Protein AF-0000000075225843 (afdb_homodimer)

Sequence (714 aa):
MENEWKLVQEDFQKLEKIHDEYIQKSRQVSKFQDTAGKAMKHHNYLLKNLKETMRQTQQTIEKMDSEEEKKTAADRMKKLKEELEVSNLRLRDMQGELPAQSNGFYLNLILGSNLNISLLTKTEKFKYKEEYEGFKWNITILICVLALISWMWPFRVLDSILCFLMVWYYCTLTIRESVLRVNGSKIKGWWLSHHYLSCAVPGIVLTWKDGLCYQEFRPFFLLFTFYISIVQLAQNQYQSGCLRRLHSLGQGHQMDITVEGFTSWQFKGLTFLLPFLTIGYIIVPVRRNYNDIGSNLDYNPFYIIKSVGITVETAQSVKIRNDDFGTVLASCGPSTVSSSKLCTNSIGYKLPGSFLMMENEWKLVQEDFQKLEKIHDEYIQKSRQVSKFQDTAGKAMKHHNYLLKNLKETMRQTQQTIEKMDSEEEKKTAADRMKKLKEELEVSNLRLRDMQGELPAQSNGFYLNLILGSNLNISLLTKTEKFKYKEEYEGFKWNITILICVLALISWMWPFRVLDSILCFLMVWYYCTLTIRESVLRVNGSKIKGWWLSHHYLSCAVPGIVLTWKDGLCYQEFRPFFLLFTFYISIVQLAQNQYQSGCLRRLHSLGQGHQMDITVEGFTSWQFKGLTFLLPFLTIGYIIVPVRRNYNDIGSNLDYNPFYIIKSVGITVETAQSVKIRNDDFGTVLASCGPSTVSSSKLCTNSIGYKLPGSFLM

Foldseek 3Di:
DVVVVVVVVVVVVVVVVVVVVVVVVVVVVVVVLVVLVVVLVVVVVVVVVVVVVLVVVLVVLVPDDDPVSSVVSVVVSVVVVVVVVVVVVVSLLSVLQHFFPFLDDVLCVVPNTPDGLHDRDLVSLLVLVLVLLVLLQVLLVVLLVLLVVCVVPVDVVSLLVSLVSQLVSLVVNLNSVSSNVSSQAPDDPVVSVVSVVSNVVSVLLNVDDPDPLNVVLSVLVSVLSNLVSVLSNVVSVVLSVLSVVCVVVVVSSHSHVVCPPPPPCNVVSVVVSVVSVVVSVVPPPPDDDPPPVDDDCPVPCVVVVVVVVVVVVVVVVVVVVVVVVVVVVVVPPDPPDDPDPPPDPPPPDDDDPPDDD/DVVVVVVVVVVVVVVVVVVVVVVVVVVVVVVVLVVLVVVLVVVVVVVVVVVVVLVVLLVVLVPDDDPVSSVVSVVVSVVVVVVVVVVVVVSLLSVLQHFFPFLDDVLCVVPNTPDGLHDRDLVSLLVLVLVLLVLLQVLLVVLLVLLVVCVVPVDPVSLLVSLVSQLVSLVVNLNSVSSNVSSQAPDDPVVSVVSVVSNVVSVVLNVDDPDPLNVVLSVLVSVLSNLVSVLSNVVSVVLSVLSVVCVVVVVSSHSHVVCPPPPPCNVVSVVVVVVSVVVSVVVVPPPDDDPPVPDDCPVPCVVVVVVVVVVVVVVVVVVVVVVVVVVVVVVPPDPDDPPPPDPPPPDDDPDDDDDDD

pLDDT: mean 70.85, std 26.61, range [15.59, 97.19]

Secondary structure (DSSP, 8-state):
-HHHHHHHHHHHHHHHHHHHHHHHHHHHHHHHHHHHHHHHHHHHHHHHHHHHHHHHHHHHHHT-S-HHHHHHHHHHHHHHHHHHHHHHHHHHHHHHTS--S---HHHHHHH-TT------SHHHHHHHHHHHHHHHHHHHHHHHHHHHHHHHS--HHHHHHHHHHHHHHHHHHHHHHHHHHHTT----HHHHHHHHHHHHHHHHHHHS-SSHHHHHHHHHHHHHHHHHHHHHHHHHHHHHHHHHHHHHTT-TT-S----S---HHHHHHHHHHHHHHHHHHHHHHHSS-STT--S-----HHHHHHHHHHHHHHHHHHHHHHHHHHHHHHH-S------------------------/-HHHHHHHHHHHHHHHHHHHHHHHHHHHHHHHHHHHHHHHHHHHHHHHHHHHHHHHHHHHHHT-S-HHHHHHHHHHHHHHHHHHHHHHHHHHHHHHTS--S---HHHHHHH-TT------SHHHHHHHHHHHHHHHHHHHHHHHHHHHHHHHS--HHHHHHHHHHHHHHHHHHHHHHHHHHHTT----HHHHHHHHHHHHHHHHHHHS-SSHHHHHHHHHHHHHHHHHHHHHHHHHHHHHHHHHHHHHTT-TT-S----S---HHHHHHHHHHHHHHHHHHHHHHHHS-STT--S-----HHHHHHHHHHHHHHHHHHHHHHHHHHHHHHHT-------------------------

InterPro domains:
  IPR012926 TMEM120A/B [PF07851] (3-282)
  IPR012926 TMEM120A/B [PTHR21433] (2-282)

Radius of gyration: 37.28 Å; Cα contacts (8 Å, |Δi|>4): 473; chains: 2; bounding box: 183×81×67 Å

Nearest PDB structures (foldseek):
  7n7p-assembly1_B  TM=8.680E-01  e=7.032E-17  Homo sapiens
  7n0l-assembly1_B  TM=8.280E-01  e=6.617E-16  Mus musculus
  7n0k-assembly1_A  TM=8.807E-01  e=4.359E-15  Mus musculus
  7f6v-assembly1_B  TM=8.668E-01  e=6.553E-15  Homo sapiens
  7f73-assembly1_B  TM=7.640E-01  e=4.062E-13  Anaplasma marginale

Structure (mmCIF, N/CA/C/O backbone):
data_AF-0000000075225843-model_v1
#
loop_
_entity.id
_entity.type
_entity.pdbx_description
1 polymer 'Transmembrane protein 120 homolog'
#
loop_
_atom_site.group_PDB
_atom_site.id
_atom_site.type_symbol
_atom_site.label_atom_id
_atom_site.label_alt_id
_atom_site.label_comp_id
_atom_site.label_asym_id
_atom_site.label_entity_id
_atom_site.label_seq_id
_atom_site.pdbx_PDB_ins_code
_atom_site.Cartn_x
_atom_site.Cartn_y
_atom_site.Cartn_z
_atom_site.occupancy
_atom_site.B_iso_or_equiv
_atom_site.auth_seq_id
_atom_site.auth_comp_id
_atom_site.auth_asym_id
_atom_site.auth_atom_id
_atom_site.pdbx_PDB_model_num
ATOM 1 N N . MET A 1 1 ? 34.656 29.297 -3.184 1 83.5 1 MET A N 1
ATOM 2 C CA . MET A 1 1 ? 34.125 28.234 -2.334 1 83.5 1 MET A CA 1
ATOM 3 C C . MET A 1 1 ? 33.625 28.797 -1.014 1 83.5 1 MET A C 1
ATOM 5 O O . MET A 1 1 ? 32.531 28.406 -0.55 1 83.5 1 MET A O 1
ATOM 9 N N . GLU A 1 2 ? 34.312 29.844 -0.442 1 83.19 2 GLU A N 1
ATOM 10 C CA . GLU A 1 2 ? 33.906 30.391 0.847 1 83.19 2 GLU A CA 1
ATOM 11 C C . GLU A 1 2 ? 32.625 31.219 0.723 1 83.19 2 GLU A C 1
ATOM 13 O O . GLU A 1 2 ? 31.766 31.172 1.614 1 83.19 2 GLU A O 1
ATOM 18 N N . ASN A 1 3 ? 32.5 31.922 -0.377 1 86.75 3 ASN A N 1
ATOM 19 C CA . ASN A 1 3 ? 31.297 32.688 -0.603 1 86.75 3 ASN A CA 1
ATOM 20 C C . ASN A 1 3 ? 30.094 31.781 -0.829 1 86.75 3 ASN A C 1
ATOM 22 O O . ASN A 1 3 ? 29 32.062 -0.328 1 86.75 3 ASN A O 1
ATOM 26 N N . GLU A 1 4 ? 30.312 30.703 -1.544 1 90.44 4 GLU A N 1
ATOM 27 C CA . GLU A 1 4 ? 29.25 29.75 -1.774 1 90.44 4 GLU A CA 1
ATOM 28 C C . GLU A 1 4 ? 28.828 29.062 -0.477 1 90.44 4 GLU A C 1
ATOM 30 O O . GLU A 1 4 ? 27.641 28.812 -0.247 1 90.44 4 GLU A O 1
ATOM 35 N N . TRP A 1 5 ? 29.797 28.828 0.332 1 91 5 TRP A N 1
ATOM 36 C CA . TRP A 1 5 ? 29.516 28.188 1.617 1 91 5 TRP A CA 1
ATOM 37 C C . TRP A 1 5 ? 28.719 29.125 2.518 1 91 5 TRP A C 1
ATOM 39 O O . TRP A 1 5 ? 27.781 28.688 3.197 1 91 5 TRP A O 1
ATOM 49 N N . LYS A 1 6 ? 29.062 30.391 2.467 1 90.94 6 LYS A N 1
ATOM 50 C CA . LYS A 1 6 ? 28.312 31.375 3.252 1 90.94 6 LYS A CA 1
ATOM 51 C C . LYS A 1 6 ? 26.875 31.469 2.779 1 90.94 6 LYS A C 1
ATOM 53 O O . LYS A 1 6 ? 25.953 31.594 3.592 1 90.94 6 LYS A O 1
ATOM 58 N N . LEU A 1 7 ? 26.719 31.359 1.489 1 92.25 7 LEU A N 1
ATOM 59 C CA . LEU A 1 7 ? 25.359 31.391 0.926 1 92.25 7 LEU A CA 1
ATOM 60 C C . LEU A 1 7 ? 24.562 30.172 1.385 1 92.25 7 LEU A C 1
ATOM 62 O O . LEU A 1 7 ? 23.391 30.297 1.723 1 92.25 7 LEU A O 1
ATOM 66 N N . VAL A 1 8 ? 25.156 29 1.389 1 93.69 8 VAL A N 1
ATOM 67 C CA . VAL A 1 8 ? 24.516 27.766 1.815 1 93.69 8 VAL A CA 1
ATOM 68 C C . VAL A 1 8 ? 24.141 27.859 3.297 1 93.69 8 VAL A C 1
ATOM 70 O O . VAL A 1 8 ? 23.062 27.422 3.707 1 93.69 8 VAL A O 1
ATOM 73 N N . GLN A 1 9 ? 25 28.5 4.07 1 92.25 9 GLN A N 1
ATOM 74 C CA . GLN A 1 9 ? 24.766 28.625 5.504 1 92.25 9 GLN A CA 1
ATOM 75 C C . GLN A 1 9 ? 23.594 29.594 5.773 1 92.25 9 GLN A C 1
ATOM 77 O O . GLN A 1 9 ? 22.766 29.328 6.641 1 92.25 9 GLN A O 1
ATOM 82 N N . GLU A 1 10 ? 23.578 30.609 5.051 1 94 10 GLU A N 1
ATOM 83 C CA . GLU A 1 10 ? 22.484 31.562 5.203 1 94 10 GLU A CA 1
ATOM 84 C C . GLU A 1 10 ? 21.141 30.953 4.773 1 94 10 GLU A C 1
ATOM 86 O O . GLU A 1 10 ? 20.125 31.156 5.434 1 94 10 GLU A O 1
ATOM 91 N N . ASP A 1 11 ? 21.219 30.234 3.682 1 94.56 11 ASP A N 1
ATOM 92 C CA . ASP A 1 11 ? 20 29.578 3.201 1 94.56 11 ASP A CA 1
ATOM 93 C C . ASP A 1 11 ? 19.531 28.516 4.184 1 94.56 11 ASP A C 1
ATOM 95 O O . ASP A 1 11 ? 18.328 28.297 4.359 1 94.56 11 ASP A O 1
ATOM 99 N N . PHE A 1 12 ? 20.469 27.859 4.793 1 94 12 PHE A N 1
ATOM 100 C CA . PHE A 1 12 ? 20.125 26.828 5.762 1 94 12 PHE A CA 1
ATOM 101 C C . PHE A 1 12 ? 19.406 27.422 6.961 1 94 12 PHE A C 1
ATOM 103 O O . PHE A 1 12 ? 18.438 26.828 7.465 1 94 12 PHE A O 1
ATOM 110 N N . GLN A 1 13 ? 19.844 28.562 7.398 1 92.94 13 GLN A N 1
ATOM 111 C CA . GLN A 1 13 ? 19.188 29.219 8.523 1 92.94 13 GLN A CA 1
ATOM 112 C C . GLN A 1 13 ? 17.75 29.609 8.172 1 92.94 13 GLN A C 1
ATOM 114 O O . GLN A 1 13 ? 16.859 29.469 9 1 92.94 13 GLN A O 1
ATOM 119 N N . LYS A 1 14 ? 17.594 30.031 6.977 1 94.5 14 LYS A N 1
ATOM 120 C CA . LYS A 1 14 ? 16.25 30.359 6.516 1 94.5 14 LYS A CA 1
ATOM 121 C C . LYS A 1 14 ? 15.383 29.109 6.43 1 94.5 14 LYS A C 1
ATOM 123 O O . LYS A 1 14 ? 14.219 29.141 6.844 1 94.5 14 LYS A O 1
ATOM 128 N N . LEU A 1 15 ? 15.938 28.094 5.891 1 94.56 15 LEU A N 1
ATOM 129 C CA . LEU A 1 15 ? 15.234 26.828 5.773 1 94.56 15 LEU A CA 1
ATOM 130 C C . LEU A 1 15 ? 14.836 26.297 7.148 1 94.56 15 LEU A C 1
ATOM 132 O O . LEU A 1 15 ? 13.719 25.797 7.324 1 94.56 15 LEU A O 1
ATOM 136 N N . GLU A 1 16 ? 15.688 26.438 8.078 1 93.38 16 GLU A N 1
ATOM 137 C CA . GLU A 1 16 ? 15.406 25.969 9.438 1 93.38 16 GLU A CA 1
ATOM 138 C C . GLU A 1 16 ? 14.234 26.734 10.055 1 93.38 16 GLU A C 1
ATOM 140 O O . GLU A 1 16 ? 13.391 26.125 10.719 1 93.38 16 GLU A O 1
ATOM 145 N N . LYS A 1 17 ? 14.242 27.953 9.805 1 94.69 17 LYS A N 1
ATOM 146 C CA . LYS A 1 17 ? 13.156 28.766 10.336 1 94.69 17 LYS A CA 1
ATOM 147 C C . LYS A 1 17 ? 11.82 28.375 9.711 1 94.69 17 LYS A C 1
ATOM 149 O O . LYS A 1 17 ? 10.82 28.219 10.414 1 94.69 17 LYS A O 1
ATOM 154 N N . ILE A 1 18 ? 11.844 28.188 8.43 1 94.5 18 ILE A N 1
ATOM 155 C CA . ILE A 1 18 ? 10.641 27.797 7.707 1 94.5 18 ILE A CA 1
ATOM 156 C C . ILE A 1 18 ? 10.188 26.406 8.172 1 94.5 18 ILE A C 1
ATOM 158 O O . ILE A 1 18 ? 8.992 26.188 8.391 1 94.5 18 ILE A O 1
ATOM 162 N N . HIS A 1 19 ? 11.125 25.594 8.305 1 92.81 19 HIS A N 1
ATOM 163 C CA . HIS A 1 19 ? 10.836 24.219 8.742 1 92.81 19 HIS A CA 1
ATOM 164 C C . HIS A 1 19 ? 10.281 24.203 10.156 1 92.81 19 HIS A C 1
ATOM 166 O O . HIS A 1 19 ? 9.328 23.469 10.445 1 92.81 19 HIS A O 1
ATOM 172 N N . ASP A 1 20 ? 10.844 24.953 11.023 1 92.5 20 ASP A N 1
ATOM 173 C CA . ASP A 1 20 ? 10.375 25.031 12.398 1 92.5 20 ASP A CA 1
ATOM 174 C C . ASP A 1 20 ? 8.938 25.547 12.461 1 92.5 20 ASP A C 1
ATOM 176 O O . ASP A 1 20 ? 8.125 25.047 13.242 1 92.5 20 ASP A O 1
ATOM 180 N N . GLU A 1 21 ? 8.734 26.469 11.703 1 93.12 21 GLU A N 1
ATOM 181 C CA . GLU A 1 21 ? 7.367 27 11.633 1 93.12 21 GLU A CA 1
ATOM 182 C C . GLU A 1 21 ? 6.395 25.938 11.141 1 93.12 21 GLU A C 1
ATOM 184 O O . GLU A 1 21 ? 5.289 25.797 11.672 1 93.12 21 GLU A O 1
ATOM 189 N N . TYR A 1 22 ? 6.785 25.25 10.164 1 93.06 22 TYR A N 1
ATOM 190 C CA . TYR A 1 22 ? 5.973 24.172 9.625 1 93.06 22 TYR A CA 1
ATOM 191 C C . TYR A 1 22 ? 5.703 23.109 10.695 1 93.06 22 TYR A C 1
ATOM 193 O O . TYR A 1 22 ? 4.562 22.672 10.859 1 93.06 22 TYR A O 1
ATOM 201 N N . ILE A 1 23 ? 6.723 22.734 11.438 1 90.38 23 ILE A N 1
ATOM 202 C CA . ILE A 1 23 ? 6.594 21.703 12.461 1 90.38 23 ILE A CA 1
ATOM 203 C C . ILE A 1 23 ? 5.641 22.172 13.555 1 90.38 23 ILE A C 1
ATOM 205 O O . ILE A 1 23 ? 4.809 21.406 14.039 1 90.38 23 ILE A O 1
ATOM 209 N N . GLN A 1 24 ? 5.773 23.359 13.906 1 90.94 24 GLN A N 1
ATOM 210 C CA . GLN A 1 24 ? 4.91 23.922 14.938 1 90.94 24 GLN A CA 1
ATOM 211 C C . GLN A 1 24 ? 3.449 23.922 14.492 1 90.94 24 GLN A C 1
ATOM 213 O O . GLN A 1 24 ? 2.564 23.516 15.25 1 90.94 24 GLN A O 1
ATOM 218 N N . LYS A 1 25 ? 3.246 24.344 13.297 1 91.44 25 LYS A N 1
ATOM 219 C CA . LYS A 1 25 ? 1.882 24.375 12.773 1 91.44 25 LYS A CA 1
ATOM 220 C C . LYS A 1 25 ? 1.334 22.953 12.594 1 91.44 25 LYS A C 1
ATOM 222 O O . LYS A 1 25 ? 0.145 22.719 12.812 1 91.44 25 LYS A O 1
ATOM 227 N N . SER A 1 26 ? 2.164 22.078 12.195 1 89.44 26 SER A N 1
ATOM 228 C CA . SER A 1 26 ? 1.772 20.688 12.023 1 89.44 26 SER A CA 1
ATOM 229 C C . SER A 1 26 ? 1.352 20.062 13.352 1 89.44 26 SER A C 1
ATOM 231 O O . SER A 1 26 ? 0.383 19.297 13.406 1 89.44 26 SER A O 1
ATOM 233 N N . ARG A 1 27 ? 2.043 20.359 14.383 1 87.12 27 ARG A N 1
ATOM 234 C CA . ARG A 1 27 ? 1.693 19.859 15.711 1 87.12 27 ARG A CA 1
ATOM 235 C C . ARG A 1 27 ? 0.35 20.422 16.156 1 87.12 27 ARG A C 1
ATOM 237 O O . ARG A 1 27 ? -0.444 19.719 16.781 1 87.12 27 ARG A O 1
ATOM 244 N N . GLN A 1 28 ? 0.128 21.578 15.828 1 89.38 28 GLN A N 1
ATOM 245 C CA . GLN A 1 28 ? -1.146 22.203 16.172 1 89.38 28 GLN A CA 1
ATOM 246 C C . GLN A 1 28 ? -2.305 21.516 15.453 1 89.38 28 GLN A C 1
ATOM 248 O O . GLN A 1 28 ? -3.342 21.25 16.062 1 89.38 28 GLN A O 1
ATOM 253 N N . VAL A 1 29 ? -2.076 21.266 14.258 1 90.5 29 VAL A N 1
ATOM 254 C CA . VAL A 1 29 ? -3.137 20.656 13.469 1 90.5 29 VAL A CA 1
ATOM 255 C C . VAL A 1 29 ? -3.41 19.234 13.992 1 90.5 29 VAL A C 1
ATOM 257 O O . VAL A 1 29 ? -4.559 18.781 13.992 1 90.5 29 VAL A O 1
ATOM 260 N N . SER A 1 30 ? -2.383 18.562 14.406 1 87.31 30 SER A N 1
ATOM 261 C CA . SER A 1 30 ? -2.553 17.219 14.953 1 87.31 30 SER A CA 1
ATOM 262 C C . SER A 1 30 ? -3.453 17.234 16.188 1 87.31 30 SER A C 1
ATOM 264 O O . SER A 1 30 ? -4.273 16.344 16.375 1 87.31 30 SER A O 1
ATOM 266 N N . LYS A 1 31 ? -3.324 18.188 16.969 1 89.69 31 LYS A N 1
ATOM 267 C CA . LYS A 1 31 ? -4.176 18.328 18.141 1 89.69 31 LYS A CA 1
ATOM 268 C C . LYS A 1 31 ? -5.629 18.578 17.75 1 89.69 31 LYS A C 1
ATOM 270 O O . LYS A 1 31 ? -6.547 18 18.328 1 89.69 31 LYS A O 1
ATOM 275 N N . PHE A 1 32 ? -5.766 19.469 16.781 1 91.56 32 PHE A N 1
ATOM 276 C CA . PHE A 1 32 ? -7.109 19.734 16.281 1 91.56 32 PHE A CA 1
ATOM 277 C C . PHE A 1 32 ? -7.723 18.5 15.648 1 91.56 32 PHE A C 1
ATOM 279 O O . PHE A 1 32 ? -8.922 18.25 15.773 1 91.56 32 PHE A O 1
ATOM 286 N N . GLN A 1 33 ? -6.922 17.812 15.008 1 89 33 GLN A N 1
ATOM 287 C CA . GLN A 1 33 ? -7.375 16.562 14.383 1 89 33 GLN A CA 1
ATOM 288 C C . GLN A 1 33 ? -7.852 15.57 15.438 1 89 33 GLN A C 1
ATOM 290 O O . GLN A 1 33 ? -8.883 14.922 15.266 1 89 33 GLN A O 1
ATOM 295 N N . ASP A 1 34 ? -7.145 15.422 16.453 1 89.25 34 ASP A N 1
ATOM 296 C CA . ASP A 1 34 ? -7.512 14.531 17.547 1 89.25 34 ASP A CA 1
ATOM 297 C C . ASP A 1 34 ? -8.828 14.961 18.188 1 89.25 34 ASP A C 1
ATOM 299 O O . ASP A 1 34 ? -9.688 14.133 18.5 1 89.25 34 ASP A O 1
ATOM 303 N N . THR A 1 35 ? -8.938 16.188 18.375 1 92.25 35 THR A N 1
ATOM 304 C CA . THR A 1 35 ? -10.156 16.734 18.969 1 92.25 35 THR A CA 1
ATOM 305 C C . THR A 1 35 ? -11.359 16.484 18.062 1 92.25 35 THR A C 1
ATOM 307 O O . THR A 1 35 ? -12.43 16.109 18.531 1 92.25 35 THR A O 1
ATOM 310 N N . ALA A 1 36 ? -11.133 16.75 16.812 1 92.06 36 ALA A N 1
ATOM 311 C CA . ALA A 1 36 ? -12.203 16.516 15.852 1 92.06 36 ALA A CA 1
ATOM 312 C C . ALA A 1 36 ? -12.586 15.047 15.805 1 92.06 36 ALA A C 1
ATOM 314 O O . ALA A 1 36 ? -13.773 14.711 15.703 1 92.06 36 ALA A O 1
ATOM 315 N N . GLY A 1 37 ? -11.594 14.195 15.883 1 90.56 37 GLY A N 1
ATOM 316 C CA . GLY A 1 37 ? -11.867 12.766 15.906 1 90.56 37 GLY A CA 1
ATOM 317 C C . GLY A 1 37 ? -12.672 12.328 17.109 1 90.56 37 GLY A C 1
ATOM 318 O O . GLY A 1 37 ? -13.609 11.531 16.984 1 90.56 37 GLY A O 1
ATOM 319 N N . LYS A 1 38 ? -12.352 12.828 18.203 1 91.56 38 LYS A N 1
ATOM 320 C CA . LYS A 1 38 ? -13.094 12.516 19.422 1 91.56 38 LYS A CA 1
ATOM 321 C C . LYS A 1 38 ? -14.531 13.039 19.344 1 91.56 38 LYS A C 1
ATOM 323 O O . LYS A 1 38 ? -15.469 12.352 19.766 1 91.56 38 LYS A O 1
ATOM 328 N N . ALA A 1 39 ? -14.633 14.234 18.844 1 93.31 39 ALA A N 1
ATOM 329 C CA . ALA A 1 39 ? -15.961 14.82 18.688 1 93.31 39 ALA A CA 1
ATOM 330 C C . ALA A 1 39 ? -16.828 13.992 17.734 1 93.31 39 ALA A C 1
ATOM 332 O O . ALA A 1 39 ? -18.016 13.797 17.984 1 93.31 39 ALA A O 1
ATOM 333 N N . MET A 1 40 ? -16.234 13.547 16.703 1 92.81 40 MET A N 1
ATOM 334 C CA . MET A 1 40 ? -16.938 12.727 15.734 1 92.81 40 MET A CA 1
ATOM 335 C C . MET A 1 40 ? -17.391 11.406 16.359 1 92.81 40 MET A C 1
ATOM 337 O O . MET A 1 40 ? -18.516 10.961 16.141 1 92.81 40 MET A O 1
ATOM 341 N N . LYS A 1 41 ? -16.547 10.789 17.141 1 89.81 41 LYS A N 1
ATOM 342 C CA . LYS A 1 41 ? -16.891 9.547 17.828 1 89.81 41 LYS A CA 1
ATOM 343 C C . LYS A 1 41 ? -18.062 9.758 18.781 1 89.81 41 LYS A C 1
ATOM 345 O O . LYS A 1 41 ? -18.984 8.93 18.828 1 89.81 41 LYS A O 1
ATOM 350 N N . HIS A 1 42 ? -17.984 10.805 19.469 1 93 42 HIS A N 1
ATOM 351 C CA . HIS A 1 42 ? -19.062 11.133 20.391 1 93 42 HIS A CA 1
ATOM 352 C C . HIS A 1 42 ? -20.375 11.344 19.656 1 93 42 HIS A C 1
ATOM 354 O O . HIS A 1 42 ? -21.422 10.844 20.078 1 93 42 HIS A O 1
ATOM 360 N N . HIS A 1 43 ? -20.359 12.062 18.594 1 94.19 43 HIS A N 1
ATOM 361 C CA . HIS A 1 43 ? -21.562 12.305 17.812 1 94.19 43 HIS A CA 1
ATOM 362 C C . HIS A 1 43 ? -22.125 11.008 17.25 1 94.19 43 HIS A C 1
ATOM 364 O O . HIS A 1 43 ? -23.344 10.805 17.25 1 94.19 43 HIS A O 1
ATOM 370 N N . ASN A 1 44 ? -21.281 10.133 16.812 1 90.94 44 ASN A N 1
ATOM 371 C CA . ASN A 1 44 ? -21.734 8.844 16.297 1 90.94 44 ASN A CA 1
ATOM 372 C C . ASN A 1 44 ? -22.391 8.008 17.391 1 90.94 44 ASN A C 1
ATOM 374 O O . ASN A 1 44 ? -23.328 7.262 17.125 1 90.94 44 ASN A O 1
ATOM 378 N N . TYR A 1 45 ? -21.828 8.133 18.531 1 92.44 45 TYR A N 1
ATOM 379 C CA . TYR A 1 45 ? -22.438 7.461 19.672 1 92.44 45 TYR A CA 1
ATOM 380 C C . TYR A 1 45 ? -23.844 7.973 19.922 1 92.44 45 TYR A C 1
ATOM 382 O O . TYR A 1 45 ? -24.781 7.188 20.125 1 92.44 45 TYR A O 1
ATOM 390 N N . LEU A 1 46 ? -24.062 9.266 19.844 1 93.31 46 LEU A N 1
ATOM 391 C CA . LEU A 1 46 ? -25.359 9.875 20.047 1 93.31 46 LEU A CA 1
ATOM 392 C C . LEU A 1 46 ? -26.328 9.461 18.922 1 93.31 46 LEU A C 1
ATOM 394 O O . LEU A 1 46 ? -27.5 9.195 19.188 1 93.31 46 LEU A O 1
ATOM 398 N N . LEU A 1 47 ? -25.797 9.422 17.719 1 93 47 LEU A N 1
ATOM 399 C CA . LEU A 1 47 ? -26.609 9.023 16.578 1 93 47 LEU A CA 1
ATOM 400 C C . LEU A 1 47 ? -27.062 7.574 16.703 1 93 47 LEU A C 1
ATOM 402 O O . LEU A 1 47 ? -28.203 7.246 16.375 1 93 47 LEU A O 1
ATOM 406 N N . LYS A 1 48 ? -26.203 6.742 17.203 1 92.19 48 LYS A N 1
ATOM 407 C CA . LYS A 1 48 ? -26.562 5.344 17.422 1 92.19 48 LYS A CA 1
ATOM 408 C C . LYS A 1 48 ? -27.688 5.211 18.438 1 92.19 48 LYS A C 1
ATOM 410 O O . LYS A 1 48 ? -28.625 4.434 18.234 1 92.19 48 LYS A O 1
ATOM 415 N N . ASN A 1 49 ? -27.609 5.957 19.453 1 92.31 49 ASN A N 1
ATOM 416 C CA . ASN A 1 49 ? -28.656 5.965 20.484 1 92.31 49 ASN A CA 1
ATOM 417 C C . ASN A 1 49 ? -29.984 6.469 19.922 1 92.31 49 ASN A C 1
ATOM 419 O O . ASN A 1 49 ? -31.047 5.91 20.219 1 92.31 49 ASN A O 1
ATOM 423 N N . LEU A 1 50 ? -29.906 7.512 19.141 1 93.25 50 LEU A N 1
ATOM 424 C CA . LEU A 1 50 ? -31.109 8.062 18.531 1 93.25 50 LEU A CA 1
ATOM 425 C C . LEU A 1 50 ? -31.766 7.047 17.594 1 93.25 50 LEU A C 1
ATOM 427 O O . LEU A 1 50 ? -32.969 6.898 17.578 1 93.25 50 LEU A O 1
ATOM 431 N N . LYS A 1 51 ? -30.969 6.359 16.812 1 91.81 51 LYS A N 1
ATOM 432 C CA . LYS A 1 51 ? -31.484 5.359 15.883 1 91.81 51 LYS A CA 1
ATOM 433 C C . LYS A 1 51 ? -32.156 4.215 16.625 1 91.81 51 LYS A C 1
ATOM 435 O O . LYS A 1 51 ? -33.188 3.707 16.188 1 91.81 51 LYS A O 1
ATOM 440 N N . GLU A 1 52 ? -31.578 3.867 17.766 1 92.88 52 GLU A N 1
ATOM 441 C CA . GLU A 1 52 ? -32.188 2.832 18.594 1 92.88 52 GLU A CA 1
ATOM 442 C C . GLU A 1 52 ? -33.531 3.307 19.172 1 92.88 52 GLU A C 1
ATOM 444 O O . GLU A 1 52 ? -34.5 2.564 19.172 1 92.88 52 GLU A O 1
ATOM 449 N N . THR A 1 53 ? -33.562 4.496 19.641 1 92.56 53 THR A N 1
ATOM 450 C CA . THR A 1 53 ? -34.812 5.074 20.156 1 92.56 53 THR A CA 1
ATOM 451 C C . THR A 1 53 ? -35.844 5.195 19.062 1 92.56 53 THR A C 1
ATOM 453 O O . THR A 1 53 ? -37.031 4.973 19.297 1 92.56 53 THR A O 1
ATOM 456 N N . MET A 1 54 ? -35.438 5.578 17.875 1 92.25 54 MET A N 1
ATOM 457 C CA . MET A 1 54 ? -36.344 5.691 16.734 1 92.25 54 MET A CA 1
ATOM 458 C C . MET A 1 54 ? -36.938 4.332 16.375 1 92.25 54 MET A C 1
ATOM 460 O O . MET A 1 54 ? -38.094 4.238 16.031 1 92.25 54 MET A O 1
ATOM 464 N N . ARG A 1 55 ? -36.125 3.318 16.438 1 91.94 55 ARG A N 1
ATOM 465 C CA . ARG A 1 55 ? -36.594 1.966 16.156 1 91.94 55 ARG A CA 1
ATOM 466 C C . ARG A 1 55 ? -37.625 1.531 17.188 1 91.94 55 ARG A C 1
ATOM 468 O O . ARG A 1 55 ? -38.656 0.968 16.828 1 91.94 55 ARG A O 1
ATOM 475 N N . GLN A 1 56 ? -37.406 1.838 18.469 1 91.94 56 GLN A N 1
ATOM 476 C CA . GLN A 1 56 ? -38.344 1.499 19.531 1 91.94 56 GLN A CA 1
ATOM 477 C C . GLN A 1 56 ? -39.656 2.287 19.391 1 91.94 56 GLN A C 1
ATOM 479 O O . GLN A 1 56 ? -40.75 1.741 19.594 1 91.94 56 GLN A O 1
ATOM 484 N N . THR A 1 57 ? -39.5 3.557 19.062 1 91.12 57 THR A N 1
ATOM 485 C CA . THR A 1 57 ? -40.688 4.41 18.891 1 91.12 57 THR A CA 1
ATOM 486 C C . THR A 1 57 ? -41.531 3.953 17.703 1 91.12 57 THR A C 1
ATOM 488 O O . THR A 1 57 ? -42.75 4.008 17.734 1 91.12 57 THR A O 1
ATOM 491 N N . GLN A 1 58 ? -40.875 3.502 16.625 1 90.94 58 GLN A N 1
ATOM 492 C CA . GLN A 1 58 ? -41.562 2.992 15.453 1 90.94 58 GLN A CA 1
ATOM 493 C C . GLN A 1 58 ? -42.406 1.758 15.805 1 90.94 58 GLN A C 1
ATOM 495 O O . GLN A 1 58 ? -43.531 1.608 15.336 1 90.94 58 GLN A O 1
ATOM 500 N N . GLN A 1 59 ? -41.844 0.925 16.672 1 90.81 59 GLN A N 1
ATOM 501 C CA . GLN A 1 59 ? -42.562 -0.261 17.125 1 90.81 59 GLN A CA 1
ATOM 502 C C . GLN A 1 59 ? -43.781 0.118 17.984 1 90.81 59 GLN A C 1
ATOM 504 O O . GLN A 1 59 ? -44.812 -0.506 17.891 1 90.81 59 GLN A O 1
ATOM 509 N N . THR A 1 60 ? -43.625 1.156 18.734 1 89.88 60 THR A N 1
ATOM 510 C CA . THR A 1 60 ? -44.719 1.621 19.594 1 89.88 60 THR A CA 1
ATOM 511 C C . THR A 1 60 ? -45.812 2.256 18.766 1 89.88 60 THR A C 1
ATOM 513 O O . THR A 1 60 ? -47 2.09 19.078 1 89.88 60 THR A O 1
ATOM 516 N N . ILE A 1 61 ? -45.5 2.979 17.703 1 90.38 61 ILE A N 1
ATOM 517 C CA . ILE 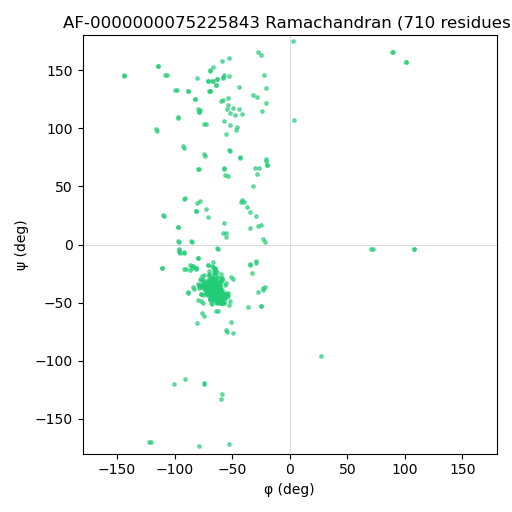A 1 61 ? -46.469 3.617 16.828 1 90.38 61 ILE A CA 1
ATOM 518 C C . ILE A 1 61 ? -47.312 2.551 16.125 1 90.38 61 ILE A C 1
ATOM 520 O O . ILE A 1 61 ? -48.531 2.705 15.961 1 90.38 61 ILE A O 1
ATOM 524 N N . GLU A 1 62 ? -46.688 1.463 15.688 1 87.38 62 GLU A N 1
ATOM 525 C CA . GLU A 1 62 ? -47.375 0.386 14.977 1 87.38 62 GLU A CA 1
ATOM 526 C C . GLU A 1 62 ? -48.375 -0.319 15.883 1 87.38 62 GLU A C 1
ATOM 528 O O . GLU A 1 62 ? -49.406 -0.854 15.414 1 87.38 62 GLU A O 1
ATOM 533 N N . LYS A 1 63 ? -48.219 -0.23 17.172 1 87.69 63 LYS A N 1
ATOM 534 C CA . LYS A 1 63 ? -49.094 -0.923 18.109 1 87.69 63 LYS A CA 1
ATOM 535 C C . LYS A 1 63 ? -50.219 -0.001 18.609 1 87.69 63 LYS A C 1
ATOM 537 O O . LYS A 1 63 ? -51.094 -0.424 19.375 1 87.69 63 LYS A O 1
ATOM 542 N N . MET A 1 64 ? -50.125 1.245 18.234 1 84.25 64 MET A N 1
ATOM 543 C CA . MET A 1 64 ? -51.125 2.191 18.703 1 84.25 64 MET A CA 1
ATOM 544 C C . MET A 1 64 ? -52.5 1.866 18.094 1 84.25 64 MET A C 1
ATOM 546 O O . MET A 1 64 ? -52.562 1.449 16.938 1 84.25 64 MET A O 1
ATOM 550 N N . ASP A 1 65 ? -53.562 1.968 18.781 1 83.56 65 ASP A N 1
ATOM 551 C CA . ASP A 1 65 ? -54.938 1.607 18.391 1 83.56 65 ASP A CA 1
ATOM 552 C C . ASP A 1 65 ? -55.594 2.738 17.594 1 83.56 65 ASP A C 1
ATOM 554 O O . ASP A 1 65 ? -56.312 2.488 16.625 1 83.56 65 ASP A O 1
ATOM 558 N N . SER A 1 66 ? -55.344 3.967 17.969 1 87.75 66 SER A N 1
ATOM 559 C CA . SER A 1 66 ? -56 5.102 17.328 1 87.75 66 SER A CA 1
ATOM 560 C C . SER A 1 66 ? -55.344 5.414 15.977 1 87.75 66 SER A C 1
ATOM 562 O O . SER A 1 66 ? -54.156 5.727 15.906 1 87.75 66 SER A O 1
ATOM 564 N N . GLU A 1 67 ? -56.062 5.281 14.867 1 86.88 67 GLU A N 1
ATOM 565 C CA . GLU A 1 67 ? -55.562 5.484 13.508 1 86.88 67 GLU A CA 1
ATOM 566 C C . GLU A 1 67 ? -55.094 6.922 13.305 1 86.88 67 GLU A C 1
ATOM 568 O O . GLU A 1 67 ? -54.125 7.168 12.609 1 86.88 67 GLU A O 1
ATOM 573 N N . GLU A 1 68 ? -55.781 7.891 13.961 1 87.25 68 GLU A N 1
ATOM 574 C CA . GLU A 1 68 ? -55.438 9.297 13.82 1 87.25 68 GLU A CA 1
ATOM 575 C C . GLU A 1 68 ? -54.094 9.609 14.508 1 87.25 68 GLU A C 1
ATOM 577 O O . GLU A 1 68 ? -53.25 10.312 13.945 1 87.25 68 GLU A O 1
ATOM 582 N N . GLU A 1 69 ? -53.938 9.023 15.703 1 85.94 69 GLU A N 1
ATOM 583 C CA . GLU A 1 69 ? -52.719 9.242 16.453 1 85.94 69 GLU A CA 1
ATOM 584 C C . GLU A 1 69 ? -51.531 8.547 15.773 1 85.94 69 GLU A C 1
ATOM 586 O O . GLU A 1 69 ? -50.406 9.078 15.75 1 85.94 69 GLU A O 1
ATOM 591 N N . LYS A 1 70 ? -51.812 7.414 15.102 1 89.19 70 LYS A N 1
ATOM 592 C CA . LYS A 1 70 ? -50.781 6.66 14.375 1 89.19 70 LYS A CA 1
ATOM 593 C C . LYS A 1 70 ? -50.281 7.453 13.172 1 89.19 70 LYS A C 1
ATOM 595 O O . LYS A 1 70 ? -49.094 7.52 12.93 1 89.19 70 LYS A O 1
ATOM 600 N N . LYS A 1 71 ? -51.219 8.055 12.523 1 89.5 71 LYS A N 1
ATOM 601 C CA . LYS A 1 71 ? -50.844 8.812 11.328 1 89.5 71 LYS A CA 1
ATOM 602 C C . LYS A 1 71 ? -50 10.047 11.695 1 89.5 71 LYS A C 1
ATOM 604 O O . LYS A 1 71 ? -49 10.344 11.039 1 89.5 71 LYS A O 1
ATOM 609 N N . THR A 1 72 ? -50.375 10.766 12.719 1 89.25 72 THR A N 1
ATOM 610 C CA . THR A 1 72 ? -49.656 11.961 13.148 1 89.25 72 THR A CA 1
ATOM 611 C C . THR A 1 72 ? -48.281 11.602 13.641 1 89.25 72 THR A C 1
ATOM 613 O O . THR A 1 72 ? -47.281 12.281 13.312 1 89.25 72 THR A O 1
ATOM 616 N N . ALA A 1 73 ? -48.125 10.5 14.383 1 88.75 73 ALA A N 1
ATOM 617 C CA . ALA A 1 73 ? -46.844 10.047 14.898 1 88.75 73 ALA A CA 1
ATOM 618 C C . ALA A 1 73 ? -45.938 9.547 13.766 1 88.75 73 ALA A C 1
ATOM 620 O O . ALA A 1 73 ? -44.719 9.781 13.773 1 88.75 73 ALA A O 1
ATOM 621 N N . ALA A 1 74 ? -46.531 8.938 12.812 1 89 74 ALA A N 1
ATOM 622 C CA . ALA A 1 74 ? -45.781 8.43 11.656 1 89 74 ALA A CA 1
ATOM 623 C C . ALA A 1 74 ? -45.25 9.578 10.812 1 89 74 ALA A C 1
ATOM 625 O O . ALA A 1 74 ? -44.125 9.508 10.305 1 89 74 ALA A O 1
ATOM 626 N N . ASP A 1 75 ? -46.031 10.617 10.727 1 90.38 75 ASP A N 1
ATOM 627 C CA . ASP A 1 75 ? -45.594 11.781 9.953 1 90.38 75 ASP A CA 1
ATOM 628 C C . ASP A 1 75 ? -44.438 12.492 10.648 1 90.38 75 ASP A C 1
ATOM 630 O O . ASP A 1 75 ? -43.5 12.953 9.984 1 90.38 75 ASP A O 1
ATOM 634 N N . ARG A 1 76 ? -44.562 12.562 11.93 1 87.94 76 ARG A N 1
ATOM 635 C CA . ARG A 1 76 ? -43.469 13.172 12.68 1 87.94 76 ARG A CA 1
ATOM 636 C C . ARG A 1 76 ? -42.188 12.352 12.57 1 87.94 76 ARG A C 1
ATOM 638 O O . ARG A 1 76 ? -41.094 12.906 12.43 1 87.94 76 ARG A O 1
ATOM 645 N N . MET A 1 77 ? -42.344 11.062 12.578 1 91.06 77 MET A N 1
ATOM 646 C CA . MET A 1 77 ? -41.188 10.156 12.438 1 91.06 77 MET A CA 1
ATOM 647 C C . MET A 1 77 ? -40.562 10.281 11.055 1 91.06 77 MET A C 1
ATOM 649 O O . MET A 1 77 ? -39.344 10.273 10.914 1 91.06 77 MET A O 1
ATOM 653 N N . LYS A 1 78 ? -41.406 10.414 10.07 1 90.38 78 LYS A N 1
ATOM 654 C CA . LYS A 1 78 ? -40.906 10.57 8.703 1 90.38 78 LYS A CA 1
ATOM 655 C C . LYS A 1 78 ? -40.125 11.867 8.547 1 90.38 78 LYS A C 1
ATOM 657 O O . LYS A 1 78 ? -39.062 11.891 7.902 1 90.38 78 LYS A O 1
ATOM 662 N N . LYS A 1 79 ? -40.625 12.891 9.141 1 90 79 LYS A N 1
ATOM 663 C CA . LYS A 1 79 ? -39.938 14.18 9.086 1 90 79 LYS A CA 1
ATOM 664 C C . LYS A 1 79 ? -38.594 14.102 9.797 1 90 79 LYS A C 1
ATOM 666 O O . LYS A 1 79 ? -37.594 14.625 9.297 1 90 79 LYS A O 1
ATOM 671 N N . LEU A 1 80 ? -38.562 13.461 10.883 1 90.19 80 LEU A N 1
ATOM 672 C CA . LEU A 1 80 ? -37.312 13.289 11.625 1 90.19 80 LEU A CA 1
ATOM 673 C C . LEU A 1 80 ? -36.312 12.453 10.836 1 90.19 80 LEU A C 1
ATOM 675 O O . LEU A 1 80 ? -35.125 12.758 10.82 1 90.19 80 LEU A O 1
ATOM 679 N N . LYS A 1 81 ? -36.844 11.438 10.195 1 90.44 81 LYS A N 1
ATOM 680 C CA . LYS A 1 81 ? -36 10.586 9.383 1 90.44 81 LYS A CA 1
ATOM 681 C C . LYS A 1 81 ? -35.375 11.367 8.219 1 90.44 81 LYS A C 1
ATOM 683 O O . LYS A 1 81 ? -34.219 11.172 7.887 1 90.44 81 LYS A O 1
ATOM 688 N N . GLU A 1 82 ? -36.094 12.227 7.645 1 90.56 82 GLU A N 1
ATOM 689 C CA . GLU A 1 82 ? -35.594 13.055 6.547 1 90.56 82 GLU A CA 1
ATOM 690 C C . GLU A 1 82 ? -34.531 14.023 7.035 1 90.56 82 GLU A C 1
ATOM 692 O O . GLU A 1 82 ? -33.5 14.211 6.375 1 90.56 82 GLU A O 1
ATOM 697 N N . GLU A 1 83 ? -34.781 14.586 8.188 1 88.38 83 GLU A N 1
ATOM 698 C CA . GLU A 1 83 ? -33.781 15.508 8.75 1 88.38 83 GLU A CA 1
ATOM 699 C C . GLU A 1 83 ? -32.531 14.766 9.141 1 88.38 83 GLU A C 1
ATOM 701 O O . GLU A 1 83 ? -31.406 15.297 8.977 1 88.38 83 GLU A O 1
ATOM 706 N N . LEU A 1 84 ? -32.688 13.633 9.594 1 90.12 84 LEU A N 1
ATOM 707 C CA . LEU A 1 84 ? -31.562 12.805 9.969 1 90.12 84 LEU A CA 1
ATOM 708 C C . LEU A 1 84 ? -30.75 12.414 8.742 1 90.12 84 LEU A C 1
ATOM 710 O O . LEU A 1 84 ? -29.516 12.375 8.797 1 90.12 84 LEU A O 1
ATOM 714 N N . GLU A 1 85 ? -31.391 12.164 7.664 1 88.19 85 GLU A N 1
ATOM 715 C CA . GLU A 1 85 ? -30.703 11.789 6.438 1 88.19 85 GLU A CA 1
ATOM 716 C C . GLU A 1 85 ? -29.844 12.945 5.914 1 88.19 85 GLU A C 1
ATOM 718 O O . GLU A 1 85 ? -28.719 12.727 5.453 1 88.19 85 GLU A O 1
ATOM 723 N N . VAL A 1 86 ? -30.406 14.109 6.02 1 85.44 86 VAL A N 1
ATOM 724 C CA . VAL A 1 86 ? -29.656 15.289 5.59 1 85.44 86 VAL A CA 1
ATOM 725 C C . VAL A 1 86 ? -28.438 15.484 6.496 1 85.44 86 VAL A C 1
ATOM 727 O O . VAL A 1 86 ? -27.328 15.75 6.016 1 85.44 86 VAL A O 1
ATOM 730 N N . SER A 1 87 ? -28.703 15.352 7.762 1 86.19 87 SER A N 1
ATOM 731 C CA . SER A 1 87 ? -27.609 15.5 8.727 1 86.19 87 SER A CA 1
ATOM 732 C C . SER A 1 87 ? -26.562 14.414 8.523 1 86.19 87 SER A C 1
ATOM 734 O O . SER A 1 87 ? -25.359 14.68 8.648 1 86.19 87 SER A O 1
ATOM 736 N N . ASN A 1 88 ? -27.016 13.266 8.148 1 87.5 88 ASN A N 1
ATOM 737 C CA . ASN A 1 88 ? -26.109 12.148 7.926 1 87.5 88 ASN A CA 1
ATOM 738 C C . ASN A 1 88 ? -25.219 12.383 6.703 1 87.5 88 ASN A C 1
ATOM 740 O O . ASN A 1 88 ? -24.062 11.969 6.684 1 87.5 88 ASN A O 1
ATOM 744 N N . LEU A 1 89 ? -25.766 13.008 5.727 1 84.38 89 LEU A N 1
ATOM 745 C CA . LEU A 1 89 ? -24.984 13.328 4.539 1 84.38 89 LEU A CA 1
ATOM 746 C C . LEU A 1 89 ? -23.844 14.289 4.883 1 84.38 89 LEU A C 1
ATOM 748 O O . LEU A 1 89 ? -22.703 14.102 4.441 1 84.38 89 LEU A O 1
ATOM 752 N N . ARG A 1 90 ? -24.172 15.227 5.707 1 85.56 90 ARG A N 1
ATOM 753 C CA . ARG A 1 90 ? -23.156 16.188 6.129 1 85.56 90 ARG A CA 1
ATOM 754 C C . ARG A 1 90 ? -22.125 15.539 7.035 1 85.56 90 ARG A C 1
ATOM 756 O O . ARG A 1 90 ? -20.938 15.852 6.949 1 85.56 90 ARG A O 1
ATOM 763 N N . LEU A 1 91 ? -22.609 14.695 7.824 1 89.5 91 LEU A N 1
ATOM 764 C CA . LEU A 1 91 ? -21.719 13.977 8.727 1 89.5 91 LEU A CA 1
ATOM 765 C C . LEU A 1 91 ? -20.734 13.109 7.941 1 89.5 91 LEU A C 1
ATOM 767 O O . LEU A 1 91 ? -19.547 13.055 8.273 1 89.5 91 LEU A O 1
ATOM 771 N N . ARG A 1 92 ? -21.219 12.531 6.961 1 83.75 92 ARG A N 1
ATOM 772 C CA . ARG A 1 92 ? -20.375 11.688 6.121 1 83.75 92 ARG A CA 1
ATOM 773 C C . ARG A 1 92 ? -19.297 12.516 5.422 1 83.75 92 ARG A C 1
ATOM 775 O O . ARG A 1 92 ? -18.156 12.07 5.285 1 83.75 92 ARG A O 1
ATOM 782 N N . ASP A 1 93 ? -19.625 13.672 5.059 1 83.56 93 ASP A N 1
ATOM 783 C CA . ASP A 1 93 ? -18.672 14.57 4.43 1 83.56 93 ASP A CA 1
ATOM 784 C C . ASP A 1 93 ? -17.562 14.977 5.406 1 83.56 93 ASP A C 1
ATOM 786 O O . ASP A 1 93 ? -16.391 14.992 5.051 1 83.56 93 ASP A O 1
ATOM 790 N N . MET A 1 94 ? -18.047 15.273 6.555 1 87.19 94 MET A N 1
ATOM 791 C CA . MET A 1 94 ? -17.078 15.656 7.574 1 87.19 94 MET A CA 1
ATOM 792 C C . MET A 1 94 ? -16.172 14.492 7.938 1 87.19 94 MET A C 1
ATOM 794 O O . MET A 1 94 ? -14.969 14.672 8.133 1 87.19 94 MET A O 1
ATOM 798 N N . GLN A 1 95 ? -16.719 13.344 7.949 1 86 95 GLN A N 1
ATOM 799 C CA . GLN A 1 95 ? -15.953 12.141 8.273 1 86 95 GLN A CA 1
ATOM 800 C C . GLN A 1 95 ? -14.922 11.836 7.195 1 86 95 GLN A C 1
ATOM 802 O O . GLN A 1 95 ? -13.828 11.344 7.488 1 86 95 GLN A O 1
ATOM 807 N N . GLY A 1 96 ? -15.266 12.133 6.051 1 83.88 96 GLY A N 1
ATOM 808 C CA . GLY A 1 96 ? -14.367 11.883 4.934 1 83.88 96 GLY A CA 1
ATOM 809 C C . GLY A 1 96 ? -13.164 12.812 4.918 1 83.88 96 GLY A C 1
ATOM 810 O O . GLY A 1 96 ? -12.164 12.531 4.254 1 83.88 96 GLY A O 1
ATOM 811 N N . GLU A 1 97 ? -13.281 13.875 5.637 1 86.94 97 GLU A N 1
ATOM 812 C CA . GLU A 1 97 ? -12.188 14.844 5.668 1 86.94 97 GLU A CA 1
ATOM 813 C C . GLU A 1 97 ? -11.289 14.617 6.879 1 86.94 97 GLU A C 1
ATOM 815 O O . GLU A 1 97 ? -10.352 15.383 7.113 1 86.94 97 GLU A O 1
ATOM 820 N N . LEU A 1 98 ? -11.609 13.609 7.621 1 87 98 LEU A N 1
ATOM 821 C CA . LEU A 1 98 ? -10.781 13.172 8.734 1 87 98 LEU A CA 1
ATOM 822 C C . LEU A 1 98 ? -10.055 11.875 8.398 1 87 98 LEU A C 1
ATOM 824 O O . LEU A 1 98 ? -10.539 11.078 7.582 1 87 98 LEU A O 1
ATOM 828 N N . PRO A 1 99 ? -8.875 11.75 8.914 1 85.69 99 PRO A N 1
ATOM 829 C CA . PRO A 1 99 ? -8.164 10.492 8.656 1 85.69 99 PRO A CA 1
ATOM 830 C C . PRO A 1 99 ? -8.945 9.266 9.148 1 85.69 99 PRO A C 1
ATOM 832 O O . PRO A 1 99 ? -9.648 9.344 10.156 1 85.69 99 PRO A O 1
ATOM 835 N N . ALA A 1 100 ? -8.805 8.258 8.375 1 83.94 100 ALA A N 1
ATOM 836 C CA . ALA A 1 100 ? -9.469 7.004 8.727 1 83.94 100 ALA A CA 1
ATOM 837 C C . ALA A 1 100 ? -8.938 6.449 10.039 1 83.94 100 ALA A C 1
ATOM 839 O O . ALA A 1 100 ? -7.746 6.562 10.336 1 83.94 100 ALA A O 1
ATOM 840 N N . GLN A 1 101 ? -9.766 5.902 10.805 1 77.19 101 GLN A N 1
ATOM 841 C CA . GLN A 1 101 ? -9.398 5.395 12.125 1 77.19 101 GLN A CA 1
ATOM 842 C C . GLN A 1 101 ? -8.562 4.117 12.008 1 77.19 101 GLN A C 1
ATOM 844 O O . GLN A 1 101 ? -7.633 3.906 12.781 1 77.19 101 GLN A O 1
ATOM 849 N N . SER A 1 102 ? -8.969 3.324 11.047 1 82.88 102 SER A N 1
ATOM 850 C CA . SER A 1 102 ? -8.227 2.086 10.844 1 82.88 102 SER A CA 1
ATOM 851 C C . SER A 1 102 ? -8.148 1.726 9.367 1 82.88 102 SER A C 1
ATOM 853 O O . SER A 1 102 ? -9.062 2.035 8.594 1 82.88 102 SER A O 1
ATOM 855 N N . ASN A 1 103 ? -7.043 1.158 8.984 1 86.69 103 ASN A N 1
ATOM 856 C CA . ASN A 1 103 ? -6.863 0.721 7.602 1 86.69 103 ASN A CA 1
ATOM 857 C C . ASN A 1 103 ? -7.559 -0.611 7.336 1 86.69 103 ASN A C 1
ATOM 859 O O . ASN A 1 103 ? -7.777 -0.983 6.184 1 86.69 103 ASN A O 1
ATOM 863 N N . GLY A 1 104 ? -8.023 -1.31 8.422 1 85.69 104 GLY A N 1
ATOM 864 C CA . GLY A 1 104 ? -8.555 -2.65 8.25 1 85.69 104 GLY A CA 1
ATOM 865 C C . GLY A 1 104 ? -7.5 -3.732 8.359 1 85.69 104 GLY A C 1
ATOM 866 O O . GLY A 1 104 ? -6.305 -3.459 8.227 1 85.69 104 GLY A O 1
ATOM 867 N N . PHE A 1 105 ? -7.934 -4.875 8.492 1 87.62 105 PHE A N 1
ATOM 868 C CA . PHE A 1 105 ? -7.031 -5.992 8.742 1 87.62 105 PHE A CA 1
ATOM 869 C C . PHE A 1 105 ? -6.18 -6.289 7.516 1 87.62 105 PHE A C 1
ATOM 871 O O . PHE A 1 105 ? -4.961 -6.445 7.621 1 87.62 105 PHE A O 1
ATOM 878 N N . TYR A 1 106 ? -6.82 -6.34 6.391 1 88.94 106 TYR A N 1
ATOM 879 C CA . TYR A 1 106 ? -6.16 -6.715 5.148 1 88.94 106 TYR A CA 1
ATOM 880 C C . TYR A 1 106 ? -5.035 -5.742 4.812 1 88.94 106 TYR A C 1
ATOM 882 O O . TYR A 1 106 ? -3.902 -6.156 4.555 1 88.94 106 TYR A O 1
ATOM 890 N N . LEU A 1 107 ? -5.293 -4.473 4.852 1 91.38 107 LEU A N 1
ATOM 891 C CA . LEU A 1 107 ? -4.293 -3.463 4.52 1 91.38 107 LEU A CA 1
ATOM 892 C C . LEU A 1 107 ? -3.217 -3.391 5.594 1 91.38 107 LEU A C 1
ATOM 894 O O . LEU A 1 107 ? -2.051 -3.115 5.297 1 91.38 107 LEU A O 1
ATOM 898 N N . ASN A 1 108 ? -3.635 -3.676 6.789 1 92.38 108 ASN A N 1
ATOM 899 C CA . ASN A 1 108 ? -2.648 -3.695 7.863 1 92.38 108 ASN A CA 1
ATOM 900 C C . ASN A 1 108 ? -1.619 -4.805 7.66 1 92.38 108 ASN A C 1
ATOM 902 O O . ASN A 1 108 ? -0.439 -4.625 7.969 1 92.38 108 ASN A O 1
ATOM 906 N N . LEU A 1 109 ? -2.145 -5.812 7.168 1 90.31 109 LEU A N 1
ATOM 907 C CA . LEU A 1 109 ? -1.266 -6.953 6.926 1 90.31 109 LEU A CA 1
ATOM 908 C C . LEU A 1 109 ? -0.282 -6.648 5.801 1 90.31 109 LEU A C 1
ATOM 910 O O . LEU A 1 109 ? 0.894 -7.012 5.887 1 90.31 109 LEU A O 1
ATOM 914 N N . ILE A 1 110 ? -0.697 -5.961 4.812 1 91.62 110 ILE A N 1
ATOM 915 C CA . ILE A 1 110 ? 0.109 -5.742 3.617 1 91.62 110 ILE A CA 1
ATOM 916 C C . ILE A 1 110 ? 0.981 -4.504 3.799 1 91.62 110 ILE A C 1
ATOM 918 O O . ILE A 1 110 ? 2.16 -4.508 3.441 1 91.62 110 ILE A O 1
ATOM 922 N N . LEU A 1 111 ? 0.424 -3.438 4.387 1 91.81 111 LEU A N 1
ATOM 923 C CA . LEU A 1 111 ? 1.106 -2.146 4.406 1 91.81 111 LEU A CA 1
ATOM 924 C C . LEU A 1 111 ? 1.551 -1.79 5.82 1 91.81 111 LEU A C 1
ATOM 926 O O . LEU A 1 111 ? 2.4 -0.916 6.008 1 91.81 111 LEU A O 1
ATOM 930 N N . GLY A 1 112 ? 0.975 -2.385 6.781 1 89.56 112 GLY A N 1
ATOM 931 C CA . GLY A 1 112 ? 1.218 -1.977 8.156 1 89.56 112 GLY A CA 1
ATOM 932 C C . GLY A 1 112 ? 0.11 -1.113 8.727 1 89.56 112 GLY A C 1
ATOM 933 O O . GLY A 1 112 ? -0.559 -0.385 7.988 1 89.56 112 GLY A O 1
ATOM 934 N N . SER A 1 113 ? 0.009 -1.096 9.977 1 87.44 113 SER A N 1
ATOM 935 C CA . SER A 1 113 ? -1.098 -0.417 10.641 1 87.44 113 SER A CA 1
ATOM 936 C C . SER A 1 113 ? -0.812 1.072 10.812 1 87.44 113 SER A C 1
ATOM 938 O O . SER A 1 113 ? -1.735 1.875 10.953 1 87.44 113 SER A O 1
ATOM 940 N N . ASN A 1 114 ? 0.366 1.449 10.719 1 84.81 114 ASN A N 1
ATOM 941 C CA . ASN A 1 114 ? 0.724 2.822 11.062 1 84.81 114 ASN A CA 1
ATOM 942 C C . ASN A 1 114 ? 0.779 3.711 9.828 1 84.81 114 ASN A C 1
ATOM 944 O O . ASN A 1 114 ? 0.993 4.918 9.93 1 84.81 114 ASN A O 1
ATOM 948 N N . LEU A 1 115 ? 0.604 3.162 8.719 1 87.44 115 LEU A N 1
ATOM 949 C CA . LEU A 1 115 ? 0.641 3.963 7.496 1 87.44 115 LEU A CA 1
ATOM 950 C C . LEU A 1 115 ? -0.699 4.648 7.258 1 87.44 115 LEU A C 1
ATOM 952 O O . LEU A 1 115 ? -1.748 4.004 7.289 1 87.44 115 LEU A O 1
ATOM 956 N N . ASN A 1 116 ? -0.614 5.914 7.121 1 83.75 116 ASN A N 1
ATOM 957 C CA . ASN A 1 116 ? -1.832 6.668 6.844 1 83.75 116 ASN A CA 1
ATOM 958 C C . ASN A 1 116 ? -2.23 6.57 5.375 1 83.75 116 ASN A C 1
ATOM 960 O O . ASN A 1 116 ? -1.522 7.066 4.5 1 83.75 116 ASN A O 1
ATOM 964 N N . ILE A 1 117 ? -3.316 5.957 5.156 1 88.62 117 ILE A N 1
ATOM 965 C CA . ILE A 1 117 ? -3.762 5.742 3.781 1 88.62 117 ILE A CA 1
ATOM 966 C C . ILE A 1 117 ? -4.98 6.613 3.496 1 88.62 117 ILE A C 1
ATOM 968 O O . ILE A 1 117 ? -5.773 6.309 2.602 1 88.62 117 ILE A O 1
ATOM 972 N N . SER A 1 118 ? -5.129 7.684 4.207 1 87.81 118 SER A N 1
ATOM 973 C CA . SER A 1 118 ? -6.316 8.523 4.07 1 87.81 118 SER A CA 1
ATOM 974 C C . SER A 1 118 ? -6.129 9.57 2.984 1 87.81 118 SER A C 1
ATOM 976 O O . SER A 1 118 ? -5.055 10.172 2.867 1 87.81 118 SER A O 1
ATOM 978 N N . LEU A 1 119 ? -7.082 9.664 2.182 1 87.44 119 LEU A N 1
ATOM 979 C CA . LEU A 1 119 ? -7.223 10.742 1.206 1 87.44 119 LEU A CA 1
ATOM 980 C C . LEU A 1 119 ? -8.148 11.828 1.728 1 87.44 119 LEU A C 1
ATOM 982 O O . LEU A 1 119 ? -9.375 11.648 1.76 1 87.44 119 LEU A O 1
ATOM 986 N N . LEU A 1 120 ? -7.641 12.953 2.043 1 82.94 120 LEU A N 1
ATOM 987 C CA . LEU A 1 120 ? -8.352 13.914 2.873 1 82.94 120 LEU A CA 1
ATOM 988 C C . LEU A 1 120 ? -9.164 14.883 2.014 1 82.94 120 LEU A C 1
ATOM 990 O O . LEU A 1 120 ? -10.102 15.516 2.498 1 82.94 120 LEU A O 1
ATOM 994 N N . THR A 1 121 ? -8.82 15.023 0.765 1 82.56 121 THR A N 1
ATOM 995 C CA . THR A 1 121 ? -9.547 15.977 -0.073 1 82.56 121 THR A CA 1
ATOM 996 C C . THR A 1 121 ? -10.312 15.25 -1.17 1 82.56 121 THR A C 1
ATOM 998 O O . THR A 1 121 ? -9.953 14.133 -1.56 1 82.56 121 THR A O 1
ATOM 1001 N N . LYS A 1 122 ? -11.383 15.898 -1.617 1 80.5 122 LYS A N 1
ATOM 1002 C CA . LYS A 1 122 ? -12.188 15.344 -2.705 1 80.5 122 LYS A CA 1
ATOM 1003 C C . LYS A 1 122 ? -11.367 15.219 -3.984 1 80.5 122 LYS A C 1
ATOM 1005 O O . LYS A 1 122 ? -11.547 14.273 -4.754 1 80.5 122 LYS A O 1
ATOM 1010 N N . THR A 1 123 ? -10.516 16.094 -4.191 1 82.75 123 THR A N 1
ATOM 1011 C CA . THR A 1 123 ? -9.664 16.062 -5.379 1 82.75 123 THR A CA 1
ATOM 1012 C C . THR A 1 123 ? -8.703 14.883 -5.332 1 82.75 123 THR A C 1
ATOM 1014 O O . THR A 1 123 ? -8.484 14.219 -6.344 1 82.75 123 THR A O 1
ATOM 1017 N N . GLU A 1 124 ? -8.227 14.625 -4.133 1 86.19 124 GLU A N 1
ATOM 1018 C CA . GLU A 1 124 ? -7.328 13.484 -3.977 1 86.19 124 GLU A CA 1
ATOM 1019 C C . GLU A 1 124 ? -8.07 12.172 -4.211 1 86.19 124 GLU A C 1
ATOM 1021 O O . GLU A 1 124 ? -7.527 11.25 -4.828 1 86.19 124 GLU A O 1
ATOM 1026 N N . LYS A 1 125 ? -9.211 12.109 -3.738 1 87.12 125 LYS A N 1
ATOM 1027 C CA . LYS A 1 125 ? -10.023 10.914 -3.918 1 87.12 125 LYS A CA 1
ATOM 1028 C C . LYS A 1 125 ? -10.359 10.688 -5.391 1 87.12 125 LYS A C 1
ATOM 1030 O O . LYS A 1 125 ? -10.289 9.562 -5.883 1 87.12 125 LYS A O 1
ATOM 1035 N N . PHE A 1 126 ? -10.711 11.758 -6.043 1 86.12 126 PHE A N 1
ATOM 1036 C CA . PHE A 1 126 ? -11.023 11.68 -7.465 1 86.12 126 PHE A CA 1
ATOM 1037 C C . PHE A 1 126 ? -9.797 11.234 -8.266 1 86.12 126 PHE A C 1
ATOM 1039 O O . PHE A 1 126 ? -9.898 10.344 -9.109 1 86.12 126 PHE A O 1
ATOM 1046 N N . LYS A 1 127 ? -8.719 11.82 -7.996 1 88.94 127 LYS A N 1
ATOM 1047 C CA . LYS A 1 127 ? -7.496 11.484 -8.711 1 88.94 127 LYS A CA 1
ATOM 1048 C C . LYS A 1 127 ? -7.094 10.031 -8.461 1 88.94 127 LYS A C 1
ATOM 1050 O O . LYS A 1 127 ? -6.625 9.344 -9.367 1 88.94 127 LYS A O 1
ATOM 1055 N N . TYR A 1 128 ? -7.23 9.664 -7.23 1 91.44 128 TYR A N 1
ATOM 1056 C CA . TYR A 1 128 ? -6.906 8.281 -6.891 1 91.44 128 TYR A CA 1
ATOM 1057 C C . TYR A 1 128 ? -7.785 7.309 -7.664 1 91.44 128 TYR A C 1
ATOM 1059 O O . TYR A 1 128 ? -7.301 6.301 -8.188 1 91.44 128 TYR A O 1
ATOM 1067 N N . LYS A 1 129 ? -9.07 7.559 -7.742 1 89 129 LYS A N 1
ATOM 1068 C CA . LYS A 1 129 ? -9.992 6.703 -8.484 1 89 129 LYS A CA 1
ATOM 1069 C C . LYS A 1 129 ? -9.688 6.734 -9.984 1 89 129 LYS A C 1
ATOM 1071 O O . LYS A 1 129 ? -9.805 5.715 -10.664 1 89 129 LYS A O 1
ATOM 1076 N N . GLU A 1 130 ? -9.305 7.84 -10.461 1 89.88 130 GLU A N 1
ATOM 1077 C CA . GLU A 1 130 ? -8.914 7.965 -11.859 1 89.88 130 GLU A CA 1
ATOM 1078 C C . GLU A 1 130 ? -7.688 7.113 -12.172 1 89.88 130 GLU A C 1
ATOM 1080 O O . GLU A 1 130 ? -7.645 6.43 -13.203 1 89.88 130 GLU A O 1
ATOM 1085 N N . GLU A 1 131 ? -6.777 7.137 -11.328 1 92.56 131 GLU A N 1
ATOM 1086 C CA . GLU A 1 131 ? -5.578 6.32 -11.5 1 92.56 131 GLU A CA 1
ATOM 1087 C C . GLU A 1 131 ? -5.91 4.832 -11.422 1 92.56 131 GLU A C 1
ATOM 1089 O O . GLU A 1 131 ? -5.328 4.02 -12.141 1 92.56 131 GLU A O 1
ATOM 1094 N N . TYR A 1 132 ? -6.777 4.539 -10.484 1 91.81 132 TYR A N 1
ATOM 1095 C CA . TYR A 1 132 ? -7.246 3.168 -10.328 1 91.81 132 TYR A CA 1
ATOM 1096 C C . TYR A 1 132 ? -7.855 2.65 -11.633 1 91.81 132 TYR A C 1
ATOM 1098 O O . TYR A 1 132 ? -7.527 1.55 -12.078 1 91.81 132 TYR A O 1
ATOM 1106 N N . GLU A 1 133 ? -8.695 3.438 -12.273 1 90.19 133 GLU A N 1
ATOM 1107 C CA . GLU A 1 133 ? -9.32 3.051 -13.531 1 90.19 133 GLU A CA 1
ATOM 1108 C C . GLU A 1 133 ? -8.297 2.992 -14.664 1 90.19 133 GLU A C 1
ATOM 1110 O O . GLU A 1 133 ? -8.391 2.137 -15.547 1 90.19 133 GLU A O 1
ATOM 1115 N N . GLY A 1 134 ? -7.434 3.881 -14.625 1 92.62 134 GLY A N 1
ATOM 1116 C CA . GLY A 1 134 ? -6.367 3.836 -15.617 1 92.62 134 GLY A CA 1
ATOM 1117 C C . GLY A 1 134 ? -5.496 2.598 -15.5 1 92.62 134 GLY A C 1
ATOM 1118 O O . GLY A 1 134 ? -5.125 1.995 -16.516 1 92.62 134 GLY A O 1
ATOM 1119 N N . PHE A 1 135 ? -5.156 2.283 -14.328 1 94 135 PHE A N 1
ATOM 1120 C CA . PHE A 1 135 ? -4.402 1.063 -14.055 1 94 135 PHE A CA 1
ATOM 1121 C C . PHE A 1 135 ? -5.148 -0.159 -14.578 1 94 135 PHE A C 1
ATOM 1123 O O . PHE A 1 135 ? -4.562 -1.004 -15.258 1 94 135 PHE A O 1
ATOM 1130 N N . LYS A 1 136 ? -6.414 -0.264 -14.234 1 92.88 136 LYS A N 1
ATOM 1131 C CA . LYS A 1 136 ? -7.25 -1.364 -14.711 1 92.88 136 LYS A CA 1
ATOM 1132 C C . LYS A 1 136 ? -7.215 -1.46 -16.234 1 92.88 136 LYS A C 1
ATOM 1134 O O . LYS A 1 136 ? -7.039 -2.547 -16.781 1 92.88 136 LYS A O 1
ATOM 1139 N N . TRP A 1 137 ? -7.32 -0.344 -16.828 1 93.12 137 TRP A N 1
ATOM 1140 C CA . TRP A 1 137 ? -7.367 -0.281 -18.297 1 93.12 137 TRP A CA 1
ATOM 1141 C C . TRP A 1 137 ? -6.062 -0.786 -18.906 1 93.12 137 TRP A C 1
ATOM 1143 O O . TRP A 1 137 ? -6.074 -1.673 -19.75 1 93.12 137 TRP A O 1
ATOM 1153 N N . ASN A 1 138 ? -5.004 -0.31 -18.453 1 95.56 138 ASN A N 1
ATOM 1154 C CA . ASN A 1 138 ? -3.697 -0.624 -19.016 1 95.56 138 ASN A CA 1
ATOM 1155 C C . ASN A 1 138 ? -3.332 -2.092 -18.812 1 95.56 138 ASN A C 1
ATOM 1157 O O . ASN A 1 138 ? -2.867 -2.758 -19.734 1 95.56 138 ASN A O 1
ATOM 1161 N N . ILE A 1 139 ? -3.514 -2.564 -17.625 1 95.88 139 ILE A N 1
ATOM 1162 C CA . ILE A 1 139 ? -3.113 -3.938 -17.328 1 95.88 139 ILE A CA 1
ATOM 1163 C C . ILE A 1 139 ? -4.059 -4.91 -18.031 1 95.88 139 ILE A C 1
ATOM 1165 O O . ILE A 1 139 ? -3.637 -5.98 -18.484 1 95.88 139 ILE A O 1
ATOM 1169 N N . THR A 1 140 ? -5.352 -4.555 -18.094 1 93.75 140 THR A N 1
ATOM 1170 C CA . THR A 1 140 ? -6.293 -5.41 -18.812 1 93.75 140 THR A CA 1
ATOM 1171 C C . THR A 1 140 ? -5.898 -5.535 -20.281 1 93.75 140 THR A C 1
ATOM 1173 O O . THR A 1 140 ? -5.984 -6.621 -20.859 1 93.75 140 THR A O 1
ATOM 1176 N N . ILE A 1 141 ? -5.473 -4.477 -20.875 1 96.38 141 ILE A N 1
ATOM 1177 C CA . ILE A 1 141 ? -4.996 -4.523 -22.25 1 96.38 141 ILE A CA 1
ATOM 1178 C C . ILE A 1 141 ? -3.793 -5.461 -22.344 1 96.38 141 ILE A C 1
ATOM 1180 O O . ILE A 1 141 ? -3.701 -6.27 -23.281 1 96.38 141 ILE A O 1
ATOM 1184 N N . LEU A 1 142 ? -2.908 -5.344 -21.422 1 97.19 142 LEU A N 1
ATOM 1185 C CA . LEU A 1 142 ? -1.732 -6.207 -21.391 1 97.19 142 LEU A CA 1
ATOM 1186 C C . LEU A 1 142 ? -2.137 -7.676 -21.281 1 97.19 142 LEU A C 1
ATOM 1188 O O . LEU A 1 142 ? -1.58 -8.531 -21.984 1 97.19 142 LEU A O 1
ATOM 1192 N N . ILE A 1 143 ? -3.068 -7.953 -20.391 1 96.5 143 ILE A N 1
ATOM 1193 C CA . ILE A 1 143 ? -3.564 -9.312 -20.219 1 96.5 143 ILE A CA 1
ATOM 1194 C C . ILE A 1 143 ? -4.184 -9.805 -21.531 1 96.5 143 ILE A C 1
ATOM 1196 O O . ILE A 1 143 ? -3.951 -10.945 -21.938 1 96.5 143 ILE A O 1
ATOM 1200 N N . CYS A 1 144 ? -4.938 -8.961 -22.188 1 95.25 144 CYS A N 1
ATOM 1201 C CA . CYS A 1 144 ? -5.574 -9.289 -23.453 1 95.25 144 CYS A CA 1
ATOM 1202 C C . CYS A 1 144 ? -4.531 -9.625 -24.516 1 95.25 144 CYS A C 1
ATOM 1204 O O . CYS A 1 144 ? -4.641 -10.641 -25.203 1 95.25 144 CYS A O 1
ATOM 1206 N N . VAL A 1 145 ? -3.533 -8.859 -24.625 1 97.12 145 VAL A N 1
ATOM 1207 C CA . VAL A 1 145 ? -2.469 -9.047 -25.609 1 97.12 145 VAL A CA 1
ATOM 1208 C C . VAL A 1 145 ? -1.711 -10.336 -25.297 1 97.12 145 VAL A C 1
ATOM 1210 O O . VAL A 1 145 ? -1.42 -11.125 -26.203 1 97.12 145 VAL A O 1
ATOM 1213 N N . LEU A 1 146 ? -1.426 -10.539 -24.031 1 96.88 146 LEU A N 1
ATOM 1214 C CA . LEU A 1 146 ? -0.694 -11.742 -23.656 1 96.88 146 LEU A CA 1
ATOM 1215 C C . LEU A 1 146 ? -1.534 -12.992 -23.891 1 96.88 146 LEU A C 1
ATOM 1217 O O . LEU A 1 146 ? -0.999 -14.047 -24.234 1 96.88 146 LEU A O 1
ATOM 1221 N N . ALA A 1 147 ? -2.828 -12.891 -23.672 1 95.88 147 ALA A N 1
ATOM 1222 C CA . ALA A 1 147 ? -3.715 -14.016 -23.969 1 95.88 147 ALA A CA 1
ATOM 1223 C C . ALA A 1 147 ? -3.686 -14.352 -25.469 1 95.88 147 ALA A C 1
ATOM 1225 O O . ALA A 1 147 ? -3.678 -15.523 -25.844 1 95.88 147 ALA A O 1
ATOM 1226 N N . LEU A 1 148 ? -3.619 -13.352 -26.328 1 95.81 148 LEU A N 1
ATOM 1227 C CA . LEU A 1 148 ? -3.535 -13.547 -27.766 1 95.81 148 LEU A CA 1
ATOM 1228 C C . LEU A 1 148 ? -2.195 -14.164 -28.156 1 95.81 148 LEU A C 1
ATOM 1230 O O . LEU A 1 148 ? -2.143 -15.07 -29 1 95.81 148 LEU A O 1
ATOM 1234 N N . ILE A 1 149 ? -1.166 -13.711 -27.547 1 96.5 149 ILE A N 1
ATOM 1235 C CA . ILE A 1 149 ? 0.165 -14.25 -27.797 1 96.5 149 ILE A CA 1
ATOM 1236 C C . ILE A 1 149 ? 0.219 -15.719 -27.391 1 96.5 149 ILE A C 1
ATOM 1238 O O . ILE A 1 149 ? 0.756 -16.547 -28.125 1 96.5 149 ILE A O 1
ATOM 1242 N N . SER A 1 150 ? -0.328 -15.977 -26.234 1 95.31 150 SER A N 1
ATOM 1243 C CA . SER A 1 150 ? -0.369 -17.359 -25.766 1 95.31 150 SER A CA 1
ATOM 1244 C C . SER A 1 150 ? -1.19 -18.234 -26.703 1 95.31 150 SER A C 1
ATOM 1246 O O . SER A 1 150 ? -0.896 -19.422 -26.875 1 95.31 150 SER A O 1
ATOM 1248 N N . TRP A 1 151 ? -2.234 -17.703 -27.281 1 94.25 151 TRP A N 1
ATOM 1249 C CA . TRP A 1 151 ? -3.07 -18.422 -28.234 1 94.25 151 TRP A CA 1
ATOM 1250 C C . TRP A 1 151 ? -2.291 -18.75 -29.5 1 94.25 151 TRP A C 1
ATOM 1252 O O . TRP A 1 151 ? -2.377 -19.859 -30.031 1 94.25 151 TRP A O 1
ATOM 1262 N N . MET A 1 152 ? -1.504 -17.891 -29.938 1 95.44 152 MET A N 1
ATOM 1263 C CA . MET A 1 152 ? -0.752 -18.047 -31.188 1 95.44 152 MET A CA 1
ATOM 1264 C C . MET A 1 152 ? 0.436 -18.984 -30.984 1 95.44 152 MET A C 1
ATOM 1266 O O . MET A 1 152 ? 0.775 -19.75 -31.875 1 95.44 152 MET A O 1
ATOM 1270 N N . TRP A 1 153 ? 1.141 -18.812 -29.828 1 93.38 153 TRP A N 1
ATOM 1271 C CA . TRP A 1 153 ? 2.299 -19.625 -29.5 1 93.38 153 TRP A CA 1
ATOM 1272 C C . TRP A 1 153 ? 2.033 -20.469 -28.25 1 93.38 153 TRP A C 1
ATOM 1274 O O . TRP A 1 153 ? 2.24 -20.016 -27.125 1 93.38 153 TRP A O 1
ATOM 1284 N N . PRO A 1 154 ? 1.679 -21.672 -28.531 1 89 154 PRO A N 1
ATOM 1285 C CA . PRO A 1 154 ? 1.233 -22.5 -27.406 1 89 154 PRO A CA 1
ATOM 1286 C C . PRO A 1 154 ? 2.395 -23.047 -26.578 1 89 154 PRO A C 1
ATOM 1288 O O . PRO A 1 154 ? 2.588 -24.25 -26.5 1 89 154 PRO A O 1
ATOM 1291 N N . PHE A 1 155 ? 3.098 -22.141 -25.969 1 88.12 155 PHE A N 1
ATOM 1292 C CA . PHE A 1 155 ? 4.137 -22.484 -25 1 88.12 155 PHE A CA 1
ATOM 1293 C C . PHE A 1 155 ? 3.611 -22.344 -23.578 1 88.12 155 PHE A C 1
ATOM 1295 O O . PHE A 1 155 ? 2.971 -21.344 -23.234 1 88.12 155 PHE A O 1
ATOM 1302 N N . ARG A 1 156 ? 3.924 -23.375 -22.859 1 86.94 156 ARG A N 1
ATOM 1303 C CA . ARG A 1 156 ? 3.445 -23.406 -21.469 1 86.94 156 ARG A CA 1
ATOM 1304 C C . ARG A 1 156 ? 3.99 -22.203 -20.688 1 86.94 156 ARG A C 1
ATOM 1306 O O . ARG A 1 156 ? 3.311 -21.672 -19.812 1 86.94 156 ARG A O 1
ATOM 1313 N N . VAL A 1 157 ? 5.152 -21.797 -21.047 1 86.44 157 VAL A N 1
ATOM 1314 C CA . VAL A 1 157 ? 5.777 -20.688 -20.344 1 86.44 157 VAL A CA 1
ATOM 1315 C C . VAL A 1 157 ? 4.945 -19.422 -20.531 1 86.44 157 VAL A C 1
ATOM 1317 O O . VAL A 1 157 ? 4.805 -18.609 -19.625 1 86.44 157 VAL A O 1
ATOM 1320 N N . LEU A 1 158 ? 4.395 -19.25 -21.641 1 92.19 158 LEU A N 1
ATOM 1321 C CA . LEU A 1 158 ? 3.568 -18.078 -21.906 1 92.19 158 LEU A CA 1
ATOM 1322 C C . LEU A 1 158 ? 2.279 -18.125 -21.094 1 92.19 158 LEU A C 1
ATOM 1324 O O . LEU A 1 158 ? 1.826 -17.094 -20.594 1 92.19 158 LEU A O 1
ATOM 1328 N N . ASP A 1 159 ? 1.695 -19.312 -20.938 1 92.69 159 ASP A N 1
ATOM 1329 C CA . ASP A 1 159 ? 0.518 -19.469 -20.094 1 92.69 159 ASP A CA 1
ATOM 1330 C C . ASP A 1 159 ? 0.835 -19.125 -18.641 1 92.69 159 ASP A C 1
ATOM 1332 O O . ASP A 1 159 ? 0.028 -18.484 -17.953 1 92.69 159 ASP A O 1
ATOM 1336 N N . SER A 1 160 ? 2 -19.547 -18.234 1 90.56 160 SER A N 1
ATOM 1337 C CA . SER A 1 160 ? 2.41 -19.281 -16.859 1 90.56 160 SER A CA 1
ATOM 1338 C C . SER A 1 160 ? 2.594 -17.781 -16.625 1 90.56 160 SER A C 1
ATOM 1340 O O . SER A 1 160 ? 2.178 -17.25 -15.594 1 90.56 160 SER A O 1
ATOM 1342 N N . ILE A 1 161 ? 3.152 -17.109 -17.547 1 92.5 161 ILE A N 1
ATOM 1343 C CA . ILE A 1 161 ? 3.359 -15.672 -17.438 1 92.5 161 ILE A CA 1
ATOM 1344 C C . ILE A 1 161 ? 2.01 -14.961 -17.391 1 92.5 161 ILE A C 1
ATOM 1346 O O . ILE A 1 161 ? 1.816 -14.039 -16.594 1 92.5 161 ILE A O 1
ATOM 1350 N N . LEU A 1 162 ? 1.158 -15.391 -18.219 1 95.56 162 LEU A N 1
ATOM 1351 C CA . LEU A 1 162 ? -0.187 -14.828 -18.234 1 95.56 162 LEU A CA 1
ATOM 1352 C C . LEU A 1 162 ? -0.877 -15.016 -16.891 1 95.56 162 LEU A C 1
ATOM 1354 O O . LEU A 1 162 ? -1.433 -14.062 -16.344 1 95.56 162 LEU A O 1
ATOM 1358 N N . CYS A 1 163 ? -0.811 -16.203 -16.359 1 92.88 163 CYS A N 1
ATOM 1359 C CA . CYS A 1 163 ? -1.46 -16.516 -15.078 1 92.88 163 CYS A CA 1
ATOM 1360 C C . CYS A 1 163 ? -0.824 -15.727 -13.945 1 92.88 163 CYS A C 1
ATOM 1362 O O . CYS A 1 163 ? -1.525 -15.219 -13.062 1 92.88 163 CYS A O 1
ATOM 1364 N N . PHE A 1 164 ? 0.468 -15.602 -13.984 1 92.12 164 PHE A N 1
ATOM 1365 C CA . PHE A 1 164 ? 1.148 -14.82 -12.953 1 92.12 164 PHE A CA 1
ATOM 1366 C C . PHE A 1 164 ? 0.725 -13.359 -13.016 1 92.12 164 PHE A C 1
ATOM 1368 O O . PHE A 1 164 ? 0.515 -12.719 -11.984 1 92.12 164 PHE A O 1
ATOM 1375 N N . LEU A 1 165 ? 0.666 -12.836 -14.203 1 94.69 165 LEU A N 1
ATOM 1376 C CA . LEU A 1 165 ? 0.227 -11.461 -14.383 1 94.69 165 LEU A CA 1
ATOM 1377 C C . LEU A 1 165 ? -1.191 -11.266 -13.859 1 94.69 165 LEU A C 1
ATOM 1379 O O . LEU A 1 165 ? -1.483 -10.266 -13.203 1 94.69 165 LEU A O 1
ATOM 1383 N N . MET A 1 166 ? -2.025 -12.188 -14.141 1 94.81 166 MET A N 1
ATOM 1384 C CA . MET A 1 166 ? -3.412 -12.094 -13.688 1 94.81 166 MET A CA 1
ATOM 1385 C C . MET A 1 166 ? -3.492 -12.141 -12.164 1 94.81 166 MET A C 1
ATOM 1387 O O . MET A 1 166 ? -4.234 -11.367 -11.555 1 94.81 166 MET A O 1
ATOM 1391 N N . VAL A 1 167 ? -2.736 -13.039 -11.602 1 92.31 167 VAL A N 1
ATOM 1392 C CA . VAL A 1 167 ? -2.715 -13.109 -10.148 1 92.31 167 VAL A CA 1
ATOM 1393 C C . VAL A 1 167 ? -2.227 -11.781 -9.57 1 92.31 167 VAL A C 1
ATOM 1395 O O . VAL A 1 167 ? -2.84 -11.234 -8.648 1 92.31 167 VAL A O 1
ATOM 1398 N N . TRP A 1 168 ? -1.14 -11.312 -10.094 1 92.44 168 TRP A N 1
ATOM 1399 C CA . TRP A 1 168 ? -0.582 -10.047 -9.641 1 92.44 168 TRP A CA 1
ATOM 1400 C C . TRP A 1 168 ? -1.59 -8.914 -9.812 1 92.44 168 TRP A C 1
ATOM 1402 O O . TRP A 1 168 ? -1.726 -8.055 -8.938 1 92.44 168 TRP A O 1
ATOM 1412 N N . TYR A 1 169 ? -2.248 -8.883 -10.953 1 94.56 169 TYR A N 1
ATOM 1413 C CA . TYR A 1 169 ? -3.238 -7.863 -11.273 1 94.56 169 TYR A CA 1
ATOM 1414 C C . TYR A 1 169 ? -4.363 -7.852 -10.25 1 94.56 169 TYR A C 1
ATOM 1416 O O . TYR A 1 169 ? -4.68 -6.805 -9.68 1 94.56 169 TYR A O 1
ATOM 1424 N N . TYR A 1 170 ? -4.922 -8.969 -9.969 1 92 170 TYR A N 1
ATOM 1425 C CA . TYR A 1 170 ? -6.062 -9.031 -9.062 1 92 170 TYR A CA 1
ATOM 1426 C C . TYR A 1 170 ? -5.641 -8.758 -7.625 1 92 170 TYR A C 1
ATOM 1428 O O . TYR A 1 170 ? -6.395 -8.164 -6.852 1 92 170 TYR A O 1
ATOM 1436 N N . CYS A 1 171 ? -4.457 -9.18 -7.266 1 90.94 171 CYS A N 1
ATOM 1437 C CA . CYS A 1 171 ? -3.949 -8.828 -5.945 1 90.94 171 CYS A CA 1
ATOM 1438 C C . CYS A 1 171 ? -3.803 -7.312 -5.805 1 90.94 171 CYS A C 1
ATOM 1440 O O . CYS A 1 171 ? -4.215 -6.738 -4.801 1 90.94 171 CYS A O 1
ATOM 1442 N N . THR A 1 172 ? -3.266 -6.699 -6.793 1 93.31 172 THR A N 1
ATOM 1443 C CA . THR A 1 172 ? -3.092 -5.254 -6.773 1 93.31 172 THR A CA 1
ATOM 1444 C C . THR A 1 172 ? -4.441 -4.543 -6.762 1 93.31 172 THR A C 1
ATOM 1446 O O . THR A 1 172 ? -4.621 -3.545 -6.062 1 93.31 172 THR A O 1
ATOM 1449 N N . LEU A 1 173 ? -5.355 -5.098 -7.484 1 92.81 173 LEU A N 1
ATOM 1450 C CA . LEU A 1 173 ? -6.699 -4.523 -7.52 1 92.81 173 LEU A CA 1
ATOM 1451 C C . LEU A 1 173 ? -7.344 -4.562 -6.137 1 92.81 173 LEU A C 1
ATOM 1453 O O . LEU A 1 173 ? -7.949 -3.58 -5.703 1 92.81 173 LEU A O 1
ATOM 1457 N N . THR A 1 174 ? -7.215 -5.66 -5.473 1 91.38 174 THR A N 1
ATOM 1458 C CA . THR A 1 174 ? -7.836 -5.793 -4.16 1 91.38 174 THR A CA 1
ATOM 1459 C C . THR A 1 174 ? -7.207 -4.828 -3.16 1 91.38 174 THR A C 1
ATOM 1461 O O . THR A 1 174 ? -7.887 -4.316 -2.268 1 91.38 174 THR A O 1
ATOM 1464 N N . ILE A 1 175 ? -5.945 -4.535 -3.318 1 92.69 175 ILE A N 1
ATOM 1465 C CA . ILE A 1 175 ? -5.273 -3.572 -2.451 1 92.69 175 ILE A CA 1
ATOM 1466 C C . ILE A 1 175 ? -5.836 -2.174 -2.703 1 92.69 175 ILE A C 1
ATOM 1468 O O . ILE A 1 175 ? -6.234 -1.48 -1.765 1 92.69 175 ILE A O 1
ATOM 1472 N N . ARG A 1 176 ? -5.871 -1.794 -3.941 1 92.81 176 ARG A N 1
ATOM 1473 C CA . ARG A 1 176 ? -6.355 -0.461 -4.289 1 92.81 176 ARG A CA 1
ATOM 1474 C C . ARG A 1 176 ? -7.828 -0.302 -3.928 1 92.81 176 ARG A C 1
ATOM 1476 O O . ARG A 1 176 ? -8.258 0.771 -3.498 1 92.81 176 ARG A O 1
ATOM 1483 N N . GLU A 1 177 ? -8.586 -1.377 -4.094 1 91.25 177 GLU A N 1
ATOM 1484 C CA . GLU A 1 177 ? -10 -1.344 -3.729 1 91.25 177 GLU A CA 1
ATOM 1485 C C . GLU A 1 177 ? -10.172 -1.208 -2.221 1 91.25 177 GLU A C 1
ATOM 1487 O O . GLU A 1 177 ? -11.109 -0.549 -1.756 1 91.25 177 GLU A O 1
ATOM 1492 N N . SER A 1 178 ? -9.328 -1.846 -1.5 1 91 178 SER A N 1
ATOM 1493 C CA . SER A 1 178 ? -9.391 -1.716 -0.048 1 91 178 SER A CA 1
ATOM 1494 C C . SER A 1 178 ? -9.062 -0.292 0.393 1 91 178 SER A C 1
ATOM 1496 O O . SER A 1 178 ? -9.664 0.219 1.344 1 91 178 SER A O 1
ATOM 1498 N N . VAL A 1 179 ? -8.156 0.358 -0.287 1 91.81 179 VAL A N 1
ATOM 1499 C CA . VAL A 1 179 ? -7.836 1.752 0.004 1 91.81 179 VAL A CA 1
ATOM 1500 C C . VAL A 1 179 ? -9.039 2.635 -0.306 1 91.81 179 VAL A C 1
ATOM 1502 O O . VAL A 1 179 ? -9.383 3.529 0.473 1 91.81 179 VAL A O 1
ATOM 1505 N N . LEU A 1 180 ? -9.672 2.355 -1.407 1 90.25 180 LEU A N 1
ATOM 1506 C CA . LEU A 1 180 ? -10.852 3.121 -1.792 1 90.25 180 LEU A CA 1
ATOM 1507 C C . LEU A 1 180 ? -11.969 2.939 -0.772 1 90.25 180 LEU A C 1
ATOM 1509 O O . LEU A 1 180 ? -12.648 3.904 -0.412 1 90.25 180 LEU A O 1
ATOM 1513 N N . ARG A 1 181 ? -12.062 1.767 -0.287 1 88.62 181 ARG A N 1
ATOM 1514 C CA . ARG A 1 181 ? -13.109 1.477 0.688 1 88.62 181 ARG A CA 1
ATOM 1515 C C . ARG A 1 181 ? -12.852 2.205 2.002 1 88.62 181 ARG A C 1
ATOM 1517 O O . ARG A 1 181 ? -13.773 2.75 2.607 1 88.62 181 ARG A O 1
ATOM 1524 N N . VAL A 1 182 ? -11.625 2.195 2.408 1 88.12 182 VAL A N 1
ATOM 1525 C CA . VAL A 1 182 ? -11.258 2.879 3.643 1 88.12 182 VAL A CA 1
ATOM 1526 C C . VAL A 1 182 ? -11.516 4.379 3.504 1 88.12 182 VAL A C 1
ATOM 1528 O O . VAL A 1 182 ? -11.836 5.051 4.484 1 88.12 182 VAL A O 1
ATOM 1531 N N . ASN A 1 183 ? -11.461 4.91 2.324 1 87.38 183 ASN A N 1
ATOM 1532 C CA . ASN A 1 183 ? -11.641 6.336 2.086 1 87.38 183 ASN A CA 1
ATOM 1533 C C . ASN A 1 183 ? -13.07 6.656 1.662 1 87.38 183 ASN A C 1
ATOM 1535 O O . ASN A 1 183 ? -13.328 7.703 1.067 1 87.38 183 ASN A O 1
ATOM 1539 N N . GLY A 1 184 ? -14.055 5.676 1.869 1 81.06 184 GLY A N 1
ATOM 1540 C CA . GLY A 1 184 ? -15.469 6.012 1.777 1 81.06 184 GLY A CA 1
ATOM 1541 C C . GLY A 1 184 ? -16.125 5.453 0.533 1 81.06 184 GLY A C 1
ATOM 1542 O O . GLY A 1 184 ? -17.328 5.68 0.306 1 81.06 184 GLY A O 1
ATOM 1543 N N . SER A 1 185 ? -15.344 4.824 -0.307 1 82.44 185 SER A N 1
ATOM 1544 C CA . SER A 1 185 ? -15.977 4.227 -1.479 1 82.44 185 SER A CA 1
ATOM 1545 C C . SER A 1 185 ? -16.953 3.121 -1.081 1 82.44 185 SER A C 1
ATOM 1547 O O . SER A 1 185 ? -16.672 2.355 -0.154 1 82.44 185 SER A O 1
ATOM 1549 N N . LYS A 1 186 ? -18.016 3.074 -1.646 1 77 186 LYS A N 1
ATOM 1550 C CA . LYS A 1 186 ? -19.031 2.078 -1.325 1 77 186 LYS A CA 1
ATOM 1551 C C . LYS A 1 186 ? -18.891 0.84 -2.205 1 77 186 LYS A C 1
ATOM 1553 O O . LYS A 1 186 ? -19.875 0.332 -2.74 1 77 186 LYS A O 1
ATOM 1558 N N . ILE A 1 187 ? -17.719 0.478 -2.443 1 76.56 187 ILE A N 1
ATOM 1559 C CA . ILE A 1 187 ? -17.5 -0.764 -3.176 1 76.56 187 ILE A CA 1
ATOM 1560 C C . ILE A 1 187 ? -18.156 -1.927 -2.43 1 76.56 187 ILE A C 1
ATOM 1562 O O . ILE A 1 187 ? -17.938 -2.1 -1.228 1 76.56 187 ILE A O 1
ATOM 1566 N N . LYS A 1 188 ? -18.969 -2.607 -3.059 1 70 188 LYS A N 1
ATOM 1567 C CA . LYS A 1 188 ? -19.719 -3.688 -2.432 1 70 188 LYS A CA 1
ATOM 1568 C C . LYS A 1 188 ? -18.812 -4.859 -2.076 1 70 188 LYS A C 1
ATOM 1570 O O . LYS A 1 188 ? -17.812 -5.102 -2.75 1 70 188 LYS A O 1
ATOM 1575 N N . GLY A 1 189 ? -19.141 -5.555 -1.069 1 70.06 189 GLY A N 1
ATOM 1576 C CA . GLY A 1 189 ? -18.344 -6.68 -0.591 1 70.06 189 GLY A CA 1
ATOM 1577 C C . GLY A 1 189 ? -18.219 -7.797 -1.608 1 70.06 189 GLY A C 1
ATOM 1578 O O . GLY A 1 189 ? -17.172 -8.406 -1.743 1 70.06 189 GLY A O 1
ATOM 1579 N N . TRP A 1 190 ? -19.297 -8.008 -2.373 1 68.75 190 TRP A N 1
ATOM 1580 C CA . TRP A 1 190 ? -19.281 -9.086 -3.359 1 68.75 190 TRP A CA 1
ATOM 1581 C C . TRP A 1 190 ? -18.25 -8.797 -4.453 1 68.75 190 TRP A C 1
ATOM 1583 O O . TRP A 1 190 ? -17.625 -9.719 -4.98 1 68.75 190 TRP A O 1
ATOM 1593 N N . TRP A 1 191 ? -18.047 -7.539 -4.754 1 74.56 191 TRP A N 1
ATOM 1594 C CA . TRP A 1 191 ? -17.062 -7.141 -5.758 1 74.56 191 TRP A CA 1
ATOM 1595 C C . TRP A 1 191 ? -15.648 -7.477 -5.305 1 74.56 191 TRP A C 1
ATOM 1597 O O . TRP A 1 191 ? -14.859 -8.031 -6.07 1 74.56 191 TRP A O 1
ATOM 1607 N N . LEU A 1 192 ? -15.445 -7.211 -4.062 1 77.25 192 LEU A N 1
ATOM 1608 C CA . LEU A 1 192 ? -14.148 -7.539 -3.484 1 77.25 192 LEU A CA 1
ATOM 1609 C C . LEU A 1 192 ? -13.922 -9.047 -3.459 1 77.25 192 LEU A C 1
ATOM 1611 O O . LEU A 1 192 ? -12.844 -9.523 -3.805 1 77.25 192 LEU A O 1
ATOM 1615 N N . SER A 1 193 ? -14.906 -9.727 -3.117 1 75.25 193 SER A N 1
ATOM 1616 C CA . SER A 1 193 ? -14.812 -11.18 -3.062 1 75.25 193 SER A CA 1
ATOM 1617 C C . SER A 1 193 ? -14.562 -11.773 -4.445 1 75.25 193 SER A C 1
ATOM 1619 O O . SER A 1 193 ? -13.789 -12.719 -4.59 1 75.25 193 SER A O 1
ATOM 1621 N N . HIS A 1 194 ? -15.219 -11.188 -5.375 1 75.12 194 HIS A N 1
ATOM 1622 C CA . HIS A 1 194 ? -15.023 -11.633 -6.746 1 75.12 194 HIS A CA 1
ATOM 1623 C C . HIS A 1 194 ? -13.562 -11.477 -7.176 1 75.12 194 HIS A C 1
ATOM 1625 O O . HIS A 1 194 ? -13.008 -12.359 -7.84 1 75.12 194 HIS A O 1
ATOM 1631 N N . HIS A 1 195 ? -12.977 -10.445 -6.828 1 78.94 195 HIS A N 1
ATOM 1632 C CA . HIS A 1 195 ? -11.586 -10.219 -7.199 1 78.94 195 HIS A CA 1
ATOM 1633 C C . HIS A 1 195 ? -10.656 -11.164 -6.449 1 78.94 195 HIS A C 1
ATOM 1635 O O . HIS A 1 195 ? -9.656 -11.633 -7.004 1 78.94 195 HIS A O 1
ATOM 1641 N N . TYR A 1 196 ? -11.047 -11.492 -5.238 1 78.19 196 TYR A N 1
ATOM 1642 C CA . TYR A 1 196 ? -10.266 -12.477 -4.504 1 78.19 196 TYR A CA 1
ATOM 1643 C C . TYR A 1 196 ? -10.336 -13.844 -5.18 1 78.19 196 TYR A C 1
ATOM 1645 O O . TYR A 1 196 ? -9.32 -14.523 -5.316 1 78.19 196 TYR A O 1
ATOM 1653 N N . LEU A 1 197 ? -11.477 -14.148 -5.605 1 77.94 197 LEU A N 1
ATOM 1654 C CA . LEU A 1 197 ? -11.672 -15.414 -6.301 1 77.94 197 LEU A CA 1
ATOM 1655 C C . LEU A 1 197 ? -10.953 -15.406 -7.652 1 77.94 197 LEU A C 1
ATOM 1657 O O . LEU A 1 197 ? -10.383 -16.422 -8.062 1 77.94 197 LEU A O 1
ATOM 1661 N N . SER A 1 198 ? -11.055 -14.281 -8.289 1 82.31 198 SER A N 1
ATOM 1662 C CA . SER A 1 198 ? -10.406 -14.148 -9.586 1 82.31 198 SER A CA 1
ATOM 1663 C C . SER A 1 198 ? -8.891 -14.242 -9.461 1 82.31 198 SER A C 1
ATOM 1665 O O . SER A 1 198 ? -8.195 -14.516 -10.445 1 82.31 198 SER A O 1
ATOM 1667 N N . CYS A 1 199 ? -8.406 -14.008 -8.328 1 85 199 CYS A N 1
ATOM 1668 C CA . CYS A 1 199 ? -6.984 -14.195 -8.055 1 85 199 CYS A CA 1
ATOM 1669 C C . CYS A 1 199 ? -6.637 -15.672 -7.926 1 85 199 CYS A C 1
ATOM 1671 O O . CYS A 1 199 ? -5.582 -16.109 -8.391 1 85 199 CYS A O 1
ATOM 1673 N N . ALA A 1 200 ? -7.562 -16.453 -7.469 1 82.44 200 ALA A N 1
ATOM 1674 C CA . ALA A 1 200 ? -7.305 -17.844 -7.16 1 82.44 200 ALA A CA 1
ATOM 1675 C C . ALA A 1 200 ? -7.309 -18.703 -8.43 1 82.44 200 ALA A C 1
ATOM 1677 O O . ALA A 1 200 ? -6.52 -19.641 -8.562 1 82.44 200 ALA A O 1
ATOM 1678 N N . VAL A 1 201 ? -8.125 -18.359 -9.367 1 82.06 201 VAL A N 1
ATOM 1679 C CA . VAL A 1 201 ? -8.328 -19.188 -10.547 1 82.06 201 VAL A CA 1
ATOM 1680 C C . VAL A 1 201 ? -7.023 -19.266 -11.344 1 82.06 201 VAL A C 1
ATOM 1682 O O . VAL A 1 201 ? -6.516 -20.359 -11.594 1 82.06 201 VAL A O 1
ATOM 1685 N N . PRO A 1 202 ? -6.5 -18.156 -11.742 1 88.38 202 PRO A N 1
ATOM 1686 C CA . PRO A 1 202 ? -5.215 -18.266 -12.445 1 88.38 202 PRO A CA 1
ATOM 1687 C C . PRO A 1 202 ? -4.137 -18.938 -11.586 1 88.38 202 PRO A C 1
ATOM 1689 O O . PRO A 1 202 ? -3.26 -19.625 -12.117 1 88.38 202 PRO A O 1
ATOM 1692 N N . GLY A 1 203 ? -4.223 -18.766 -10.305 1 85.06 203 GLY A N 1
ATOM 1693 C CA . GLY A 1 203 ? -3.303 -19.469 -9.422 1 85.06 203 GLY A CA 1
ATOM 1694 C C . GLY A 1 203 ? -3.414 -20.984 -9.523 1 85.06 203 GLY A C 1
ATOM 1695 O O . GLY A 1 203 ? -2.402 -21.688 -9.555 1 85.06 203 GLY A O 1
ATOM 1696 N N . ILE A 1 204 ? -4.598 -21.438 -9.641 1 81.62 204 ILE A N 1
ATOM 1697 C CA . ILE A 1 204 ? -4.848 -22.859 -9.766 1 81.62 204 ILE A CA 1
ATOM 1698 C C . ILE A 1 204 ? -4.383 -23.344 -11.141 1 81.62 204 ILE A C 1
ATOM 1700 O O . ILE A 1 204 ? -3.766 -24.406 -11.25 1 81.62 204 ILE A O 1
ATOM 1704 N N . VAL A 1 205 ? -4.668 -22.578 -12.117 1 84.81 205 VAL A N 1
ATOM 1705 C CA . VAL A 1 205 ? -4.273 -22.953 -13.477 1 84.81 205 VAL A CA 1
ATOM 1706 C C . VAL A 1 205 ? -2.75 -23.031 -13.57 1 84.81 205 VAL A C 1
ATOM 1708 O O . VAL A 1 205 ? -2.209 -23.875 -14.281 1 84.81 205 VAL A O 1
ATOM 1711 N N . LEU A 1 206 ? -2.119 -22.203 -12.836 1 84.25 206 LEU A N 1
ATOM 1712 C CA . LEU A 1 206 ? -0.66 -22.172 -12.812 1 84.25 206 LEU A CA 1
ATOM 1713 C C . LEU A 1 206 ? -0.097 -23.5 -12.312 1 84.25 206 LEU A C 1
ATOM 1715 O O . LEU A 1 206 ? 0.946 -23.953 -12.789 1 84.25 206 LEU A O 1
ATOM 1719 N N . THR A 1 207 ? -0.776 -24.156 -11.453 1 80.44 207 THR A N 1
ATOM 1720 C CA . THR A 1 207 ? -0.286 -25.391 -10.836 1 80.44 207 THR A CA 1
ATOM 1721 C C . THR A 1 207 ? -0.744 -26.609 -11.633 1 80.44 207 THR A C 1
ATOM 1723 O O . THR A 1 207 ? -0.323 -27.734 -11.352 1 80.44 207 THR A O 1
ATOM 1726 N N . TRP A 1 208 ? -1.592 -26.344 -12.625 1 77.94 208 TRP A N 1
ATOM 1727 C CA . TRP A 1 208 ? -2.129 -27.422 -13.438 1 77.94 208 TRP A CA 1
ATOM 1728 C C . TRP A 1 208 ? -1.041 -28.047 -14.312 1 77.94 208 TRP A C 1
ATOM 1730 O O . TRP A 1 208 ? -0.328 -27.328 -15.023 1 77.94 208 TRP A O 1
ATOM 1740 N N . LYS A 1 209 ? -0.987 -29.406 -14.297 1 75.31 209 LYS A N 1
ATOM 1741 C CA . LYS A 1 209 ? 0.017 -30.125 -15.07 1 75.31 209 LYS A CA 1
ATOM 1742 C C . LYS A 1 209 ? -0.278 -30.047 -16.562 1 75.31 209 LYS A C 1
ATOM 1744 O O . LYS A 1 209 ? -1.437 -30.125 -16.984 1 75.31 209 LYS A O 1
ATOM 1749 N N . ASP A 1 210 ? 0.922 -29.891 -17.281 1 77.5 210 ASP A N 1
ATOM 1750 C CA . ASP A 1 210 ? 0.771 -29.828 -18.734 1 77.5 210 ASP A CA 1
ATOM 1751 C C . ASP A 1 210 ? 0.466 -31.203 -19.312 1 77.5 210 ASP A C 1
ATOM 1753 O O . ASP A 1 210 ? 1.366 -31.906 -19.797 1 77.5 210 ASP A O 1
ATOM 1757 N N . GLY A 1 211 ? -0.695 -31.641 -19.203 1 76.75 211 GLY A N 1
ATOM 1758 C CA . GLY A 1 211 ? -1.149 -32.906 -19.734 1 76.75 211 GLY A CA 1
ATOM 1759 C C . GLY A 1 211 ? -2.303 -32.781 -20.703 1 76.75 211 GLY A C 1
ATOM 1760 O O . GLY A 1 211 ? -2.543 -31.703 -21.25 1 76.75 211 GLY A O 1
ATOM 1761 N N . LEU A 1 212 ? -2.811 -33.906 -20.984 1 74.69 212 LEU A N 1
ATOM 1762 C CA . LEU A 1 212 ? -3.896 -33.938 -21.953 1 74.69 212 LEU A CA 1
ATOM 1763 C C . LEU A 1 212 ? -5.086 -33.125 -21.469 1 74.69 212 LEU A C 1
ATOM 1765 O O . LEU A 1 212 ? -5.691 -32.375 -22.25 1 74.69 212 LEU A O 1
ATOM 1769 N N . CYS A 1 213 ? -5.355 -33.188 -20.172 1 70.31 213 CYS A N 1
ATOM 1770 C CA . CYS A 1 213 ? -6.48 -32.469 -19.609 1 70.31 213 CYS A CA 1
ATOM 1771 C C . CYS A 1 213 ? -6.262 -30.953 -19.734 1 70.31 213 CYS A C 1
ATOM 1773 O O . CYS A 1 213 ? -7.184 -30.219 -20.078 1 70.31 213 CYS A O 1
ATOM 1775 N N . TYR A 1 214 ? -5.105 -30.531 -19.469 1 78.25 214 TYR A N 1
ATOM 1776 C CA . TYR A 1 214 ? -4.777 -29.125 -19.562 1 78.25 214 TYR A CA 1
ATOM 1777 C C . TYR A 1 214 ? -4.883 -28.625 -21 1 78.25 214 TYR A C 1
ATOM 1779 O O . TYR A 1 214 ? -5.426 -27.547 -21.25 1 78.25 214 TYR A O 1
ATOM 1787 N N . GLN A 1 215 ? -4.387 -29.406 -21.875 1 82.69 215 GLN A N 1
ATOM 1788 C CA . GLN A 1 215 ? -4.379 -29 -23.266 1 82.69 215 GLN A CA 1
ATOM 1789 C C . GLN A 1 215 ? -5.797 -28.906 -23.828 1 82.69 215 GLN A C 1
ATOM 1791 O O . GLN A 1 215 ? -6.066 -28.109 -24.719 1 82.69 215 GLN A O 1
ATOM 1796 N N . GLU A 1 216 ? -6.672 -29.703 -23.266 1 78.38 216 GLU A N 1
ATOM 1797 C CA . GLU A 1 216 ? -8.07 -29.609 -23.656 1 78.38 216 GLU A CA 1
ATOM 1798 C C . GLU A 1 216 ? -8.727 -28.359 -23.062 1 78.38 216 GLU A C 1
ATOM 1800 O O . GLU A 1 216 ? -9.586 -27.75 -23.688 1 78.38 216 GLU A O 1
ATOM 1805 N N . PHE A 1 217 ? -8.352 -28.047 -21.922 1 79.44 217 PHE A N 1
ATOM 1806 C CA . PHE A 1 217 ? -8.906 -26.922 -21.172 1 79.44 217 PHE A CA 1
ATOM 1807 C C . PHE A 1 217 ? -8.328 -25.609 -21.688 1 79.44 217 PHE A C 1
ATOM 1809 O O . PHE A 1 217 ? -9.016 -24.578 -21.688 1 79.44 217 PHE A O 1
ATOM 1816 N N . ARG A 1 218 ? -7.168 -25.578 -22.172 1 86.81 218 ARG A N 1
ATOM 1817 C CA . ARG A 1 218 ? -6.336 -24.406 -22.469 1 86.81 218 ARG A CA 1
ATOM 1818 C C . ARG A 1 218 ? -7.027 -23.484 -23.453 1 86.81 218 ARG A C 1
ATOM 1820 O O . ARG A 1 218 ? -7.109 -22.266 -23.219 1 86.81 218 ARG A O 1
ATOM 1827 N N . PRO A 1 219 ? -7.57 -23.984 -24.516 1 86.31 219 PRO A N 1
ATOM 1828 C CA . PRO A 1 219 ? -8.211 -23.062 -25.469 1 86.31 219 PRO A CA 1
ATOM 1829 C C . PRO A 1 219 ? -9.422 -22.359 -24.875 1 86.31 219 PRO A C 1
ATOM 1831 O O . PRO A 1 219 ? -9.664 -21.188 -25.172 1 86.31 219 PRO A O 1
ATOM 1834 N N . PHE A 1 220 ? -10.133 -23 -24.031 1 80.06 220 PHE A N 1
ATOM 1835 C CA . PHE A 1 220 ? -11.289 -22.391 -23.375 1 80.06 220 PHE A CA 1
ATOM 1836 C C . PHE A 1 220 ? -10.844 -21.328 -22.375 1 80.06 220 PHE A C 1
ATOM 1838 O O . PHE A 1 220 ? -11.477 -20.281 -22.266 1 80.06 220 PHE A O 1
ATOM 1845 N N . PHE A 1 221 ? -9.828 -21.656 -21.688 1 86.5 221 PHE A N 1
ATOM 1846 C CA . PHE A 1 221 ? -9.289 -20.719 -20.719 1 86.5 221 PHE A CA 1
ATOM 1847 C C . PHE A 1 221 ? -8.82 -19.438 -21.391 1 86.5 221 PHE A C 1
ATOM 1849 O O . PHE A 1 221 ? -9.148 -18.344 -20.938 1 86.5 221 PHE A O 1
ATOM 1856 N N . LEU A 1 222 ? -8.125 -19.562 -22.469 1 91 222 LEU A N 1
ATOM 1857 C CA . LEU A 1 222 ? -7.582 -18.406 -23.172 1 91 222 LEU A CA 1
ATOM 1858 C C . LEU A 1 222 ? -8.703 -17.594 -23.812 1 91 222 LEU A C 1
ATOM 1860 O O . LEU A 1 222 ? -8.672 -16.359 -23.766 1 91 222 LEU A O 1
ATOM 1864 N N . LEU A 1 223 ? -9.641 -18.281 -24.375 1 86.19 223 LEU A N 1
ATOM 1865 C CA . LEU A 1 223 ? -10.781 -17.594 -24.969 1 86.19 223 LEU A CA 1
ATOM 1866 C C . LEU A 1 223 ? -11.578 -16.844 -23.906 1 86.19 223 LEU A C 1
ATOM 1868 O O . LEU A 1 223 ? -11.992 -15.703 -24.125 1 86.19 223 LEU A O 1
ATOM 1872 N N . PHE A 1 224 ? -11.758 -17.5 -22.844 1 83.81 224 PHE A N 1
ATOM 1873 C CA . PHE A 1 224 ? -12.477 -16.875 -21.75 1 83.81 224 PHE A CA 1
ATOM 1874 C C . PHE A 1 224 ? -11.734 -15.648 -21.234 1 83.81 224 PHE A C 1
ATOM 1876 O O . PHE A 1 224 ? -12.344 -14.602 -21 1 83.81 224 PHE A O 1
ATOM 1883 N N . THR A 1 225 ? -10.484 -15.797 -20.984 1 89.19 225 THR A N 1
ATOM 1884 C CA . THR A 1 225 ? -9.664 -14.688 -20.516 1 89.19 225 THR A CA 1
ATOM 1885 C C . THR A 1 225 ? -9.727 -13.508 -21.484 1 89.19 225 THR A C 1
ATOM 1887 O O . THR A 1 225 ? -9.859 -12.359 -21.062 1 89.19 225 THR A O 1
ATOM 1890 N N . PHE A 1 226 ? -9.68 -13.812 -22.734 1 89.44 226 PHE A N 1
ATOM 1891 C CA . PHE A 1 226 ? -9.766 -12.781 -23.766 1 89.44 226 PHE A CA 1
ATOM 1892 C C . PHE A 1 226 ? -11.125 -12.094 -23.719 1 89.44 226 PHE A C 1
ATOM 1894 O O . PHE A 1 226 ? -11.195 -10.859 -23.719 1 89.44 226 PHE A O 1
ATOM 1901 N N . TYR A 1 227 ? -12.133 -12.883 -23.656 1 81.75 227 TYR A N 1
ATOM 1902 C CA . TYR A 1 227 ? -13.492 -12.359 -23.625 1 81.75 227 TYR A CA 1
ATOM 1903 C C . TYR A 1 227 ? -13.695 -11.469 -22.391 1 81.75 227 TYR A C 1
ATOM 1905 O O . TYR A 1 227 ? -14.203 -10.352 -22.5 1 81.75 227 TYR A O 1
ATOM 1913 N N . ILE A 1 228 ? -13.32 -11.977 -21.219 1 83.69 228 ILE A N 1
ATOM 1914 C CA . ILE A 1 228 ? -13.5 -11.242 -19.969 1 83.69 228 ILE A CA 1
ATOM 1915 C C . ILE A 1 228 ? -12.711 -9.938 -20.031 1 83.69 228 ILE A C 1
ATOM 1917 O O . ILE A 1 228 ? -13.148 -8.914 -19.5 1 83.69 228 ILE A O 1
ATOM 1921 N N . SER A 1 229 ? -11.578 -9.969 -20.625 1 89.06 229 SER A N 1
ATOM 1922 C CA . SER A 1 229 ? -10.773 -8.758 -20.766 1 89.06 229 SER A CA 1
ATOM 1923 C C . SER A 1 229 ? -11.508 -7.699 -21.594 1 89.06 229 SER A C 1
ATOM 1925 O O . SER A 1 229 ? -11.484 -6.516 -21.25 1 89.06 229 SER A O 1
ATOM 1927 N N . ILE A 1 230 ? -12.117 -8.078 -22.594 1 85.06 230 ILE A N 1
ATOM 1928 C CA . ILE A 1 230 ? -12.867 -7.152 -23.422 1 85.06 230 ILE A CA 1
ATOM 1929 C C . ILE A 1 230 ? -14.023 -6.559 -22.625 1 85.06 230 ILE A C 1
ATOM 1931 O O . ILE A 1 230 ? -14.258 -5.348 -22.672 1 85.06 230 ILE A O 1
ATOM 1935 N N . VAL A 1 231 ? -14.688 -7.41 -21.922 1 80 231 VAL A N 1
ATOM 1936 C CA . VAL A 1 231 ? -15.805 -6.961 -21.109 1 80 231 VAL A CA 1
ATOM 1937 C C . VAL A 1 231 ? -15.312 -5.969 -20.062 1 80 231 VAL A C 1
ATOM 1939 O O . VAL A 1 231 ? -15.953 -4.941 -19.828 1 80 231 VAL A O 1
ATOM 1942 N N . GLN A 1 232 ? -14.227 -6.297 -19.453 1 84.81 232 GLN A N 1
ATOM 1943 C CA . GLN A 1 232 ? -13.672 -5.426 -18.422 1 84.81 232 GLN A CA 1
ATOM 1944 C C . GLN A 1 232 ? -13.242 -4.082 -19.016 1 84.81 232 GLN A C 1
ATOM 1946 O O . GLN A 1 232 ? -13.375 -3.045 -18.359 1 84.81 232 GLN A O 1
ATOM 1951 N N . LEU A 1 233 ? -12.734 -4.094 -20.234 1 86.81 233 LEU A N 1
ATOM 1952 C CA . LEU A 1 233 ? -12.352 -2.848 -20.891 1 86.81 233 LEU A CA 1
ATOM 1953 C C . LEU A 1 233 ? -13.578 -1.979 -21.156 1 86.81 233 LEU A C 1
ATOM 1955 O O . LEU A 1 233 ? -13.539 -0.766 -20.938 1 86.81 233 LEU A O 1
ATOM 1959 N N . ALA A 1 234 ? -14.594 -2.604 -21.578 1 81 234 ALA A N 1
ATOM 1960 C CA . ALA A 1 234 ? -15.836 -1.869 -21.797 1 81 234 ALA A CA 1
ATOM 1961 C C . ALA A 1 234 ? -16.375 -1.295 -20.5 1 81 234 ALA A C 1
ATOM 1963 O O . ALA A 1 234 ? -16.812 -0.144 -20.453 1 81 234 ALA A O 1
ATOM 1964 N N . GLN A 1 235 ? -16.328 -2.088 -19.484 1 77.88 235 GLN A N 1
ATOM 1965 C CA . GLN A 1 235 ? -16.781 -1.644 -18.156 1 77.88 235 GLN A CA 1
ATOM 1966 C C . GLN A 1 235 ? -15.938 -0.465 -17.672 1 77.88 235 GLN A C 1
ATOM 1968 O O . GLN A 1 235 ? -16.484 0.49 -17.109 1 77.88 235 GLN A O 1
ATOM 1973 N N . ASN A 1 236 ? -14.695 -0.609 -17.859 1 84.44 236 ASN A N 1
ATOM 1974 C CA . ASN A 1 236 ? -13.805 0.463 -17.422 1 84.44 236 ASN A CA 1
ATOM 1975 C C . ASN A 1 236 ? -14.086 1.759 -18.188 1 84.44 236 ASN A C 1
ATOM 1977 O O . ASN A 1 236 ? -14 2.848 -17.609 1 84.44 236 ASN A O 1
ATOM 1981 N N . GLN A 1 237 ? -14.312 1.652 -19.438 1 82.12 237 GLN A N 1
ATOM 1982 C CA . GLN A 1 237 ? -14.641 2.834 -20.234 1 82.12 237 GLN A CA 1
ATOM 1983 C C . GLN A 1 237 ? -15.906 3.504 -19.719 1 82.12 237 GLN A C 1
ATOM 1985 O O . GLN A 1 237 ? -15.969 4.73 -19.609 1 82.12 237 GLN A O 1
ATOM 1990 N N . TYR A 1 238 ? -16.844 2.719 -19.438 1 76.38 238 TYR A N 1
ATOM 1991 C CA . TYR A 1 238 ? -18.094 3.236 -18.891 1 76.38 238 TYR A CA 1
ATOM 1992 C C . TYR A 1 238 ? -17.844 3.922 -17.547 1 76.38 238 TYR A C 1
ATOM 1994 O O . TYR A 1 238 ? -18.312 5.039 -17.312 1 76.38 238 TYR A O 1
ATOM 2002 N N . GLN A 1 239 ? -17.156 3.268 -16.672 1 78.56 239 GLN A N 1
ATOM 2003 C CA . GLN A 1 239 ? -16.891 3.801 -15.344 1 78.56 239 GLN A CA 1
ATOM 2004 C C . GLN A 1 239 ? -16.078 5.094 -15.422 1 78.56 239 GLN A C 1
ATOM 2006 O O . GLN A 1 239 ? -16.344 6.047 -14.68 1 78.56 239 GLN A O 1
ATOM 2011 N N . SER A 1 240 ? -15.094 5.055 -16.281 1 82.69 240 SER A N 1
ATOM 2012 C CA . SER A 1 240 ? -14.289 6.258 -16.438 1 82.69 240 SER A CA 1
ATOM 2013 C C . SER A 1 240 ? -15.125 7.418 -16.969 1 82.69 240 SER A C 1
ATOM 2015 O O . SER A 1 240 ? -14.93 8.57 -16.562 1 82.69 240 SER A O 1
ATOM 2017 N N . GLY A 1 241 ? -15.977 7.16 -17.844 1 81.12 241 GLY A N 1
ATOM 2018 C CA . GLY A 1 241 ? -16.875 8.188 -18.328 1 81.12 241 GLY A CA 1
ATOM 2019 C C . GLY A 1 241 ? -17.781 8.75 -17.25 1 81.12 241 GLY A C 1
ATOM 2020 O O . GLY A 1 241 ? -17.969 9.969 -17.156 1 81.12 241 GLY A O 1
ATOM 2021 N N . CYS A 1 242 ? -18.297 7.926 -16.453 1 76.31 242 CYS A N 1
ATOM 2022 C CA . CYS A 1 242 ? -19.141 8.352 -15.352 1 76.31 242 CYS A CA 1
ATOM 2023 C C . CYS A 1 242 ? -18.375 9.211 -14.359 1 76.31 242 CYS A C 1
ATOM 2025 O O . CYS A 1 242 ? -18.875 10.219 -13.875 1 76.31 242 CYS A O 1
ATOM 2027 N N . LEU A 1 243 ? -17.234 8.75 -14.102 1 81.44 243 LEU A N 1
ATOM 2028 C CA . LEU A 1 243 ? -16.391 9.484 -13.164 1 81.44 243 LEU A CA 1
ATOM 2029 C C . LEU A 1 243 ? -16.125 10.898 -13.664 1 81.44 243 LEU A C 1
ATOM 2031 O O . LEU A 1 243 ? -16.203 11.859 -12.906 1 81.44 243 LEU A O 1
ATOM 2035 N N . ARG A 1 244 ? -15.797 11.055 -14.922 1 80.12 244 ARG A N 1
ATOM 2036 C CA . ARG A 1 244 ? -15.523 12.359 -15.508 1 80.12 244 ARG A CA 1
ATOM 2037 C C . ARG A 1 244 ? -16.766 13.234 -15.508 1 80.12 244 ARG A C 1
ATOM 2039 O O . ARG A 1 244 ? -16.688 14.445 -15.258 1 80.12 244 ARG A O 1
ATOM 2046 N N . ARG A 1 245 ? -17.859 12.656 -15.75 1 80 245 ARG A N 1
ATOM 2047 C CA . ARG A 1 245 ? -19.125 13.398 -15.75 1 80 245 ARG A CA 1
ATOM 2048 C C . ARG A 1 245 ? -19.453 13.906 -14.352 1 80 245 ARG A C 1
ATOM 2050 O O . ARG A 1 245 ? -19.844 15.062 -14.18 1 80 245 ARG A O 1
ATOM 2057 N N . LEU A 1 246 ? -19.25 13.023 -13.398 1 76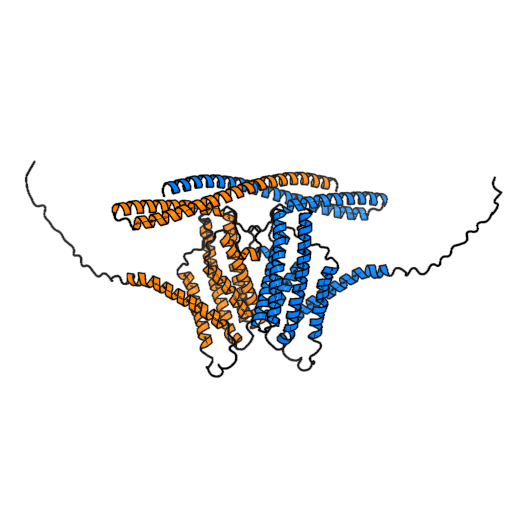.88 246 LEU A N 1
ATOM 2058 C CA . LEU A 1 246 ? -19.562 13.406 -12.023 1 76.88 246 LEU A CA 1
ATOM 2059 C C . LEU A 1 246 ? -18.625 14.508 -11.547 1 76.88 246 LEU A C 1
ATOM 2061 O O . LEU A 1 246 ? -19.047 15.422 -10.844 1 76.88 246 LEU A O 1
ATOM 2065 N N . HIS A 1 247 ? -17.406 14.359 -11.898 1 79.88 247 HIS A N 1
ATOM 2066 C CA . HIS A 1 247 ? -16.438 15.375 -11.523 1 79.88 247 HIS A CA 1
ATOM 2067 C C . HIS A 1 247 ? -16.781 16.719 -12.148 1 79.88 247 HIS A C 1
ATOM 2069 O O . HIS A 1 247 ? -16.656 17.766 -11.5 1 79.88 247 HIS A O 1
ATOM 2075 N N . SER A 1 248 ? -17.203 16.766 -13.367 1 78.44 248 SER A N 1
ATOM 2076 C CA . SER A 1 248 ? -17.547 18 -14.078 1 78.44 248 SER A CA 1
ATOM 2077 C C . SER A 1 248 ? -18.781 18.656 -13.484 1 78.44 248 SER A C 1
ATOM 2079 O O . SER A 1 248 ? -18.922 19.875 -13.531 1 78.44 248 SER A O 1
ATOM 2081 N N . LEU A 1 249 ? -19.641 17.844 -12.922 1 71.88 249 LEU A N 1
ATOM 2082 C CA . LEU A 1 249 ? -20.875 18.375 -12.336 1 71.88 249 LEU A CA 1
ATOM 2083 C C . LEU A 1 249 ? -20.641 18.844 -10.906 1 71.88 249 LEU A C 1
ATOM 2085 O O . LEU A 1 249 ? -21.531 19.438 -10.289 1 71.88 249 LEU A O 1
ATOM 2089 N N . GLY A 1 250 ? -19.406 18.75 -10.422 1 65.38 250 GLY A N 1
ATOM 2090 C CA . GLY A 1 250 ? -19.094 19.172 -9.07 1 65.38 250 GLY A CA 1
ATOM 2091 C C . GLY A 1 250 ? -19.641 18.234 -8.008 1 65.38 250 GLY A C 1
ATOM 2092 O O . GLY A 1 250 ? -19.719 18.594 -6.832 1 65.38 250 GLY A O 1
ATOM 2093 N N . GLN A 1 251 ? -20.375 17.219 -8.383 1 58.31 251 GLN A N 1
ATOM 2094 C CA . GLN A 1 251 ? -20.938 16.234 -7.469 1 58.31 251 GLN A CA 1
ATOM 2095 C C . GLN A 1 251 ? -19.906 15.164 -7.094 1 58.31 251 GLN A C 1
ATOM 2097 O O . GLN A 1 251 ? -20.25 14.008 -6.867 1 58.31 251 GLN A O 1
ATOM 2102 N N . GLY A 1 252 ? -18.625 15.562 -7.109 1 55.84 252 GLY A N 1
ATOM 2103 C CA . GLY A 1 252 ? -17.5 14.656 -6.848 1 55.84 252 GLY A CA 1
ATOM 2104 C C . GLY A 1 252 ? -17.531 14.07 -5.449 1 55.84 252 GLY A C 1
ATOM 2105 O O . GLY A 1 252 ? -16.547 13.477 -5 1 55.84 252 GLY A O 1
ATOM 2106 N N . HIS A 1 253 ? -18.547 14.547 -4.629 1 52.34 253 HIS A N 1
ATOM 2107 C CA . HIS A 1 253 ? -18.516 14.102 -3.242 1 52.34 253 HIS A CA 1
ATOM 2108 C C . HIS A 1 253 ? -18.453 12.578 -3.16 1 52.34 253 HIS A C 1
ATOM 2110 O O . HIS A 1 253 ? -17.953 12.023 -2.184 1 52.34 253 HIS A O 1
ATOM 2116 N N . GLN A 1 254 ? -19.234 11.859 -4.012 1 49.16 254 GLN A N 1
ATOM 2117 C CA . GLN A 1 254 ? -19.484 10.445 -3.742 1 49.16 254 GLN A CA 1
ATOM 2118 C C . GLN A 1 254 ? -18.453 9.562 -4.445 1 49.16 254 GLN A C 1
ATOM 2120 O O . GLN A 1 254 ? -18.344 9.586 -5.672 1 49.16 254 GLN A O 1
ATOM 2125 N N . MET A 1 255 ? -17.25 9.43 -3.721 1 52.19 255 MET A N 1
ATOM 2126 C CA . MET A 1 255 ? -16.391 8.359 -4.223 1 52.19 255 MET A CA 1
ATOM 2127 C C . MET A 1 255 ? -17.219 7.188 -4.734 1 52.19 255 MET A C 1
ATOM 2129 O O . MET A 1 255 ? -16.672 6.223 -5.281 1 52.19 255 MET A O 1
ATOM 2133 N N . ASP A 1 256 ? -18.531 7.262 -4.246 1 48.19 256 ASP A N 1
ATOM 2134 C CA . ASP A 1 256 ? -19.406 6.121 -4.5 1 48.19 256 ASP A CA 1
ATOM 2135 C C . ASP A 1 256 ? -19.828 6.07 -5.965 1 48.19 256 ASP A C 1
ATOM 2137 O O . ASP A 1 256 ? -20.922 6.52 -6.309 1 48.19 256 ASP A O 1
ATOM 2141 N N . ILE A 1 257 ? -18.953 6.551 -6.727 1 46.84 257 ILE A N 1
ATOM 2142 C CA . ILE A 1 257 ? -19.438 6.328 -8.086 1 46.84 257 ILE A CA 1
ATOM 2143 C C . ILE A 1 257 ? -19.719 4.844 -8.297 1 46.84 257 ILE A C 1
ATOM 2145 O O . ILE A 1 257 ? -18.938 4.137 -8.938 1 46.84 257 ILE A O 1
ATOM 2149 N N . THR A 1 258 ? -19.594 4.137 -7.172 1 40.78 258 THR A N 1
ATOM 2150 C CA . THR A 1 258 ? -20.109 2.842 -7.605 1 40.78 258 THR A CA 1
ATOM 2151 C C . THR A 1 258 ? -21.531 2.979 -8.148 1 40.78 258 THR A C 1
ATOM 2153 O O . THR A 1 258 ? -22.438 3.416 -7.434 1 40.78 258 THR A O 1
ATOM 2156 N N . VAL A 1 259 ? -21.734 3.654 -9.234 1 36.75 259 VAL A N 1
ATOM 2157 C CA . VAL A 1 259 ? -23.078 3.434 -9.742 1 36.75 259 VAL A CA 1
ATOM 2158 C C . VAL A 1 259 ? -23.656 2.146 -9.148 1 36.75 259 VAL A C 1
ATOM 2160 O O . VAL A 1 259 ? -23.156 1.054 -9.438 1 36.75 259 VAL A O 1
ATOM 2163 N N . GLU A 1 260 ? -23.938 2.131 -7.867 1 35.88 260 GLU A N 1
ATOM 2164 C CA . GLU A 1 260 ? -24.75 0.989 -7.449 1 35.88 260 GLU A CA 1
ATOM 2165 C C . GLU A 1 260 ? -25.562 0.439 -8.617 1 35.88 260 GLU A C 1
ATOM 2167 O O . GLU A 1 260 ? -26.094 -0.672 -8.539 1 35.88 260 GLU A O 1
ATOM 2172 N N . GLY A 1 261 ? -26.344 1.375 -9.305 1 31.69 261 GLY A N 1
ATOM 2173 C CA . GLY A 1 261 ? -27.188 0.881 -10.391 1 31.69 261 GLY A CA 1
ATOM 2174 C C . GLY A 1 261 ? -26.406 0.131 -11.453 1 31.69 261 GLY A C 1
ATOM 2175 O O . GLY A 1 261 ? -25.672 0.739 -12.234 1 31.69 261 GLY A O 1
ATOM 2176 N N . PHE A 1 262 ? -25.766 -0.886 -11.109 1 33.66 262 PHE A N 1
ATOM 2177 C CA . PHE A 1 262 ? -25.641 -1.812 -12.227 1 33.66 262 PHE A CA 1
ATOM 2178 C C . PHE A 1 262 ? -26.703 -1.549 -13.273 1 33.66 262 PHE A C 1
ATOM 2180 O O . PHE A 1 262 ? -27.906 -1.656 -12.992 1 33.66 262 PHE A O 1
ATOM 2187 N N . THR A 1 263 ? -26.703 -0.58 -14.055 1 35.22 263 THR A N 1
ATOM 2188 C CA . THR A 1 263 ? -27.656 -0.662 -15.156 1 35.22 263 THR A CA 1
ATOM 2189 C C . THR A 1 263 ? -27.875 -2.113 -15.578 1 35.22 263 THR A C 1
ATOM 2191 O O . THR A 1 263 ? -26.984 -2.955 -15.406 1 35.22 263 THR A O 1
ATOM 2194 N N . SER A 1 264 ? -29.047 -2.629 -15.688 1 38.28 264 SER A N 1
ATOM 2195 C CA . SER A 1 264 ? -29.469 -3.936 -16.188 1 38.28 264 SER A CA 1
ATOM 2196 C C . SER A 1 264 ? -28.438 -4.535 -17.125 1 38.28 264 SER A C 1
ATOM 2198 O O . SER A 1 264 ? -28.203 -5.746 -17.125 1 38.28 264 SER A O 1
ATOM 2200 N N . TRP A 1 265 ? -27.844 -3.76 -17.938 1 35.84 265 TRP A N 1
ATOM 2201 C CA . TRP A 1 265 ? -26.953 -4.238 -18.984 1 35.84 265 TRP A CA 1
ATOM 2202 C C . TRP A 1 265 ? -25.578 -4.59 -18.406 1 35.84 265 TRP A C 1
ATOM 2204 O O . TRP A 1 265 ? -24.906 -5.492 -18.922 1 35.84 265 TRP A O 1
ATOM 2214 N N . GLN A 1 266 ? -25.062 -3.92 -17.5 1 38.44 266 GLN A N 1
ATOM 2215 C CA . GLN A 1 266 ? -23.766 -4.305 -16.938 1 38.44 266 GLN A CA 1
ATOM 2216 C C . GLN A 1 266 ? -23.844 -5.676 -16.281 1 38.44 266 GLN A C 1
ATOM 2218 O O . GLN A 1 266 ? -22.875 -6.434 -16.297 1 38.44 266 GLN A O 1
ATOM 2223 N N . PHE A 1 267 ? -24.812 -5.98 -15.539 1 38.5 267 PHE A N 1
ATOM 2224 C CA . PHE A 1 267 ? -25.109 -7.371 -15.234 1 38.5 267 PHE A CA 1
ATOM 2225 C C . PHE A 1 267 ? -25.297 -8.188 -16.5 1 38.5 267 PHE A C 1
ATOM 2227 O O . PHE A 1 267 ? -25.016 -9.383 -16.531 1 38.5 267 PHE A O 1
ATOM 2234 N N . LYS A 1 268 ? -25.828 -7.664 -17.609 1 38.25 268 LYS A N 1
ATOM 2235 C CA . LYS A 1 268 ? -25.859 -8.328 -18.906 1 38.25 268 LYS A CA 1
ATOM 2236 C C . LYS A 1 268 ? -24.453 -8.656 -19.391 1 38.25 268 LYS A C 1
ATOM 2238 O O . LYS A 1 268 ? -24.234 -9.656 -20.078 1 38.25 268 LYS A O 1
ATOM 2243 N N . GLY A 1 269 ? -23.609 -7.805 -19.25 1 34.84 269 GLY A N 1
ATOM 2244 C CA . GLY A 1 269 ? -22.266 -8.203 -19.641 1 34.84 269 GLY A CA 1
ATOM 2245 C C . GLY A 1 269 ? -21.734 -9.375 -18.828 1 34.84 269 GLY A C 1
ATOM 2246 O O . GLY A 1 269 ? -21.078 -10.266 -19.391 1 34.84 269 GLY A O 1
ATOM 2247 N N . LEU A 1 270 ? -21.859 -9.25 -17.547 1 37.25 270 LEU A N 1
ATOM 2248 C CA . LEU A 1 270 ? -21.453 -10.492 -16.891 1 37.25 270 LEU A CA 1
ATOM 2249 C C . LEU A 1 270 ? -22.469 -11.602 -17.156 1 37.25 270 LEU A C 1
ATOM 2251 O O . LEU A 1 270 ? -22.125 -12.781 -17.094 1 37.25 270 LEU A O 1
ATOM 2255 N N . THR A 1 271 ? -23.703 -11.391 -17.484 1 39.47 271 THR A N 1
ATOM 2256 C CA . THR A 1 271 ? -24.609 -12.406 -17.984 1 39.47 271 THR A CA 1
ATOM 2257 C C . THR A 1 271 ? -24.141 -12.922 -19.344 1 39.47 271 THR A C 1
ATOM 2259 O O . THR A 1 271 ? -24.391 -14.078 -19.703 1 39.47 271 THR A O 1
ATOM 2262 N N . PHE A 1 272 ? -23.531 -12.094 -20.141 1 37.03 272 PHE A N 1
ATOM 2263 C CA . PHE A 1 272 ? -22.953 -12.547 -21.406 1 37.03 272 PHE A CA 1
ATOM 2264 C C . PHE A 1 272 ? -21.781 -13.492 -21.156 1 37.03 272 PHE A C 1
ATOM 2266 O O . PHE A 1 272 ? -21.5 -14.367 -21.969 1 37.03 272 PHE A O 1
ATOM 2273 N N . LEU A 1 273 ? -21.047 -13.211 -20.203 1 36.59 273 LEU A N 1
ATOM 2274 C CA . LEU A 1 273 ? -20.016 -14.203 -19.938 1 36.59 273 LEU A CA 1
ATOM 2275 C C . LEU A 1 273 ? -20.625 -15.508 -19.438 1 36.59 273 LEU A C 1
ATOM 2277 O O . LEU A 1 273 ? -20 -16.562 -19.547 1 36.59 273 LEU A O 1
ATOM 2281 N N . LEU A 1 274 ? -21.734 -15.523 -19 1 40.56 274 LEU A N 1
ATOM 2282 C CA . LEU A 1 274 ? -22.391 -16.734 -18.5 1 40.56 274 LEU A CA 1
ATOM 2283 C C . LEU A 1 274 ? -22.562 -17.75 -19.625 1 40.56 274 LEU A C 1
ATOM 2285 O O . LEU A 1 274 ? -22.266 -18.922 -19.453 1 40.56 274 LEU A O 1
ATOM 2289 N N . PRO A 1 275 ? -23.031 -17.391 -20.781 1 41.62 275 PRO A N 1
ATOM 2290 C CA . PRO A 1 275 ? -23.016 -18.406 -21.844 1 41.62 275 PRO A CA 1
ATOM 2291 C C . PRO A 1 275 ? -21.609 -18.859 -22.219 1 41.62 275 PRO A C 1
ATOM 2293 O O . PRO A 1 275 ? -21.391 -20.031 -22.5 1 41.62 275 PRO A O 1
ATOM 2296 N N . PHE A 1 276 ? -20.703 -17.984 -22.203 1 38.91 276 PHE A N 1
ATOM 2297 C CA . PHE A 1 276 ? -19.359 -18.438 -22.547 1 38.91 276 PHE A CA 1
ATOM 2298 C C . PHE A 1 276 ? -18.766 -19.281 -21.422 1 38.91 276 PHE A C 1
ATOM 2300 O O . PHE A 1 276 ? -18.094 -20.281 -21.672 1 38.91 276 PHE A O 1
ATOM 2307 N N . LEU A 1 277 ? -19.016 -19 -20.25 1 37.5 277 LEU A N 1
ATOM 2308 C CA . LEU A 1 277 ? -18.656 -19.922 -19.188 1 37.5 277 LEU A CA 1
ATOM 2309 C C . LEU A 1 277 ? -19.547 -21.156 -19.203 1 37.5 277 LEU A C 1
ATOM 2311 O O . LEU A 1 277 ? -19.078 -22.266 -18.938 1 37.5 277 LEU A O 1
ATOM 2315 N N . THR A 1 278 ? -20.781 -21.031 -19.547 1 37.97 278 THR A N 1
ATOM 2316 C CA . THR A 1 278 ? -21.625 -22.203 -19.75 1 37.97 278 THR A CA 1
ATOM 2317 C C . THR A 1 278 ? -21.156 -22.984 -20.969 1 37.97 278 THR A C 1
ATOM 2319 O O . THR A 1 278 ? -21.172 -24.219 -20.969 1 37.97 278 THR A O 1
ATOM 2322 N N . ILE A 1 279 ? -20.812 -22.328 -22 1 40.66 279 ILE A N 1
ATOM 2323 C CA . ILE A 1 279 ? -20.297 -23.031 -23.156 1 40.66 279 ILE A CA 1
ATOM 2324 C C . ILE A 1 279 ? -18.969 -23.719 -22.812 1 40.66 279 ILE A C 1
ATOM 2326 O O . ILE A 1 279 ? -18.734 -24.859 -23.203 1 40.66 279 ILE A O 1
ATOM 2330 N N . GLY A 1 280 ? -18.141 -23.125 -22.188 1 36.5 280 GLY A N 1
ATOM 2331 C CA . GLY A 1 280 ? -16.953 -23.844 -21.766 1 36.5 280 GLY A CA 1
ATOM 2332 C C . GLY A 1 280 ? -17.266 -25 -20.828 1 36.5 280 GLY A C 1
ATOM 2333 O O . GLY A 1 280 ? -16.656 -26.062 -20.938 1 36.5 280 GLY A O 1
ATOM 2334 N N . TYR A 1 281 ? -18.172 -24.906 -19.969 1 35.47 281 TYR A N 1
ATOM 2335 C CA . TYR A 1 281 ? -18.625 -26.016 -19.141 1 35.47 281 TYR A CA 1
ATOM 2336 C C . TYR A 1 281 ? -19.297 -27.094 -19.984 1 35.47 281 TYR A C 1
ATOM 2338 O O . TYR A 1 281 ? -19.188 -28.281 -19.672 1 35.47 281 TYR A O 1
ATOM 2346 N N . ILE A 1 282 ? -20.141 -26.812 -20.875 1 37.09 282 ILE A N 1
ATOM 2347 C CA . ILE A 1 282 ? -20.781 -27.812 -21.719 1 37.09 282 ILE A CA 1
ATOM 2348 C C . ILE A 1 282 ? -19.719 -28.516 -22.578 1 37.09 282 ILE A C 1
ATOM 2350 O O . ILE A 1 282 ? -19.828 -29.719 -22.828 1 37.09 282 ILE A O 1
ATOM 2354 N N . ILE A 1 283 ? -18.797 -27.828 -22.922 1 34.62 283 ILE A N 1
ATOM 2355 C CA . ILE A 1 283 ? -17.875 -28.516 -23.828 1 34.62 283 ILE A CA 1
ATOM 2356 C C . ILE A 1 283 ? -17 -29.484 -23.031 1 34.62 283 ILE A C 1
ATOM 2358 O O . ILE A 1 283 ? -16.641 -30.547 -23.516 1 34.62 283 ILE A O 1
ATOM 2362 N N . VAL A 1 284 ? -16.688 -29.359 -21.812 1 34.31 284 VAL A N 1
ATOM 2363 C CA . VAL A 1 284 ? -15.75 -30.328 -21.266 1 34.31 284 VAL A CA 1
ATOM 2364 C C . VAL A 1 284 ? -16.469 -31.656 -21.016 1 34.31 284 VAL A C 1
ATOM 2366 O O . VAL A 1 284 ? -15.945 -32.719 -21.359 1 34.31 284 VAL A O 1
ATOM 2369 N N . PRO A 1 285 ? -17.547 -31.859 -20.203 1 34.69 285 PRO A N 1
ATOM 2370 C CA . PRO A 1 285 ? -18.031 -33.25 -20.047 1 34.69 285 PRO A CA 1
ATOM 2371 C C . PRO A 1 285 ? -18.547 -33.844 -21.359 1 34.69 285 PRO A C 1
ATOM 2373 O O . PRO A 1 285 ? -18.766 -35.031 -21.438 1 34.69 285 PRO A O 1
ATOM 2376 N N . VAL A 1 286 ? -19.281 -33.062 -22.141 1 34.69 286 VAL A N 1
ATOM 2377 C CA . VAL A 1 286 ? -20.094 -33.844 -23.078 1 34.69 286 VAL A CA 1
ATOM 2378 C C . VAL A 1 286 ? -19.203 -34.844 -23.828 1 34.69 286 VAL A C 1
ATOM 2380 O O . VAL A 1 286 ? -19.625 -35.969 -24.094 1 34.69 286 VAL A O 1
ATOM 2383 N N . ARG A 1 287 ? -18.125 -34.656 -24.406 1 32.84 287 ARG A N 1
ATOM 2384 C CA . ARG A 1 287 ? -17.734 -35.688 -25.359 1 32.84 287 ARG A CA 1
ATOM 2385 C C . ARG A 1 287 ? -17.109 -36.906 -24.656 1 32.84 287 ARG A C 1
ATOM 2387 O O . ARG A 1 287 ? -17.312 -38.031 -25.062 1 32.84 287 ARG A O 1
ATOM 2394 N N . ARG A 1 288 ? -15.867 -37.062 -23.938 1 36.03 288 ARG A N 1
ATOM 2395 C CA . ARG A 1 288 ? -15.445 -38.438 -23.812 1 36.03 288 ARG A CA 1
ATOM 2396 C C . ARG A 1 288 ? -16.406 -39.219 -22.922 1 36.03 288 ARG A C 1
ATOM 2398 O O . ARG A 1 288 ? -17.078 -38.656 -22.078 1 36.03 288 ARG A O 1
ATOM 2405 N N . ASN A 1 289 ? -16.609 -40.719 -23.062 1 30.55 289 ASN A N 1
ATOM 2406 C CA . ASN A 1 289 ? -16.812 -42.125 -22.688 1 30.55 289 ASN A CA 1
ATOM 2407 C C . ASN A 1 289 ? -16.312 -42.406 -21.281 1 30.55 289 ASN A C 1
ATOM 2409 O O . ASN A 1 289 ? -15.18 -42.031 -20.938 1 30.55 289 ASN A O 1
ATOM 2413 N N . TYR A 1 290 ? -17.125 -42.812 -20.062 1 33 290 TYR A N 1
ATOM 2414 C CA . TYR A 1 290 ? -17.375 -43.438 -18.766 1 33 290 TYR A CA 1
ATOM 2415 C C . TYR A 1 290 ? -16.344 -44.531 -18.484 1 33 290 TYR A C 1
ATOM 2417 O O . TYR A 1 290 ? -16.359 -45.156 -17.406 1 33 290 TYR A O 1
ATOM 2425 N N . ASN A 1 291 ? -15.766 -45.406 -19.312 1 32.12 291 ASN A N 1
ATOM 2426 C CA . ASN A 1 291 ? -15.156 -46.688 -18.922 1 32.12 291 ASN A CA 1
ATOM 2427 C C . ASN A 1 291 ? -14.102 -46.5 -17.844 1 32.12 291 ASN A C 1
ATOM 2429 O O . ASN A 1 291 ? -13.969 -47.344 -16.953 1 32.12 291 ASN A O 1
ATOM 2433 N N . ASP A 1 292 ? -12.828 -46 -17.969 1 31.12 292 ASP A N 1
ATOM 2434 C CA . ASP A 1 292 ? -11.797 -46.156 -16.953 1 31.12 292 ASP A CA 1
ATOM 2435 C C . ASP A 1 292 ? -11.984 -45.188 -15.805 1 31.12 292 ASP A C 1
ATOM 2437 O O . ASP A 1 292 ? -11.352 -44.125 -15.773 1 31.12 292 ASP A O 1
ATOM 2441 N N . ILE A 1 293 ? -13.203 -44.75 -15.203 1 32.16 293 ILE A N 1
ATOM 2442 C CA . ILE A 1 293 ? -13.609 -43.938 -14.062 1 32.16 293 ILE A CA 1
ATOM 2443 C C . ILE A 1 293 ? -12.891 -44.438 -12.805 1 32.16 293 ILE A C 1
ATOM 2445 O O . ILE A 1 293 ? -13.125 -43.906 -11.711 1 32.16 293 ILE A O 1
ATOM 2449 N N . GLY A 1 294 ? -12.438 -45.719 -12.531 1 30.88 294 GLY A N 1
ATOM 2450 C CA . GLY A 1 294 ? -12.023 -46.312 -11.266 1 30.88 294 GLY A CA 1
ATOM 2451 C C . GLY A 1 294 ? -11.031 -45.438 -10.508 1 30.88 294 GLY A C 1
ATOM 2452 O O . GLY A 1 294 ? -11.102 -45.344 -9.281 1 30.88 294 GLY A O 1
ATOM 2453 N N . SER A 1 295 ? -9.742 -45.438 -10.969 1 29.55 295 SER A N 1
ATOM 2454 C CA . SER A 1 295 ? -8.688 -45.281 -9.977 1 29.55 295 SER A CA 1
ATOM 2455 C C . SER A 1 295 ? -8.836 -43.969 -9.203 1 29.55 295 SER A C 1
ATOM 2457 O O . SER A 1 295 ? -8.859 -43.969 -7.973 1 29.55 295 SER A O 1
ATOM 2459 N N . ASN A 1 296 ? -7.715 -43.031 -9.07 1 29.47 296 ASN A N 1
ATOM 2460 C CA . ASN A 1 296 ? -7.293 -42.125 -8.016 1 29.47 296 ASN A CA 1
ATOM 2461 C C . ASN A 1 296 ? -8.219 -40.906 -7.922 1 29.47 296 ASN A C 1
ATOM 2463 O O . ASN A 1 296 ? -8.625 -40.344 -8.945 1 29.47 296 ASN A O 1
ATOM 2467 N N . LEU A 1 297 ? -9.148 -40.812 -6.914 1 31.45 297 LEU A N 1
ATOM 2468 C CA . LEU A 1 297 ? -9.906 -39.719 -6.324 1 31.45 297 LEU A CA 1
ATOM 2469 C C . LEU A 1 297 ? -9.148 -38.406 -6.461 1 31.45 297 LEU A C 1
ATOM 2471 O O . LEU A 1 297 ? -8.523 -37.938 -5.504 1 31.45 297 LEU A O 1
ATOM 2475 N N . ASP A 1 298 ? -8.141 -38.281 -7.305 1 31.38 298 ASP A N 1
ATOM 2476 C CA . ASP A 1 298 ? -7.488 -37 -7.43 1 31.38 298 ASP A CA 1
ATOM 2477 C C . ASP A 1 298 ? -8.523 -35.875 -7.469 1 31.38 298 ASP A C 1
ATOM 2479 O O . ASP A 1 298 ? -9.328 -35.781 -8.398 1 31.38 298 ASP A O 1
ATOM 2483 N N . TYR A 1 299 ? -9.125 -35.531 -6.234 1 34.44 299 TYR A N 1
ATOM 2484 C CA . TYR A 1 299 ? -9.984 -34.438 -5.789 1 34.44 299 TYR A CA 1
ATOM 2485 C C . TYR A 1 299 ? -9.711 -33.156 -6.586 1 34.44 299 TYR A C 1
ATOM 2487 O O . TYR A 1 299 ? -8.672 -32.5 -6.402 1 34.44 299 TYR A O 1
ATOM 2495 N N . ASN A 1 300 ? -9.977 -33.156 -7.734 1 32.69 300 ASN A N 1
ATOM 2496 C CA . ASN A 1 300 ? -9.789 -32 -8.602 1 32.69 300 ASN A CA 1
ATOM 2497 C C . ASN A 1 300 ? -10.461 -30.766 -8.031 1 32.69 300 ASN A C 1
ATOM 2499 O O . ASN A 1 300 ? -11.672 -30.734 -7.852 1 32.69 300 ASN A O 1
ATOM 2503 N N . PRO A 1 301 ? -9.828 -30.094 -7.105 1 34.59 301 PRO A N 1
ATOM 2504 C CA . PRO A 1 301 ? -10.344 -28.828 -6.547 1 34.59 301 PRO A CA 1
ATOM 2505 C C . PRO A 1 301 ? -11.188 -28.047 -7.543 1 34.59 301 PRO A C 1
ATOM 2507 O O . PRO A 1 301 ? -12.008 -27.219 -7.141 1 34.59 301 PRO A O 1
ATOM 2510 N N . PHE A 1 302 ? -11.078 -28.391 -8.727 1 34.75 302 PHE A N 1
ATOM 2511 C CA . PHE A 1 302 ? -11.969 -27.75 -9.688 1 34.75 302 PHE A CA 1
ATOM 2512 C C . PHE A 1 302 ? -13.422 -28.094 -9.383 1 34.75 302 PHE A C 1
ATOM 2514 O O . PHE A 1 302 ? -14.312 -27.25 -9.555 1 34.75 302 PHE A O 1
ATOM 2521 N N . TYR A 1 303 ? -13.719 -29.219 -8.695 1 37.78 303 TYR A N 1
ATOM 2522 C CA . TYR A 1 303 ? -15.094 -29.547 -8.336 1 37.78 303 TYR A CA 1
ATOM 2523 C C . TYR A 1 303 ? -15.586 -28.672 -7.195 1 37.78 303 TYR A C 1
ATOM 2525 O O . TYR A 1 303 ? -16.75 -28.281 -7.16 1 37.78 303 TYR A O 1
ATOM 2533 N N . ILE A 1 304 ? -14.664 -28.422 -6.277 1 39.06 304 ILE A N 1
ATOM 2534 C CA . ILE A 1 304 ? -15.117 -27.625 -5.137 1 39.06 304 ILE A CA 1
ATOM 2535 C C . ILE A 1 304 ? -15.398 -26.188 -5.586 1 39.06 304 ILE A C 1
ATOM 2537 O O . ILE A 1 304 ? -16.438 -25.625 -5.234 1 39.06 304 ILE A O 1
ATOM 2541 N N . ILE A 1 305 ? -14.578 -25.656 -6.273 1 38.41 305 ILE A N 1
ATOM 2542 C CA . ILE A 1 305 ? -14.836 -24.281 -6.707 1 38.41 305 ILE A CA 1
ATOM 2543 C C . ILE A 1 305 ? -16.047 -24.266 -7.648 1 38.41 305 ILE A C 1
ATOM 2545 O O . ILE A 1 305 ? -16.875 -23.359 -7.562 1 38.41 305 ILE A O 1
ATOM 2549 N N . LYS A 1 306 ? -16.344 -25.328 -8.297 1 37.91 306 LYS A N 1
ATOM 2550 C CA . LYS A 1 306 ? -17.516 -25.531 -9.141 1 37.91 306 LYS A CA 1
ATOM 2551 C C . LYS A 1 306 ? -18.781 -25.672 -8.297 1 37.91 306 LYS A C 1
ATOM 2553 O O . LYS A 1 306 ? -19.828 -25.094 -8.625 1 37.91 306 LYS A O 1
ATOM 2558 N N . SER A 1 307 ? -18.719 -26.406 -7.16 1 38.78 307 SER A N 1
ATOM 2559 C CA . SER A 1 307 ? -19.859 -26.578 -6.266 1 38.78 307 SER A CA 1
ATOM 2560 C C . SER A 1 307 ? -20.219 -25.281 -5.559 1 38.78 307 SER A C 1
ATOM 2562 O O . SER A 1 307 ? -21.391 -24.953 -5.395 1 38.78 307 SER A O 1
ATOM 2564 N N . VAL A 1 308 ? -19.234 -24.609 -5.199 1 40.91 308 VAL A N 1
ATOM 2565 C CA . VAL A 1 308 ? -19.562 -23.375 -4.488 1 40.91 308 VAL A CA 1
ATOM 2566 C C . VAL A 1 308 ? -20.125 -22.344 -5.465 1 40.91 308 VAL A C 1
ATOM 2568 O O . VAL A 1 308 ? -21.094 -21.641 -5.141 1 40.91 308 VAL A O 1
ATOM 2571 N N . GLY A 1 309 ? -19.688 -22.281 -6.633 1 36.81 309 GLY A N 1
ATOM 2572 C CA . GLY A 1 309 ? -20.312 -21.422 -7.625 1 36.81 309 GLY A CA 1
ATOM 2573 C C . GLY A 1 309 ? -21.719 -21.844 -7.988 1 36.81 309 GLY A C 1
ATOM 2574 O O . GLY A 1 309 ? -22.625 -21.016 -8.086 1 36.81 309 GLY A O 1
ATOM 2575 N N . ILE A 1 310 ? -22.031 -23.156 -7.961 1 41.53 310 ILE A N 1
ATOM 2576 C CA . ILE A 1 310 ? -23.375 -23.688 -8.188 1 41.53 310 ILE A CA 1
ATOM 2577 C C . ILE A 1 310 ? -24.281 -23.328 -7.012 1 41.53 310 ILE A C 1
ATOM 2579 O O . ILE A 1 310 ? -25.422 -22.922 -7.207 1 41.53 310 ILE A O 1
ATOM 2583 N N . THR A 1 311 ? -23.781 -23.469 -5.898 1 36.84 311 THR A N 1
ATOM 2584 C CA . THR A 1 311 ? -24.641 -23.203 -4.742 1 36.84 311 THR A CA 1
ATOM 2585 C C . THR A 1 311 ? -24.938 -21.703 -4.625 1 36.84 311 THR A C 1
ATOM 2587 O O . THR A 1 311 ? -26.078 -21.312 -4.355 1 36.84 311 THR A O 1
ATOM 2590 N N . VAL A 1 312 ? -24.016 -20.984 -4.883 1 39.41 312 VAL A N 1
ATOM 2591 C CA . VAL A 1 312 ? -24.297 -19.562 -4.738 1 39.41 312 VAL A CA 1
ATOM 2592 C C . VAL A 1 312 ? -25.141 -19.078 -5.906 1 39.41 312 VAL A C 1
ATOM 2594 O O . VAL A 1 312 ? -26.094 -18.312 -5.711 1 39.41 312 VAL A O 1
ATOM 2597 N N . GLU A 1 313 ? -24.906 -19.641 -7.078 1 37.12 313 GLU A N 1
ATOM 2598 C CA . GLU A 1 313 ? -25.781 -19.344 -8.211 1 37.12 313 GLU A CA 1
ATOM 2599 C C . GLU A 1 313 ? -27.188 -19.906 -7.992 1 37.12 313 GLU A C 1
ATOM 2601 O O . GLU A 1 313 ? -28.172 -19.234 -8.281 1 37.12 313 GLU A O 1
ATOM 2606 N N . THR A 1 314 ? -27.328 -21.109 -7.465 1 36.41 314 THR A N 1
ATOM 2607 C CA . THR A 1 314 ? -28.625 -21.656 -7.098 1 36.41 314 THR A CA 1
ATOM 2608 C C . THR A 1 314 ? -29.25 -20.844 -5.965 1 36.41 314 THR A C 1
ATOM 2610 O O . THR A 1 314 ? -30.453 -20.547 -5.988 1 36.41 314 THR A O 1
ATOM 2613 N N . ALA A 1 315 ? -28.516 -20.453 -5.133 1 38 315 ALA A N 1
ATOM 2614 C CA . ALA A 1 315 ? -29.078 -19.703 -4.016 1 38 315 ALA A CA 1
ATOM 2615 C C . ALA A 1 315 ? -29.5 -18.297 -4.453 1 38 315 ALA A C 1
ATOM 2617 O O . ALA A 1 315 ? -30.547 -17.812 -4.055 1 38 315 ALA A O 1
ATOM 2618 N N . GLN A 1 316 ? -28.719 -17.766 -5.301 1 36.69 316 GLN A N 1
ATOM 2619 C CA . GLN A 1 316 ? -29.078 -16.453 -5.789 1 36.69 316 GLN A CA 1
ATOM 2620 C C . GLN A 1 316 ? -30.203 -16.531 -6.828 1 36.69 316 GLN A C 1
ATOM 2622 O O . GLN A 1 316 ? -31.078 -15.68 -6.875 1 36.69 316 GLN A O 1
ATOM 2627 N N . SER A 1 317 ? -30.219 -17.562 -7.668 1 34.81 317 SER A N 1
ATOM 2628 C CA . SER A 1 317 ? -31.359 -17.812 -8.539 1 34.81 317 SER A CA 1
ATOM 2629 C C . SER A 1 317 ? -32.625 -18.062 -7.734 1 34.81 317 SER A C 1
ATOM 2631 O O . SER A 1 317 ? -33.719 -17.656 -8.148 1 34.81 317 SER A O 1
ATOM 2633 N N . VAL A 1 318 ? -32.531 -18.719 -6.676 1 33.25 318 VAL A N 1
ATOM 2634 C CA . VAL A 1 318 ? -33.719 -18.953 -5.848 1 33.25 318 VAL A CA 1
ATOM 2635 C C . VAL A 1 318 ? -34.125 -17.656 -5.133 1 33.25 318 VAL A C 1
ATOM 2637 O O . VAL A 1 318 ? -35.312 -17.375 -4.969 1 33.25 318 VAL A O 1
ATOM 2640 N N . LYS A 1 319 ? -33.156 -16.891 -4.836 1 33.34 319 LYS A N 1
ATOM 2641 C CA . LYS A 1 319 ? -33.594 -15.68 -4.168 1 33.34 319 LYS A CA 1
ATOM 2642 C C . LYS A 1 319 ? -34.25 -14.711 -5.164 1 33.34 319 LYS A C 1
ATOM 2644 O O . LYS A 1 319 ? -35.219 -14.016 -4.828 1 33.34 319 LYS A O 1
ATOM 2649 N N . ILE A 1 320 ? -33.688 -14.672 -6.441 1 31.33 320 ILE A N 1
ATOM 2650 C CA . ILE A 1 320 ? -34.438 -13.867 -7.383 1 31.33 320 ILE A CA 1
ATOM 2651 C C . ILE A 1 320 ? -35.812 -14.508 -7.613 1 31.33 320 ILE A C 1
ATOM 2653 O O . ILE A 1 320 ? -36.812 -13.805 -7.84 1 31.33 320 ILE A O 1
ATOM 2657 N N . ARG A 1 321 ? -35.844 -15.859 -7.586 1 30.38 321 ARG A N 1
ATOM 2658 C CA . ARG A 1 321 ? -37.188 -16.406 -7.801 1 30.38 321 ARG A CA 1
ATOM 2659 C C . ARG A 1 321 ? -38.125 -16.016 -6.664 1 30.38 321 ARG A C 1
ATOM 2661 O O . ARG A 1 321 ? -39.312 -15.82 -6.879 1 30.38 321 ARG A O 1
ATOM 2668 N N . ASN A 1 322 ? -37.562 -15.977 -5.539 1 29.47 322 ASN A N 1
ATOM 2669 C CA . ASN A 1 322 ? -38.594 -15.664 -4.555 1 29.47 322 ASN A CA 1
ATOM 2670 C C . ASN A 1 322 ? -39.062 -14.219 -4.691 1 29.47 322 ASN A C 1
ATOM 2672 O O . ASN A 1 322 ? -40.219 -13.93 -4.438 1 29.47 322 ASN A O 1
ATOM 2676 N N . ASP A 1 323 ? -38.188 -13.289 -5.129 1 30.72 323 ASP A N 1
ATOM 2677 C CA . ASP A 1 323 ? -38.906 -12.031 -5.215 1 30.72 323 ASP A CA 1
ATOM 2678 C C . ASP A 1 323 ? -39.719 -11.945 -6.512 1 30.72 323 ASP A C 1
ATOM 2680 O O . ASP A 1 323 ? -40.594 -11.102 -6.652 1 30.72 323 ASP A O 1
ATOM 2684 N N . ASP A 1 324 ? -39.375 -12.797 -7.621 1 29.81 324 ASP A N 1
ATOM 2685 C CA . ASP A 1 324 ? -40.469 -12.805 -8.594 1 29.81 324 ASP A CA 1
ATOM 2686 C C . ASP A 1 324 ? -41.688 -13.555 -8.055 1 29.81 324 ASP A C 1
ATOM 2688 O O . ASP A 1 324 ? -42.75 -13.5 -8.641 1 29.81 324 ASP A O 1
ATOM 2692 N N . PHE A 1 325 ? -41.5 -14.5 -7.129 1 27.41 325 PHE A N 1
ATOM 2693 C CA . PHE A 1 325 ? -42.781 -15.102 -6.68 1 27.41 325 PHE A CA 1
ATOM 2694 C C . PHE A 1 325 ? -43.688 -14.039 -6.09 1 27.41 325 PHE A C 1
ATOM 2696 O O . PHE A 1 325 ? -44.906 -14.141 -6.211 1 27.41 325 PHE A O 1
ATOM 2703 N N . GLY A 1 326 ? -43.156 -12.953 -5.582 1 27 326 GLY A N 1
ATOM 2704 C CA . GLY A 1 326 ? -44.25 -12.078 -5.242 1 27 326 GLY A CA 1
ATOM 2705 C C . GLY A 1 326 ? -44.875 -11.398 -6.449 1 27 326 GLY A C 1
ATOM 2706 O O . GLY A 1 326 ? -46.125 -11.297 -6.547 1 27 326 GLY A O 1
ATOM 2707 N N . THR A 1 327 ? -44.062 -10.875 -7.426 1 27.7 327 THR A N 1
ATOM 2708 C CA . THR A 1 327 ? -44.844 -10.234 -8.469 1 27.7 327 THR A CA 1
ATOM 2709 C C . THR A 1 327 ? -45.281 -11.25 -9.531 1 27.7 327 THR A C 1
ATOM 2711 O O . THR A 1 327 ? -46.156 -10.977 -10.336 1 27.7 327 THR A O 1
ATOM 2714 N N . VAL A 1 328 ? -44.625 -12.547 -9.797 1 26.52 328 VAL A N 1
ATOM 2715 C CA . VAL A 1 328 ? -45.438 -13.453 -10.602 1 26.52 328 VAL A CA 1
ATOM 2716 C C . VAL A 1 328 ? -46.75 -13.773 -9.867 1 26.52 328 VAL A C 1
ATOM 2718 O O . VAL A 1 328 ? -47.812 -13.891 -10.484 1 26.52 328 VAL A O 1
ATOM 2721 N N . LEU A 1 329 ? -46.75 -13.938 -8.57 1 23.52 329 LEU A N 1
ATOM 2722 C CA . LEU A 1 329 ? -48.094 -13.992 -8.016 1 23.52 329 LEU A CA 1
ATOM 2723 C C . LEU A 1 329 ? -48.844 -12.688 -8.273 1 23.52 329 LEU A C 1
ATOM 2725 O O . LEU A 1 329 ? -50.031 -12.695 -8.516 1 23.52 329 LEU A O 1
ATOM 2729 N N . ALA A 1 330 ? -48.188 -11.5 -8.211 1 23.08 330 ALA A N 1
ATOM 2730 C CA . ALA A 1 330 ? -49.062 -10.367 -8.477 1 23.08 330 ALA A CA 1
ATOM 2731 C C . ALA A 1 330 ? -49.188 -10.117 -9.984 1 23.08 330 ALA A C 1
ATOM 2733 O O . ALA A 1 330 ? -49.969 -9.266 -10.414 1 23.08 330 ALA A O 1
ATOM 2734 N N . SER A 1 331 ? -48.312 -10.57 -10.844 1 23.64 331 SER A N 1
ATOM 2735 C CA . SER A 1 331 ? -48.781 -10.117 -12.148 1 23.64 331 SER A CA 1
ATOM 2736 C C . SER A 1 331 ? -50.062 -10.844 -12.531 1 23.64 331 SER A C 1
ATOM 2738 O O . SER A 1 331 ? -50.719 -10.484 -13.516 1 23.64 331 SER A O 1
ATOM 2740 N N . CYS A 1 332 ? -50.062 -12.078 -12.148 1 20.98 332 CYS A N 1
ATOM 2741 C CA . CYS A 1 332 ? -51.188 -12.969 -12.43 1 20.98 332 CYS A CA 1
ATOM 2742 C C . CYS A 1 332 ? -52.469 -12.398 -11.875 1 20.98 332 CYS A C 1
ATOM 2744 O O . CYS A 1 332 ? -53.031 -12.93 -10.906 1 20.98 332 CYS A O 1
ATOM 2746 N N . GLY A 1 333 ? -52.375 -11.047 -11.609 1 19.78 333 GLY A N 1
ATOM 2747 C CA . GLY A 1 333 ? -53.719 -10.484 -11.555 1 19.78 333 GLY A CA 1
ATOM 2748 C C . GLY A 1 333 ? -54.562 -10.805 -12.781 1 19.78 333 GLY A C 1
ATOM 2749 O O . GLY A 1 333 ? -54 -11.18 -13.82 1 19.78 333 GLY A O 1
ATOM 2750 N N . PRO A 1 334 ? -55.781 -10.992 -12.656 1 19.81 334 PRO A N 1
ATOM 2751 C CA . PRO A 1 334 ? -56.781 -11.398 -13.648 1 19.81 334 PRO A CA 1
ATOM 2752 C C . PRO A 1 334 ? -56.594 -10.703 -15 1 19.81 334 PRO A C 1
ATOM 2754 O O . PRO A 1 334 ? -56 -9.625 -15.062 1 19.81 334 PRO A O 1
ATOM 2757 N N . SER A 1 335 ? -56.219 -11.398 -16.094 1 19.33 335 SER A N 1
ATOM 2758 C CA . SER A 1 335 ? -56.594 -11.031 -17.453 1 19.33 335 SER A CA 1
ATOM 2759 C C . SER A 1 335 ? -57.938 -10.289 -17.469 1 19.33 335 SER A C 1
ATOM 2761 O O . SER A 1 335 ? -58.969 -10.875 -17.172 1 19.33 335 SER A O 1
ATOM 2763 N N . THR A 1 336 ? -58 -9.047 -16.734 1 19.62 336 THR A N 1
ATOM 2764 C CA . THR A 1 336 ? -59.281 -8.461 -17.047 1 19.62 336 THR A CA 1
ATOM 2765 C C . THR A 1 336 ? -59.562 -8.508 -18.547 1 19.62 336 THR A C 1
ATOM 2767 O O . THR A 1 336 ? -58.719 -8.102 -19.344 1 19.62 336 THR A O 1
ATOM 2770 N N . VAL A 1 337 ? -60.344 -9.414 -18.969 1 19.08 337 VAL A N 1
ATOM 2771 C CA . VAL A 1 337 ? -61.219 -9.727 -20.094 1 19.08 337 VAL A CA 1
ATOM 2772 C C . VAL A 1 337 ? -61.688 -8.438 -20.781 1 19.08 337 VAL A C 1
ATOM 2774 O O . VAL A 1 337 ? -61.625 -7.363 -20.172 1 19.08 337 VAL A O 1
ATOM 2777 N N . SER A 1 338 ? -62.219 -8.547 -22.047 1 17.62 338 SER A N 1
ATOM 2778 C CA . SER A 1 338 ? -63 -7.84 -23.062 1 17.62 338 SER A CA 1
ATOM 2779 C C . SER A 1 338 ? -64.188 -7.074 -22.453 1 17.62 338 SER A C 1
ATOM 2781 O O . SER A 1 338 ? -65.25 -7.617 -22.297 1 17.62 338 SER A O 1
ATOM 2783 N N . SER A 1 339 ? -64.188 -6.375 -21.234 1 16.94 339 SER A N 1
ATOM 2784 C CA . SER A 1 339 ? -65.5 -5.719 -21.469 1 16.94 339 SER A CA 1
ATOM 2785 C C . SER A 1 339 ? -65.5 -4.984 -22.812 1 16.94 339 SER A C 1
ATOM 2787 O O . SER A 1 339 ? -64.5 -4.391 -23.203 1 16.94 339 SER A O 1
ATOM 2789 N N . SER A 1 340 ? -66.5 -5.254 -23.734 1 16.52 340 SER A N 1
ATOM 2790 C CA . SER A 1 340 ? -67.438 -4.742 -24.719 1 16.52 340 SER A CA 1
ATOM 2791 C C . SER A 1 340 ? -67.75 -3.268 -24.484 1 16.52 340 SER A C 1
ATOM 2793 O O . SER A 1 340 ? -67.562 -2.764 -23.375 1 16.52 340 SER A O 1
ATOM 2795 N N . LYS A 1 341 ? -68 -2.355 -25.531 1 19.86 341 LYS A N 1
ATOM 2796 C CA . LYS A 1 341 ? -68.562 -1.019 -25.594 1 19.86 341 LYS A CA 1
ATOM 2797 C C . LYS A 1 341 ? -69.625 -0.841 -24.531 1 19.86 341 LYS A C 1
ATOM 2799 O O . LYS A 1 341 ? -70 0.286 -24.203 1 19.86 341 LYS A O 1
ATOM 2804 N N . LEU A 1 342 ? -70.438 -1.718 -23.859 1 16.23 342 LEU A N 1
ATOM 2805 C CA . LEU A 1 342 ? -71.812 -1.369 -24.078 1 16.23 342 LEU A CA 1
ATOM 2806 C C . LEU A 1 342 ? -72.062 0.064 -23.641 1 16.23 342 LEU A C 1
ATOM 2808 O O . LEU A 1 342 ? -71.812 0.431 -22.5 1 16.23 342 LEU A O 1
ATOM 2812 N N . CYS A 1 343 ? -72.25 1.083 -24.703 1 17.17 343 CYS A N 1
ATOM 2813 C CA . CYS A 1 343 ? -72.875 2.383 -24.906 1 17.17 343 CYS A CA 1
ATOM 2814 C C . CYS A 1 343 ? -74.188 2.482 -24.141 1 17.17 343 CYS A C 1
ATOM 2816 O O . CYS A 1 343 ? -75.25 2.221 -24.688 1 17.17 343 CYS A O 1
ATOM 2818 N N . THR A 1 344 ? -74.438 1.863 -22.938 1 16.34 344 THR A N 1
ATOM 2819 C CA . THR A 1 344 ? -75.875 2.096 -22.719 1 16.34 344 THR A CA 1
ATOM 2820 C C . THR A 1 344 ? -76.188 3.541 -23.047 1 16.34 344 THR A C 1
ATOM 2822 O O . THR A 1 344 ? -75.375 4.441 -22.922 1 16.34 344 THR A O 1
ATOM 2825 N N . ASN A 1 345 ? -77.5 3.686 -23.906 1 15.81 345 ASN A N 1
ATOM 2826 C CA . ASN A 1 345 ? -78.75 4.328 -24.188 1 15.81 345 ASN A CA 1
ATOM 2827 C C . ASN A 1 345 ? -79.375 4.891 -22.922 1 15.81 345 ASN A C 1
ATOM 2829 O O . ASN A 1 345 ? -80.562 5.172 -22.891 1 15.81 345 ASN A O 1
ATOM 2833 N N . SER A 1 346 ? -78.812 5.293 -21.703 1 15.78 346 SER A N 1
ATOM 2834 C CA . SER A 1 346 ? -79.875 6.086 -21.094 1 15.78 346 SER A CA 1
ATOM 2835 C C . SER A 1 346 ? -80.312 7.199 -22.016 1 15.78 346 SER A C 1
ATOM 2837 O O . SER A 1 346 ? -79.562 8.039 -22.438 1 15.78 346 SER A O 1
ATOM 2839 N N . ILE A 1 347 ? -81.5 6.926 -22.891 1 16.06 347 ILE A N 1
ATOM 2840 C CA . ILE A 1 347 ? -82.938 7.23 -23.188 1 16.06 347 ILE A CA 1
ATOM 2841 C C . ILE A 1 347 ? -83.625 7.777 -21.938 1 16.06 347 ILE A C 1
ATOM 2843 O O . ILE A 1 347 ? -84.812 7.879 -21.891 1 16.06 347 ILE A O 1
ATOM 2847 N N . GLY A 1 348 ? -83.25 8.102 -20.734 1 17.39 348 GLY A N 1
ATOM 2848 C CA . GLY A 1 348 ? -84.375 8.891 -20.25 1 17.39 348 GLY A CA 1
ATOM 2849 C C . GLY A 1 348 ? -84.75 10.008 -21.203 1 17.39 348 GLY A C 1
ATOM 2850 O O . GLY A 1 348 ? -83.875 10.703 -21.75 1 17.39 348 GLY A O 1
ATOM 2851 N N . TYR A 1 349 ? -85.938 9.906 -22.109 1 16.09 349 TYR A N 1
ATOM 2852 C CA . TYR A 1 349 ? -87.312 10.336 -22.094 1 16.09 349 TYR A CA 1
ATOM 2853 C C . TYR A 1 349 ? -87.625 11.156 -20.844 1 16.09 349 TYR A C 1
ATOM 2855 O O . TYR A 1 349 ? -86.875 11.102 -19.859 1 16.09 349 TYR A O 1
ATOM 2863 N N . LYS A 1 350 ? -88.875 11.633 -20.906 1 18.45 350 LYS A N 1
ATOM 2864 C CA . LYS A 1 350 ? -89.875 12.594 -20.406 1 18.45 350 LYS A CA 1
ATOM 2865 C C . LYS A 1 350 ? -90.25 12.312 -18.953 1 18.45 350 LYS A C 1
ATOM 2867 O O . LYS A 1 350 ? -90.75 13.188 -18.25 1 18.45 350 LYS A O 1
ATOM 2872 N N . LEU A 1 351 ? -89.938 11.07 -18.297 1 16.72 351 LEU A N 1
ATOM 2873 C CA . LEU A 1 351 ? -91.188 11.055 -17.547 1 16.72 351 LEU A CA 1
ATOM 2874 C C . LEU A 1 351 ? -91.312 12.297 -16.688 1 16.72 351 LEU A C 1
ATOM 2876 O O . LEU A 1 351 ? -90.312 12.898 -16.297 1 16.72 351 LEU A O 1
ATOM 2880 N N . PRO A 1 352 ? -92.625 12.625 -16.328 1 17.94 352 PRO A N 1
ATOM 2881 C CA . PRO A 1 352 ? -93.625 13.547 -15.742 1 17.94 352 PRO A CA 1
ATOM 2882 C C . PRO A 1 352 ? -93.312 13.898 -14.289 1 17.94 352 PRO A C 1
ATOM 2884 O O . PRO A 1 352 ? -93.688 14.969 -13.812 1 17.94 352 PRO A O 1
ATOM 2887 N N . GLY A 1 353 ? -92.625 13.148 -13.289 1 17.78 353 GLY A N 1
ATOM 2888 C CA . GLY A 1 353 ? -93.438 13.578 -12.164 1 17.78 353 GLY A CA 1
ATOM 2889 C C . GLY A 1 353 ? -93.625 15.086 -12.078 1 17.78 353 GLY A C 1
ATOM 2890 O O . GLY A 1 353 ? -92.688 15.828 -12.438 1 17.78 353 GLY A O 1
ATOM 2891 N N . SER A 1 354 ? -95 15.953 -12.18 1 16.09 354 SER A N 1
ATOM 2892 C CA . SER A 1 354 ? -96.125 16.297 -11.328 1 16.09 354 SER A CA 1
ATOM 2893 C C . SER A 1 354 ? -95.75 16.281 -9.852 1 16.09 354 SER A C 1
ATOM 2895 O O . SER A 1 354 ? -96.062 17.219 -9.125 1 16.09 354 SER A O 1
ATOM 2897 N N . PHE A 1 355 ? -96 15.133 -9.023 1 16.42 355 PHE A N 1
ATOM 2898 C CA . PHE A 1 355 ? -96.875 15.391 -7.891 1 16.42 355 PHE A CA 1
ATOM 2899 C C . PHE A 1 355 ? -96.125 16.172 -6.805 1 16.42 355 PHE A C 1
ATOM 2901 O O . PHE A 1 355 ? -96.75 16.844 -5.98 1 16.42 355 PHE A O 1
ATOM 2908 N N . LEU A 1 356 ? -95 16.016 -5.949 1 20.11 356 LEU A N 1
ATOM 2909 C CA . LEU A 1 356 ? -95.312 16.875 -4.805 1 20.11 356 LEU A CA 1
ATOM 2910 C C . LEU A 1 356 ? -95 18.328 -5.102 1 20.11 356 LEU A C 1
ATOM 2912 O O . LEU A 1 356 ? -93.938 18.625 -5.723 1 20.11 356 LEU A O 1
ATOM 2916 N N . MET A 1 357 ? -95.5 19.578 -4.836 1 19.62 357 MET A N 1
ATOM 2917 C CA . MET A 1 357 ? -95.562 20.766 -5.695 1 19.62 357 MET A CA 1
ATOM 2918 C C . MET A 1 357 ? -94.125 21.156 -6.133 1 19.62 357 MET A C 1
ATOM 2920 O O . MET A 1 357 ? -93.188 21.109 -5.336 1 19.62 357 MET A O 1
ATOM 2924 N N . MET B 1 1 ? -37.906 11.125 22.203 1 83.44 1 MET B N 1
ATOM 2925 C CA . MET B 1 1 ? -37.281 11.172 20.875 1 83.44 1 MET B CA 1
ATOM 2926 C C . MET B 1 1 ? -36.938 12.609 20.484 1 83.44 1 MET B C 1
ATOM 2928 O O . MET B 1 1 ? -35.844 12.875 19.969 1 83.44 1 MET B O 1
ATOM 2932 N N . GLU B 1 2 ? -37.812 13.617 20.875 1 83.25 2 GLU B N 1
ATOM 2933 C CA . GLU B 1 2 ? -37.562 15.008 20.5 1 83.25 2 GLU B CA 1
ATOM 2934 C C . GLU B 1 2 ? -36.406 15.609 21.281 1 83.25 2 GLU B C 1
ATOM 2936 O O . GLU B 1 2 ? -35.625 16.391 20.734 1 83.25 2 GLU B O 1
ATOM 2941 N N . ASN B 1 3 ? -36.344 15.242 22.547 1 86.94 3 ASN B N 1
ATOM 2942 C CA . ASN B 1 3 ? -35.219 15.727 23.344 1 86.94 3 ASN B CA 1
ATOM 2943 C C . ASN B 1 3 ? -33.875 15.148 22.875 1 86.94 3 ASN B C 1
ATOM 2945 O O . ASN B 1 3 ? -32.875 15.859 22.844 1 86.94 3 ASN B O 1
ATOM 2949 N N . GLU B 1 4 ? -33.906 13.898 22.5 1 90.56 4 GLU B N 1
ATOM 2950 C CA . GLU B 1 4 ? -32.688 13.266 21.984 1 90.56 4 GLU B CA 1
ATOM 2951 C C . GLU B 1 4 ? -32.281 13.883 20.656 1 90.56 4 GLU B C 1
ATOM 2953 O O . GLU B 1 4 ? -31.094 14.07 20.391 1 90.56 4 GLU B O 1
ATOM 2958 N N . TRP B 1 5 ? -33.25 14.211 19.891 1 91.06 5 TRP B N 1
ATOM 2959 C CA . TRP B 1 5 ? -32.969 14.836 18.609 1 91.06 5 TRP B CA 1
ATOM 2960 C C . TRP B 1 5 ? -32.375 16.234 18.797 1 91.06 5 TRP B C 1
ATOM 2962 O O . TRP B 1 5 ? -31.438 16.609 18.094 1 91.06 5 TRP B O 1
ATOM 2972 N N . LYS B 1 6 ? -32.906 16.938 19.766 1 90.94 6 LYS B N 1
ATOM 2973 C CA . LYS B 1 6 ? -32.344 18.266 20.047 1 90.94 6 LYS B CA 1
ATOM 2974 C C . LYS B 1 6 ? -30.906 18.172 20.531 1 90.94 6 LYS B C 1
ATOM 2976 O O . LYS B 1 6 ? -30.078 19 20.172 1 90.94 6 LYS B O 1
ATOM 2981 N N . LEU B 1 7 ? -30.656 17.141 21.281 1 92.19 7 LEU B N 1
ATOM 2982 C CA . LEU B 1 7 ? -29.281 16.922 21.75 1 92.19 7 LEU B CA 1
ATOM 2983 C C . LEU B 1 7 ? -28.359 16.625 20.578 1 92.19 7 LEU B C 1
ATOM 2985 O O . LEU B 1 7 ? -27.234 17.125 20.531 1 92.19 7 LEU B O 1
ATOM 2989 N N . VAL B 1 8 ? -28.766 15.797 19.656 1 93.75 8 VAL B N 1
ATOM 2990 C CA . VAL B 1 8 ? -27.984 15.438 18.484 1 93.75 8 VAL B CA 1
ATOM 2991 C C . VAL B 1 8 ? -27.734 16.672 17.609 1 93.75 8 VAL B C 1
ATOM 2993 O O . VAL B 1 8 ? -26.641 16.859 17.094 1 93.75 8 VAL B O 1
ATOM 2996 N N . GLN B 1 9 ? -28.734 17.531 17.547 1 92.31 9 GLN B N 1
ATOM 2997 C CA . GLN B 1 9 ? -28.609 18.75 16.75 1 92.31 9 GLN B CA 1
ATOM 2998 C C . GLN B 1 9 ? -27.625 19.719 17.375 1 92.31 9 GLN B C 1
ATOM 3000 O O . GLN B 1 9 ? -26.812 20.344 16.672 1 92.31 9 GLN B O 1
ATOM 3005 N N . GLU B 1 10 ? -27.688 19.828 18.625 1 94 10 GLU B N 1
ATOM 3006 C CA . GLU B 1 10 ? -26.75 20.703 19.312 1 94 10 GLU B CA 1
ATOM 3007 C C . GLU B 1 10 ? -25.328 20.172 19.219 1 94 10 GLU B C 1
ATOM 3009 O O . GLU B 1 10 ? -24.391 20.953 19.016 1 94 10 GLU B O 1
ATOM 3014 N N . ASP B 1 11 ? -25.219 18.875 19.375 1 94.56 11 ASP B N 1
ATOM 3015 C CA . ASP B 1 11 ? -23.891 18.266 19.25 1 94.56 11 ASP B CA 1
ATOM 3016 C C . ASP B 1 11 ? -23.344 18.406 17.844 1 94.56 11 ASP B C 1
ATOM 3018 O O . ASP B 1 11 ? -22.141 18.578 17.641 1 94.56 11 ASP B O 1
ATOM 3022 N N . PHE B 1 12 ? -24.203 18.328 16.891 1 94 12 PHE B N 1
ATOM 3023 C CA . PHE B 1 12 ? -23.797 18.469 15.5 1 94 12 PHE B CA 1
ATOM 3024 C C . PHE B 1 12 ? -23.234 19.859 15.234 1 94 12 PHE B C 1
ATOM 3026 O O . PHE B 1 12 ? -22.234 20.016 14.523 1 94 12 PHE B O 1
ATOM 3033 N N . GLN B 1 13 ? -23.859 20.844 15.789 1 93.06 13 GLN B N 1
ATOM 3034 C CA . GLN B 1 13 ? -23.391 22.219 15.617 1 93.06 13 GLN B CA 1
ATOM 3035 C C . GLN B 1 13 ? -22.016 22.406 16.234 1 93.06 13 GLN B C 1
ATOM 3037 O O . GLN B 1 13 ? -21.156 23.078 15.656 1 93.06 13 GLN B O 1
ATOM 3042 N N . LYS B 1 14 ? -21.828 21.781 17.328 1 94.5 14 LYS B N 1
ATOM 3043 C CA . LYS B 1 14 ? -20.516 21.828 17.969 1 94.5 14 LYS B CA 1
ATOM 3044 C C . LYS B 1 14 ? -19.469 21.109 17.141 1 94.5 14 LYS B C 1
ATOM 3046 O O . LYS B 1 14 ? -18.344 21.594 16.969 1 94.5 14 LYS B O 1
ATOM 3051 N N . LEU B 1 15 ? -19.828 19.969 16.656 1 94.62 15 LEU B N 1
ATOM 3052 C CA . LEU B 1 15 ? -18.953 19.172 15.812 1 94.62 15 LEU B CA 1
ATOM 3053 C C . LEU B 1 15 ? -18.562 19.953 14.555 1 94.62 15 LEU B C 1
ATOM 3055 O O . LEU B 1 15 ? -17.406 19.922 14.133 1 94.62 15 LEU B O 1
ATOM 3059 N N . GLU B 1 16 ? -19.5 20.625 14.008 1 93.38 16 GLU B N 1
ATOM 3060 C CA . GLU B 1 16 ? -19.25 21.406 12.797 1 93.38 16 GLU B CA 1
ATOM 3061 C C . GLU B 1 16 ? -18.234 22.516 13.055 1 93.38 16 GLU B C 1
ATOM 3063 O O . GLU B 1 16 ? -17.359 22.781 12.227 1 93.38 16 GLU B O 1
ATOM 3068 N N . LYS B 1 17 ? -18.406 23.109 14.148 1 94.75 17 LYS B N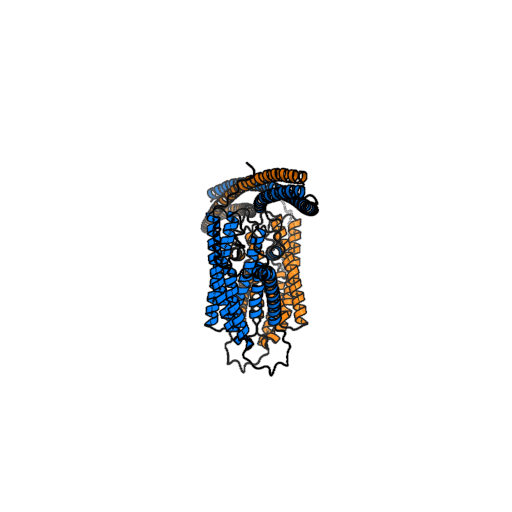 1
ATOM 3069 C CA . LYS B 1 17 ? -17.484 24.188 14.5 1 94.75 17 LYS B CA 1
ATOM 3070 C C . LYS B 1 17 ? -16.062 23.641 14.695 1 94.75 17 LYS B C 1
ATOM 3072 O O . LYS B 1 17 ? -15.102 24.234 14.195 1 94.75 17 LYS B O 1
ATOM 3077 N N . ILE B 1 18 ? -15.969 22.562 15.367 1 94.62 18 ILE B N 1
ATOM 3078 C CA . ILE B 1 18 ? -14.68 21.922 15.609 1 94.62 18 ILE B CA 1
ATOM 3079 C C . ILE B 1 18 ? -14.062 21.484 14.289 1 94.62 18 ILE B C 1
ATOM 3081 O O . ILE B 1 18 ? -12.867 21.656 14.055 1 94.62 18 ILE B O 1
ATOM 3085 N N . HIS B 1 19 ? -14.883 20.906 13.508 1 92.94 19 HIS B N 1
ATOM 3086 C CA . HIS B 1 19 ? -14.438 20.422 12.203 1 92.94 19 HIS B CA 1
ATOM 3087 C C . HIS B 1 19 ? -13.977 21.562 11.312 1 92.94 19 HIS B C 1
ATOM 3089 O O . HIS B 1 19 ? -12.961 21.469 10.625 1 92.94 19 HIS B O 1
ATOM 3095 N N . ASP B 1 20 ? -14.703 22.625 11.297 1 92.5 20 ASP B N 1
ATOM 3096 C CA . ASP B 1 20 ? -14.336 23.781 10.492 1 92.5 20 ASP B CA 1
ATOM 3097 C C . ASP B 1 20 ? -12.992 24.359 10.945 1 92.5 20 ASP B C 1
ATOM 3099 O O . ASP B 1 20 ? -12.172 24.75 10.109 1 92.5 20 ASP B O 1
ATOM 3103 N N . GLU B 1 21 ? -12.867 24.391 12.156 1 93.12 21 GLU B N 1
ATOM 3104 C CA . GLU B 1 21 ? -11.586 24.859 12.688 1 93.12 21 GLU B CA 1
ATOM 3105 C C . GLU B 1 21 ? -10.445 23.953 12.25 1 93.12 21 GLU B C 1
ATOM 3107 O O . GLU B 1 21 ? -9.367 24.422 11.883 1 93.12 21 GLU B O 1
ATOM 3112 N N . TYR B 1 22 ? -10.68 22.734 12.344 1 93.06 22 TYR B N 1
ATOM 3113 C CA . TYR B 1 22 ? -9.695 21.75 11.906 1 93.06 22 TYR B CA 1
ATOM 3114 C C . TYR B 1 22 ? -9.352 21.938 10.438 1 93.06 22 TYR B C 1
ATOM 3116 O O . TYR B 1 22 ? -8.172 21.953 10.062 1 93.06 22 TYR B O 1
ATOM 3124 N N . ILE B 1 23 ? -10.344 22.125 9.602 1 90.38 23 ILE B N 1
ATOM 3125 C CA . ILE B 1 23 ? -10.141 22.281 8.164 1 90.38 23 ILE B CA 1
ATOM 3126 C C . ILE B 1 23 ? -9.336 23.547 7.887 1 90.38 23 ILE B C 1
ATOM 3128 O O . ILE B 1 23 ? -8.438 23.547 7.043 1 90.38 23 ILE B O 1
ATOM 3132 N N . GLN B 1 24 ? -9.648 24.547 8.57 1 90.88 24 GLN B N 1
ATOM 3133 C CA . GLN B 1 24 ? -8.945 25.797 8.383 1 90.88 24 GLN B CA 1
ATOM 3134 C C . GLN B 1 24 ? -7.473 25.672 8.766 1 90.88 24 GLN B C 1
ATOM 3136 O O . GLN B 1 24 ? -6.59 26.109 8.031 1 90.88 24 GLN B O 1
ATOM 3141 N N . LYS B 1 25 ? -7.254 25.047 9.859 1 91.44 25 LYS B N 1
ATOM 3142 C CA . LYS B 1 25 ? -5.875 24.859 10.305 1 91.44 25 LYS B CA 1
ATOM 3143 C C . LYS B 1 25 ? -5.125 23.906 9.383 1 91.44 25 LYS B C 1
ATOM 3145 O O . LYS B 1 25 ? -3.93 24.078 9.133 1 91.44 25 LYS B O 1
ATOM 3150 N N . SER B 1 26 ? -5.801 22.922 8.914 1 89.38 26 SER B N 1
ATOM 3151 C CA . SER B 1 26 ? -5.207 21.969 7.984 1 89.38 26 SER B CA 1
ATOM 3152 C C . SER B 1 26 ? -4.793 22.656 6.684 1 89.38 26 SER B C 1
ATOM 3154 O O . SER B 1 26 ? -3.732 22.344 6.133 1 89.38 26 SER B O 1
ATOM 3156 N N . ARG B 1 27 ? -5.582 23.531 6.203 1 87.06 27 ARG B N 1
ATOM 3157 C CA . ARG B 1 27 ? -5.254 24.281 4.996 1 87.06 27 ARG B CA 1
ATOM 3158 C C . ARG B 1 27 ? -4.035 25.156 5.219 1 87.06 27 ARG B C 1
ATOM 3160 O O . ARG B 1 27 ? -3.191 25.297 4.332 1 87.06 27 ARG B O 1
ATOM 3167 N N . GLN B 1 28 ? -3.951 25.672 6.34 1 89.38 28 GLN B N 1
ATOM 3168 C CA . GLN B 1 28 ? -2.803 26.5 6.676 1 89.38 28 GLN B CA 1
ATOM 3169 C C . GLN B 1 28 ? -1.514 25.688 6.688 1 89.38 28 GLN B C 1
ATOM 3171 O O . GLN B 1 28 ? -0.492 26.125 6.152 1 89.38 28 GLN B O 1
ATOM 3176 N N . VAL B 1 29 ? -1.628 24.594 7.25 1 90.44 29 VAL B N 1
ATOM 3177 C CA . VAL B 1 29 ? -0.441 23.75 7.352 1 90.44 29 VAL B CA 1
ATOM 3178 C C . VAL B 1 29 ? -0.007 23.297 5.957 1 90.44 29 VAL B C 1
ATOM 3180 O O . VAL B 1 29 ? 1.188 23.172 5.684 1 90.44 29 VAL B O 1
ATOM 3183 N N . SER B 1 30 ? -0.962 23.047 5.102 1 87.25 30 SER B N 1
ATOM 3184 C CA . SER B 1 30 ? -0.642 22.641 3.736 1 87.25 30 SER B CA 1
ATOM 3185 C C . SER B 1 30 ? 0.166 23.719 3.02 1 87.25 30 SER B C 1
ATOM 3187 O O . SER B 1 30 ? 1.092 23.406 2.266 1 87.25 30 SER B O 1
ATOM 3189 N N . LYS B 1 31 ? -0.136 24.891 3.232 1 89.62 31 LYS B N 1
ATOM 3190 C CA . LYS B 1 31 ? 0.61 26 2.643 1 89.62 31 LYS B CA 1
ATOM 3191 C C . LYS B 1 31 ? 2.033 26.062 3.189 1 89.62 31 LYS B C 1
ATOM 3193 O O . LYS B 1 31 ? 2.988 26.266 2.434 1 89.62 31 LYS B O 1
ATOM 3198 N N . PHE B 1 32 ? 2.117 25.891 4.484 1 91.5 32 PHE B N 1
ATOM 3199 C CA . PHE B 1 32 ? 3.438 25.875 5.105 1 91.5 32 PHE B CA 1
ATOM 3200 C C . PHE B 1 32 ? 4.258 24.703 4.605 1 91.5 32 PHE B C 1
ATOM 3202 O O . PHE B 1 32 ? 5.469 24.812 4.422 1 91.5 32 PHE B O 1
ATOM 3209 N N . GLN B 1 33 ? 3.602 23.656 4.441 1 88.94 33 GLN B N 1
ATOM 3210 C CA . GLN B 1 33 ? 4.266 22.469 3.926 1 88.94 33 GLN B CA 1
ATOM 3211 C C . GLN B 1 33 ? 4.809 22.703 2.52 1 88.94 33 GLN B C 1
ATOM 3213 O O . GLN B 1 33 ? 5.934 22.297 2.207 1 88.94 33 GLN B O 1
ATOM 3218 N N . ASP B 1 34 ? 4.062 23.281 1.703 1 89.12 34 ASP B N 1
ATOM 3219 C CA . ASP B 1 34 ? 4.484 23.594 0.342 1 89.12 34 ASP B CA 1
ATOM 3220 C C . ASP B 1 34 ? 5.68 24.547 0.344 1 89.12 34 ASP B C 1
ATOM 3222 O O . ASP B 1 34 ? 6.625 24.375 -0.428 1 89.12 34 ASP B O 1
ATOM 3226 N N . THR B 1 35 ? 5.605 25.484 1.175 1 92.19 35 THR B N 1
ATOM 3227 C CA . THR B 1 35 ? 6.695 26.453 1.29 1 92.19 35 THR B CA 1
ATOM 3228 C C . THR B 1 35 ? 7.973 25.766 1.77 1 92.19 35 THR B C 1
ATOM 3230 O O . THR B 1 35 ? 9.062 26.031 1.25 1 92.19 35 THR B O 1
ATOM 3233 N N . ALA B 1 36 ? 7.797 24.953 2.75 1 92.06 36 ALA B N 1
ATOM 3234 C CA . ALA B 1 36 ? 8.945 24.219 3.266 1 92.06 36 ALA B CA 1
ATOM 3235 C C . ALA B 1 36 ? 9.539 23.312 2.197 1 92.06 36 ALA B C 1
ATOM 3237 O O . ALA B 1 36 ? 10.766 23.188 2.086 1 92.06 36 ALA B O 1
ATOM 3238 N N . GLY B 1 37 ? 8.672 22.703 1.433 1 90.5 37 GLY B N 1
ATOM 3239 C CA . GLY B 1 37 ? 9.133 21.844 0.35 1 90.5 37 GLY B CA 1
ATOM 3240 C C . GLY B 1 37 ? 9.922 22.609 -0.708 1 90.5 37 GLY B C 1
ATOM 3241 O O . GLY B 1 37 ? 10.961 22.125 -1.167 1 90.5 37 GLY B O 1
ATOM 3242 N N . LYS B 1 38 ? 9.469 23.703 -1.057 1 91.44 38 LYS B N 1
ATOM 3243 C CA . LYS B 1 38 ? 10.164 24.547 -2.029 1 91.44 38 LYS B CA 1
ATOM 3244 C C . LYS B 1 38 ? 11.508 25.016 -1.485 1 91.44 38 LYS B C 1
ATOM 3246 O O . LYS B 1 38 ? 12.508 25.031 -2.211 1 91.44 38 LYS B O 1
ATOM 3251 N N . ALA B 1 39 ? 11.477 25.406 -0.242 1 93.31 39 ALA B N 1
ATOM 3252 C CA . ALA B 1 39 ? 12.719 25.844 0.395 1 93.31 39 ALA B CA 1
ATOM 3253 C C . ALA B 1 39 ? 13.742 24.719 0.434 1 93.31 39 ALA B C 1
ATOM 3255 O O . ALA B 1 39 ? 14.93 24.938 0.205 1 93.31 39 ALA B O 1
ATOM 3256 N N . MET B 1 40 ? 13.297 23.562 0.72 1 92.75 40 MET B N 1
ATOM 3257 C CA . MET B 1 40 ? 14.172 22.406 0.766 1 92.75 40 MET B CA 1
ATOM 3258 C C . MET B 1 40 ? 14.766 22.109 -0.608 1 92.75 40 MET B C 1
ATOM 3260 O O . MET B 1 40 ? 15.961 21.828 -0.726 1 92.75 40 MET B O 1
ATOM 3264 N N . LYS B 1 41 ? 13.977 22.203 -1.643 1 89.69 41 LYS B N 1
ATOM 3265 C CA . LYS B 1 41 ? 14.445 21.984 -3.008 1 89.69 41 LYS B CA 1
ATOM 3266 C C . LYS B 1 41 ? 15.516 23.016 -3.381 1 89.69 41 LYS B C 1
ATOM 3268 O O . LYS B 1 41 ? 16.531 22.656 -3.99 1 89.69 41 LYS B O 1
ATOM 3273 N N . HIS B 1 42 ? 15.25 24.188 -3.023 1 93.06 42 HIS B N 1
ATOM 3274 C CA . HIS B 1 42 ? 16.203 25.266 -3.297 1 93.06 42 HIS B CA 1
ATOM 3275 C C . HIS B 1 42 ? 17.531 25.016 -2.572 1 93.06 42 HIS B C 1
ATOM 3277 O O . HIS B 1 42 ? 18.594 25.172 -3.156 1 93.06 42 HIS B O 1
ATOM 3283 N N . HIS B 1 43 ? 17.453 24.656 -1.342 1 94.06 43 HIS B N 1
ATOM 3284 C CA . HIS B 1 43 ? 18.672 24.391 -0.571 1 94.06 43 HIS B CA 1
ATOM 3285 C C . HIS B 1 43 ? 19.453 23.219 -1.165 1 94.06 43 HIS B C 1
ATOM 3287 O O . HIS B 1 43 ? 20.672 23.266 -1.237 1 94.06 43 HIS B O 1
ATOM 3293 N N . ASN B 1 44 ? 18.766 22.219 -1.608 1 91 44 ASN B N 1
ATOM 3294 C CA . ASN B 1 44 ? 19.422 21.078 -2.236 1 91 44 ASN B CA 1
ATOM 3295 C C . ASN B 1 44 ? 20.125 21.469 -3.529 1 91 44 ASN B C 1
ATOM 3297 O O . ASN B 1 44 ? 21.188 20.938 -3.857 1 91 44 ASN B O 1
ATOM 3301 N N . TYR B 1 45 ? 19.484 22.344 -4.207 1 92.56 45 TYR B N 1
ATOM 3302 C CA . TYR B 1 45 ? 20.109 22.875 -5.414 1 92.56 45 TYR B CA 1
ATOM 3303 C C . TYR B 1 45 ? 21.406 23.578 -5.078 1 92.56 45 TYR B C 1
ATOM 3305 O O . TYR B 1 45 ? 22.422 23.375 -5.746 1 92.56 45 TYR B O 1
ATOM 3313 N N . LEU B 1 46 ? 21.438 24.375 -4.039 1 93.38 46 LEU B N 1
ATOM 3314 C CA . LEU B 1 46 ? 22.625 25.078 -3.605 1 93.38 46 LEU B CA 1
ATOM 3315 C C . LEU B 1 46 ? 23.703 24.109 -3.139 1 93.38 46 LEU B C 1
ATOM 3317 O O . LEU B 1 46 ? 24.891 24.312 -3.426 1 93.38 46 LEU B O 1
ATOM 3321 N N . LEU B 1 47 ? 23.266 23.094 -2.428 1 93.06 47 LEU B N 1
ATOM 3322 C CA . LEU B 1 47 ? 24.188 22.094 -1.938 1 93.06 47 LEU B CA 1
ATOM 3323 C C . LEU B 1 47 ? 24.844 21.344 -3.096 1 93.06 47 LEU B C 1
ATOM 3325 O O . LEU B 1 47 ? 26.031 21.031 -3.051 1 93.06 47 LEU B O 1
ATOM 3329 N N . LYS B 1 48 ? 24.078 21.062 -4.105 1 92.19 48 LYS B N 1
ATOM 3330 C CA . LYS B 1 48 ? 24.625 20.391 -5.285 1 92.19 48 LYS B CA 1
ATOM 3331 C C . LYS B 1 48 ? 25.688 21.25 -5.969 1 92.19 48 LYS B C 1
ATOM 3333 O O . LYS B 1 48 ? 26.734 20.75 -6.371 1 92.19 48 LYS B O 1
ATOM 3338 N N . ASN B 1 49 ? 25.438 22.484 -6.062 1 92.38 49 ASN B N 1
ATOM 3339 C CA . ASN B 1 49 ? 26.391 23.422 -6.641 1 92.38 49 ASN B CA 1
ATOM 3340 C C . ASN B 1 49 ? 27.672 23.5 -5.809 1 92.38 49 ASN B C 1
ATOM 3342 O O . ASN B 1 49 ? 28.781 23.531 -6.355 1 92.38 49 ASN B O 1
ATOM 3346 N N . LEU B 1 50 ? 27.5 23.562 -4.516 1 93.31 50 LEU B N 1
ATOM 3347 C CA . LEU B 1 50 ? 28.641 23.609 -3.625 1 93.31 50 LEU B CA 1
ATOM 3348 C C . LEU B 1 50 ? 29.5 22.344 -3.754 1 93.31 50 LEU B C 1
ATOM 3350 O O . LEU B 1 50 ? 30.719 22.422 -3.781 1 93.31 50 LEU B O 1
ATOM 3354 N N . LYS B 1 51 ? 28.859 21.203 -3.834 1 91.94 51 LYS B N 1
ATOM 3355 C CA . LYS B 1 51 ? 29.578 19.938 -3.961 1 91.94 51 LYS B CA 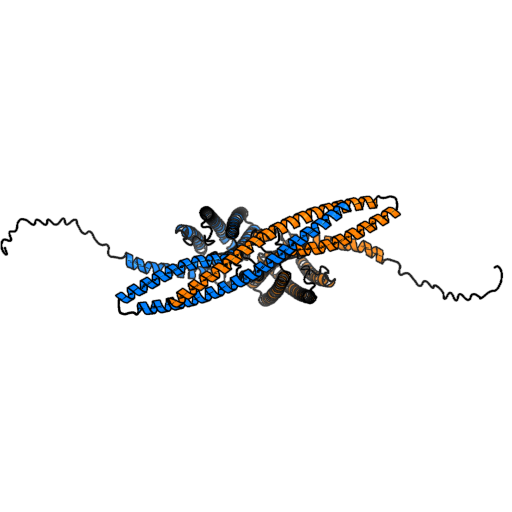1
ATOM 3356 C C . LYS B 1 51 ? 30.375 19.875 -5.266 1 91.94 51 LYS B C 1
ATOM 3358 O O . LYS B 1 51 ? 31.484 19.359 -5.297 1 91.94 51 LYS B O 1
ATOM 3363 N N . GLU B 1 52 ? 29.766 20.453 -6.309 1 92.94 52 GLU B N 1
ATOM 3364 C CA . GLU B 1 52 ? 30.469 20.516 -7.586 1 92.94 52 GLU B CA 1
ATOM 3365 C C . GLU B 1 52 ? 31.672 21.438 -7.504 1 92.94 52 GLU B C 1
ATOM 3367 O O . GLU B 1 52 ? 32.75 21.109 -8.008 1 92.94 52 GLU B O 1
ATOM 3372 N N . THR B 1 53 ? 31.5 22.547 -6.891 1 92.56 53 THR B N 1
ATOM 3373 C CA . THR B 1 53 ? 32.594 23.484 -6.703 1 92.56 53 THR B CA 1
ATOM 3374 C C . THR B 1 53 ? 33.688 22.875 -5.836 1 92.56 53 THR B C 1
ATOM 3376 O O . THR B 1 53 ? 34.875 23.094 -6.082 1 92.56 53 THR B O 1
ATOM 3379 N N . MET B 1 54 ? 33.312 22.156 -4.805 1 92.31 54 MET B N 1
ATOM 3380 C CA . MET B 1 54 ? 34.25 21.484 -3.924 1 92.31 54 MET B CA 1
ATOM 3381 C C . MET B 1 54 ? 35.062 20.438 -4.688 1 92.31 54 MET B C 1
ATOM 3383 O O . MET B 1 54 ? 36.281 20.297 -4.469 1 92.31 54 MET B O 1
ATOM 3387 N N . ARG B 1 55 ? 34.406 19.734 -5.566 1 92 55 ARG B N 1
ATOM 3388 C CA . ARG B 1 55 ? 35.094 18.734 -6.391 1 92 55 ARG B CA 1
ATOM 3389 C C . ARG B 1 55 ? 36.125 19.391 -7.312 1 92 55 ARG B C 1
ATOM 3391 O O . ARG B 1 55 ? 37.25 18.906 -7.441 1 92 55 ARG B O 1
ATOM 3398 N N . GLN B 1 56 ? 35.781 20.531 -7.91 1 92.06 56 GLN B N 1
ATOM 3399 C CA . GLN B 1 56 ? 36.656 21.25 -8.789 1 92.06 56 GLN B CA 1
ATOM 3400 C C . GLN B 1 56 ? 37.844 21.828 -8.008 1 92.06 56 GLN B C 1
ATOM 3402 O O . GLN B 1 56 ? 39 21.797 -8.484 1 92.06 56 GLN B O 1
ATOM 3407 N N . THR B 1 57 ? 37.562 22.344 -6.832 1 91.19 57 THR B N 1
ATOM 3408 C CA . THR B 1 57 ? 38.594 22.922 -5.996 1 91.19 57 THR B CA 1
ATOM 3409 C C . THR B 1 57 ? 39.562 21.844 -5.52 1 91.19 57 THR B C 1
ATOM 3411 O O . THR B 1 57 ? 40.781 22.078 -5.426 1 91.19 57 THR B O 1
ATOM 3414 N N . GLN B 1 58 ? 39.062 20.656 -5.219 1 91 58 GLN B N 1
ATOM 3415 C CA . GLN B 1 58 ? 39.906 19.547 -4.805 1 91 58 GLN B CA 1
ATOM 3416 C C . GLN B 1 58 ? 40.875 19.141 -5.918 1 91 58 GLN B C 1
ATOM 3418 O O . GLN B 1 58 ? 42.031 18.859 -5.656 1 91 58 GLN B O 1
ATOM 3423 N N . GLN B 1 59 ? 40.406 19.203 -7.16 1 90.81 59 GLN B N 1
ATOM 3424 C CA . GLN B 1 59 ? 41.25 18.906 -8.305 1 90.81 59 GLN B CA 1
ATOM 3425 C C . GLN B 1 59 ? 42.312 19.969 -8.484 1 90.81 59 GLN B C 1
ATOM 3427 O O . GLN B 1 59 ? 43.469 19.656 -8.828 1 90.81 59 GLN B O 1
ATOM 3432 N N . THR B 1 60 ? 42 21.172 -8.188 1 89.94 60 THR B N 1
ATOM 3433 C CA . THR B 1 60 ? 42.938 22.281 -8.32 1 89.94 60 THR B CA 1
ATOM 3434 C C . THR B 1 60 ? 44 22.203 -7.23 1 89.94 60 THR B C 1
ATOM 3436 O O . THR B 1 60 ? 45.156 22.516 -7.48 1 89.94 60 THR B O 1
ATOM 3439 N N . ILE B 1 61 ? 43.625 21.812 -6.023 1 90.44 61 ILE B N 1
ATOM 3440 C CA . ILE B 1 61 ? 44.562 21.672 -4.91 1 90.44 61 ILE B CA 1
ATOM 3441 C C . ILE B 1 61 ? 45.594 20.578 -5.215 1 90.44 61 ILE B C 1
ATOM 3443 O O . ILE B 1 61 ? 46.781 20.734 -4.914 1 90.44 61 ILE B O 1
ATOM 3447 N N . GLU B 1 62 ? 45.156 19.469 -5.797 1 87.5 62 GLU B N 1
ATOM 3448 C CA . GLU B 1 62 ? 46.031 18.344 -6.117 1 87.5 62 GLU B CA 1
ATOM 3449 C C . GLU B 1 62 ? 47.062 18.734 -7.172 1 87.5 62 GLU B C 1
ATOM 3451 O O . GLU B 1 62 ? 48.188 18.188 -7.207 1 87.5 62 GLU B O 1
ATOM 3456 N N . LYS B 1 63 ? 46.812 19.75 -7.957 1 88.44 63 LYS B N 1
ATOM 3457 C CA . LYS B 1 63 ? 47.719 20.156 -9.031 1 88.44 63 LYS B CA 1
ATOM 3458 C C . LYS B 1 63 ? 48.656 21.266 -8.578 1 88.44 63 LYS B C 1
ATOM 3460 O O . LYS B 1 63 ? 49.531 21.703 -9.336 1 88.44 63 LYS B O 1
ATOM 3465 N N . MET B 1 64 ? 48.406 21.766 -7.391 1 84.62 64 MET B N 1
ATOM 3466 C CA . MET B 1 64 ? 49.219 22.859 -6.898 1 84.62 64 MET B CA 1
ATOM 3467 C C . MET B 1 64 ? 50.656 22.391 -6.668 1 84.62 64 MET B C 1
ATOM 3469 O O . MET B 1 64 ? 50.875 21.25 -6.238 1 84.62 64 MET B O 1
ATOM 3473 N N . ASP B 1 65 ? 51.688 23.125 -6.957 1 83.5 65 ASP B N 1
ATOM 3474 C CA . ASP B 1 65 ? 53.094 22.797 -6.887 1 83.5 65 ASP B CA 1
ATOM 3475 C C . ASP B 1 65 ? 53.656 23 -5.477 1 83.5 65 ASP B C 1
ATOM 3477 O O . ASP B 1 65 ? 54.438 22.203 -4.988 1 83.5 65 ASP B O 1
ATOM 3481 N N . SER B 1 66 ? 53.188 24.016 -4.785 1 87.75 66 SER B N 1
ATOM 3482 C CA . SER B 1 66 ? 53.719 24.328 -3.459 1 87.75 66 SER B CA 1
ATOM 3483 C C . SER B 1 66 ? 53.125 23.406 -2.396 1 87.75 66 SER B C 1
ATOM 3485 O O . SER B 1 66 ? 51.906 23.375 -2.195 1 87.75 66 SER B O 1
ATOM 3487 N N . GLU B 1 67 ? 53.906 22.578 -1.721 1 87 67 GLU B N 1
ATOM 3488 C CA . GLU B 1 67 ? 53.5 21.609 -0.722 1 87 67 GLU B CA 1
ATOM 3489 C C . GLU B 1 67 ? 52.844 22.297 0.473 1 87 67 GLU B C 1
ATOM 3491 O O . GLU B 1 67 ? 51.875 21.781 1.043 1 87 67 GLU B O 1
ATOM 3496 N N . GLU B 1 68 ? 53.312 23.516 0.812 1 87.31 68 GLU B N 1
ATOM 3497 C CA . GLU B 1 68 ? 52.781 24.25 1.952 1 87.31 68 GLU B CA 1
ATOM 3498 C C . GLU B 1 68 ? 51.375 24.766 1.651 1 87.31 68 GLU B C 1
ATOM 3500 O O . GLU B 1 68 ? 50.469 24.672 2.492 1 87.31 68 GLU B O 1
ATOM 3505 N N . GLU B 1 69 ? 51.219 25.297 0.426 1 85.62 69 GLU B N 1
ATOM 3506 C CA . GLU B 1 69 ? 49.906 25.812 0.021 1 85.62 69 GLU B CA 1
ATOM 3507 C C . GLU B 1 69 ? 48.906 24.688 -0.152 1 85.62 69 GLU B C 1
ATOM 3509 O O . GLU B 1 69 ? 47.719 24.859 0.188 1 85.62 69 GLU B O 1
ATOM 3514 N N . LYS B 1 70 ? 49.406 23.5 -0.546 1 89.12 70 LYS B N 1
ATOM 3515 C CA . LYS B 1 70 ? 48.562 22.328 -0.712 1 89.12 70 LYS B CA 1
ATOM 3516 C C . LYS B 1 70 ? 48 21.844 0.632 1 89.12 70 LYS B C 1
ATOM 3518 O O . LYS B 1 70 ? 46.844 21.531 0.758 1 89.12 70 LYS B O 1
ATOM 3523 N N . LYS B 1 71 ? 48.875 21.859 1.573 1 89.56 71 LYS B N 1
ATOM 3524 C CA . LYS B 1 71 ? 48.469 21.375 2.895 1 89.56 71 LYS B CA 1
ATOM 3525 C C . LYS B 1 71 ? 47.469 22.312 3.543 1 89.56 71 LYS B C 1
ATOM 3527 O O . LYS B 1 71 ? 46.469 21.875 4.125 1 89.56 71 LYS B O 1
ATOM 3532 N N . THR B 1 72 ? 47.688 23.609 3.455 1 89.31 72 THR B N 1
ATOM 3533 C CA . THR B 1 72 ? 46.781 24.594 4.039 1 89.31 72 THR B CA 1
ATOM 3534 C C . THR B 1 72 ? 45.406 24.547 3.35 1 89.31 72 THR B C 1
ATOM 3536 O O . THR B 1 72 ? 44.375 24.578 4.012 1 89.31 72 THR B O 1
ATOM 3539 N N . ALA B 1 73 ? 45.375 24.375 2.039 1 88.56 73 ALA B N 1
ATOM 3540 C CA . ALA B 1 73 ? 44.125 24.297 1.276 1 88.56 73 ALA B CA 1
ATOM 3541 C C . ALA B 1 73 ? 43.375 22.984 1.564 1 88.56 73 ALA B C 1
ATOM 3543 O O . ALA B 1 73 ? 42.156 22.969 1.667 1 88.56 73 ALA B O 1
ATOM 3544 N N . ALA B 1 74 ? 44.125 21.953 1.756 1 89 74 ALA B N 1
ATOM 3545 C CA . ALA B 1 74 ? 43.531 20.641 2.066 1 89 74 ALA B CA 1
ATOM 3546 C C . ALA B 1 74 ? 42.906 20.656 3.449 1 89 74 ALA B C 1
ATOM 3548 O O . ALA B 1 74 ? 41.844 20.062 3.648 1 89 74 ALA B O 1
ATOM 3549 N N . ASP B 1 75 ? 43.531 21.359 4.352 1 90.44 75 ASP B N 1
ATOM 3550 C CA . ASP B 1 75 ? 43 21.438 5.703 1 90.44 75 ASP B CA 1
ATOM 3551 C C . ASP B 1 75 ? 41.688 22.25 5.723 1 90.44 75 ASP B C 1
ATOM 3553 O O . ASP B 1 75 ? 40.75 21.906 6.438 1 90.44 75 ASP B O 1
ATOM 3557 N N . ARG B 1 76 ? 41.719 23.297 4.957 1 88 76 ARG B N 1
ATOM 3558 C CA . ARG B 1 76 ? 40.5 24.109 4.859 1 88 76 ARG B CA 1
ATOM 3559 C C . ARG B 1 76 ? 39.375 23.312 4.223 1 88 76 ARG B C 1
ATOM 3561 O O . ARG B 1 76 ? 38.219 23.406 4.66 1 88 76 ARG B O 1
ATOM 3568 N N . MET B 1 77 ? 39.688 22.531 3.24 1 91.06 77 MET B N 1
ATOM 3569 C CA . MET B 1 77 ? 38.719 21.688 2.564 1 91.06 77 MET B CA 1
ATOM 3570 C C . MET B 1 77 ? 38.156 20.609 3.506 1 91.06 77 MET B C 1
ATOM 3572 O O . MET B 1 77 ? 36.969 20.328 3.508 1 91.06 77 MET B O 1
ATOM 3576 N N . LYS B 1 78 ? 39.031 20.078 4.305 1 90.44 78 LYS B N 1
ATOM 3577 C CA . LYS B 1 78 ? 38.594 19.062 5.27 1 90.44 78 LYS B CA 1
ATOM 3578 C C . LYS B 1 78 ? 37.656 19.641 6.309 1 90.44 78 LYS B C 1
ATOM 3580 O O . LYS B 1 78 ? 36.656 19.016 6.664 1 90.44 78 LYS B O 1
ATOM 3585 N N . LYS B 1 79 ? 37.969 20.828 6.73 1 90 79 LYS B N 1
ATOM 3586 C CA . LYS B 1 79 ? 37.125 21.484 7.699 1 90 79 LYS B CA 1
ATOM 3587 C C . LYS B 1 79 ? 35.75 21.781 7.098 1 90 79 LYS B C 1
ATOM 3589 O O . LYS B 1 79 ? 34.719 21.594 7.754 1 90 79 LYS B O 1
ATOM 3594 N N . LEU B 1 80 ? 35.75 22.219 5.914 1 90.19 80 LEU B N 1
ATOM 3595 C CA . LEU B 1 80 ? 34.5 22.5 5.215 1 90.19 80 LEU B CA 1
ATOM 3596 C C . LEU B 1 80 ? 33.656 21.234 5.02 1 90.19 80 LEU B C 1
ATOM 3598 O O . LEU B 1 80 ? 32.438 21.234 5.18 1 90.19 80 LEU B O 1
ATOM 3602 N N . LYS B 1 81 ? 34.375 20.172 4.695 1 90.62 81 LYS B N 1
ATO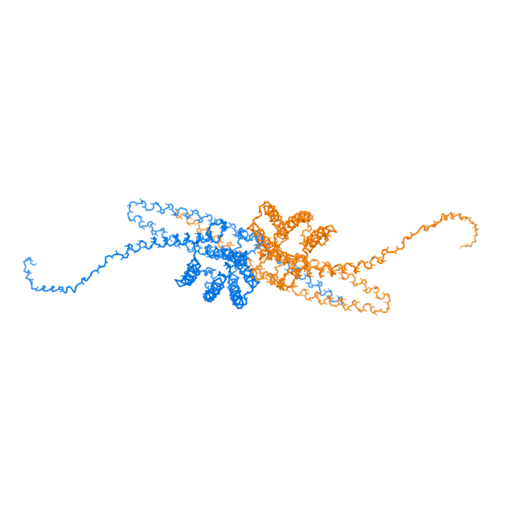M 3603 C CA . LYS B 1 81 ? 33.719 18.891 4.512 1 90.62 81 LYS B CA 1
ATOM 3604 C C . LYS B 1 81 ? 33.062 18.422 5.812 1 90.62 81 LYS B C 1
ATOM 3606 O O . LYS B 1 81 ? 31.969 17.875 5.805 1 90.62 81 LYS B O 1
ATOM 3611 N N . GLU B 1 82 ? 33.688 18.609 6.887 1 90.56 82 GLU B N 1
ATOM 3612 C CA . GLU B 1 82 ? 33.156 18.234 8.188 1 90.56 82 GLU B CA 1
ATOM 3613 C C . GLU B 1 82 ? 31.938 19.062 8.547 1 90.56 82 GLU B C 1
ATOM 3615 O O . GLU B 1 82 ? 30.938 18.531 9.039 1 90.56 82 GLU B O 1
ATOM 3620 N N . GLU B 1 83 ? 32.031 20.344 8.25 1 88.38 83 GLU B N 1
ATOM 3621 C CA . GLU B 1 83 ? 30.891 21.203 8.516 1 88.38 83 GLU B CA 1
ATOM 3622 C C . GLU B 1 83 ? 29.703 20.859 7.621 1 88.38 83 GLU B C 1
ATOM 3624 O O . GLU B 1 83 ? 28.547 20.906 8.055 1 88.38 83 GLU B O 1
ATOM 3629 N N . LEU B 1 84 ? 30.016 20.516 6.473 1 90 84 LEU B N 1
ATOM 3630 C CA . LEU B 1 84 ? 28.984 20.109 5.52 1 90 84 LEU B CA 1
ATOM 3631 C C . LEU B 1 84 ? 28.312 18.812 5.961 1 90 84 LEU B C 1
ATOM 3633 O O . LEU B 1 84 ? 27.094 18.656 5.82 1 90 84 LEU B O 1
ATOM 3637 N N . GLU B 1 85 ? 29.062 17.922 6.5 1 88.25 85 GLU B N 1
ATOM 3638 C CA . GLU B 1 85 ? 28.516 16.656 6.961 1 88.25 85 GLU B CA 1
ATOM 3639 C C . GLU B 1 85 ? 27.531 16.859 8.117 1 88.25 85 GLU B C 1
ATOM 3641 O O . GLU B 1 85 ? 26.484 16.219 8.172 1 88.25 85 GLU B O 1
ATOM 3646 N N . VAL B 1 86 ? 27.906 17.75 8.977 1 85.5 86 VAL B N 1
ATOM 3647 C CA . VAL B 1 86 ? 27.031 18.062 10.102 1 85.5 86 VAL B CA 1
ATOM 3648 C C . VAL B 1 86 ? 25.75 18.703 9.594 1 85.5 86 VAL B C 1
ATOM 3650 O O . VAL B 1 86 ? 24.656 18.359 10.023 1 85.5 86 VAL B O 1
ATOM 3653 N N . SER B 1 87 ? 25.938 19.641 8.703 1 86.12 87 SER B N 1
ATOM 3654 C CA . SER B 1 87 ? 24.781 20.312 8.125 1 86.12 87 SER B CA 1
ATOM 3655 C C . SER B 1 87 ? 23.906 19.328 7.355 1 86.12 87 SER B C 1
ATOM 3657 O O . SER B 1 87 ? 22.672 19.422 7.398 1 86.12 87 SER B O 1
ATOM 3659 N N . ASN B 1 88 ? 24.547 18.391 6.75 1 87.44 88 ASN B N 1
ATOM 3660 C CA . ASN B 1 88 ? 23.828 17.375 5.98 1 87.44 88 ASN B CA 1
ATOM 3661 C C . ASN B 1 88 ? 23 16.469 6.887 1 87.44 88 ASN B C 1
ATOM 3663 O O . ASN B 1 88 ? 21.906 16.031 6.508 1 87.44 88 ASN B O 1
ATOM 3667 N N . LEU B 1 89 ? 23.516 16.188 8.023 1 84.38 89 LEU B N 1
ATOM 3668 C CA . LEU B 1 89 ? 22.766 15.375 8.977 1 84.38 89 LEU B CA 1
ATOM 3669 C C . LEU B 1 89 ? 21.484 16.094 9.406 1 84.38 89 LEU B C 1
ATOM 3671 O O . LEU B 1 89 ? 20.422 15.469 9.469 1 84.38 89 LEU B O 1
ATOM 3675 N N . ARG B 1 90 ? 21.625 17.359 9.617 1 85.62 90 ARG B N 1
ATOM 3676 C CA . ARG B 1 90 ? 20.469 18.141 10.016 1 85.62 90 ARG B CA 1
ATOM 3677 C C . ARG B 1 90 ? 19.469 18.281 8.867 1 85.62 90 ARG B C 1
ATOM 3679 O O . ARG B 1 90 ? 18.266 18.25 9.078 1 85.62 90 ARG B O 1
ATOM 3686 N N . LEU B 1 91 ? 20.016 18.422 7.746 1 89.5 91 LEU B N 1
ATOM 3687 C CA . LEU B 1 91 ? 19.172 18.516 6.555 1 89.5 91 LEU B CA 1
ATOM 3688 C C . LEU B 1 91 ? 18.375 17.234 6.336 1 89.5 91 LEU B C 1
ATOM 3690 O O . LEU B 1 91 ? 17.203 17.297 5.992 1 89.5 91 LEU B O 1
ATOM 3694 N N . ARG B 1 92 ? 19 16.188 6.559 1 83.75 92 ARG B N 1
ATOM 3695 C CA . ARG B 1 92 ? 18.344 14.898 6.398 1 83.75 92 ARG B CA 1
ATOM 3696 C C . ARG B 1 92 ? 17.219 14.734 7.41 1 83.75 92 ARG B C 1
ATOM 3698 O O . ARG B 1 92 ? 16.156 14.195 7.086 1 83.75 92 ARG B O 1
ATOM 3705 N N . ASP B 1 93 ? 17.406 15.234 8.539 1 83.5 93 ASP B N 1
ATOM 3706 C CA . ASP B 1 93 ? 16.359 15.188 9.57 1 83.5 93 ASP B CA 1
ATOM 3707 C C . ASP B 1 93 ? 15.156 16.031 9.172 1 83.5 93 ASP B C 1
ATOM 3709 O O . ASP B 1 93 ? 14.016 15.609 9.336 1 83.5 93 ASP B O 1
ATOM 3713 N N . MET B 1 94 ? 15.516 17.172 8.695 1 87.19 94 MET B N 1
ATOM 3714 C CA . MET B 1 94 ? 14.438 18.047 8.266 1 87.19 94 MET B CA 1
ATOM 3715 C C . MET B 1 94 ? 13.68 17.453 7.082 1 87.19 94 MET B C 1
ATOM 3717 O O . MET B 1 94 ? 12.453 17.547 7.016 1 87.19 94 MET B O 1
ATOM 3721 N N . GLN B 1 95 ? 14.391 16.828 6.238 1 86.06 95 GLN B N 1
ATOM 3722 C CA . GLN B 1 95 ? 13.789 16.203 5.062 1 86.06 95 GLN B CA 1
ATOM 3723 C C . GLN B 1 95 ? 12.883 15.039 5.461 1 86.06 95 GLN B C 1
ATOM 3725 O O . GLN B 1 95 ? 11.852 14.797 4.824 1 86.06 95 GLN B O 1
ATOM 3730 N N . GLY B 1 96 ? 13.242 14.398 6.449 1 83.75 96 GLY B N 1
ATOM 3731 C CA . GLY B 1 96 ? 12.461 13.266 6.926 1 83.75 96 GLY B CA 1
ATOM 3732 C C . GLY B 1 96 ? 11.148 13.68 7.559 1 83.75 96 GLY B C 1
ATOM 3733 O O . GLY B 1 96 ? 10.242 12.852 7.703 1 83.75 96 GLY B O 1
ATOM 3734 N N . GLU B 1 97 ? 11.07 14.914 7.91 1 86.94 97 GLU B N 1
ATOM 3735 C CA . GLU B 1 97 ? 9.852 15.398 8.555 1 86.94 97 GLU B CA 1
ATOM 3736 C C . GLU B 1 97 ? 8.922 16.062 7.543 1 86.94 97 GLU B C 1
ATOM 3738 O O . GLU B 1 97 ? 7.879 16.594 7.914 1 86.94 97 GLU B O 1
ATOM 3743 N N . LEU B 1 98 ? 9.336 16.016 6.316 1 87.06 98 LEU B N 1
ATOM 3744 C CA . LEU B 1 98 ? 8.5 16.484 5.211 1 87.06 98 LEU B CA 1
ATOM 3745 C C . LEU B 1 98 ? 7.988 15.305 4.391 1 87.06 98 LEU B C 1
ATOM 3747 O O . LEU B 1 98 ? 8.633 14.25 4.34 1 87.06 98 LEU B O 1
ATOM 3751 N N . PRO B 1 99 ? 6.805 15.453 3.887 1 85.69 99 PRO B N 1
ATOM 3752 C CA . PRO B 1 99 ? 6.297 14.367 3.043 1 85.69 99 PRO B CA 1
ATOM 3753 C C . PRO B 1 99 ? 7.203 14.078 1.849 1 85.69 99 PRO B C 1
ATOM 3755 O O . PRO B 1 99 ? 7.824 14.992 1.301 1 85.69 99 PRO B O 1
ATOM 3758 N N . ALA B 1 100 ? 7.262 12.836 1.562 1 83.88 100 ALA B N 1
ATOM 3759 C CA . ALA B 1 100 ? 8.07 12.398 0.426 1 83.88 100 ALA B CA 1
ATOM 3760 C C . ALA B 1 100 ? 7.535 12.977 -0.88 1 83.88 100 ALA B C 1
ATOM 3762 O O . ALA B 1 100 ? 6.32 13.109 -1.059 1 83.88 100 ALA B O 1
ATOM 3763 N N . GLN B 1 101 ? 8.375 13.328 -1.728 1 77.06 101 GLN B N 1
ATOM 3764 C CA . GLN B 1 101 ? 8 13.961 -2.988 1 77.06 101 GLN B CA 1
ATOM 3765 C C . GLN B 1 101 ? 7.363 12.953 -3.939 1 77.06 101 GLN B C 1
ATOM 3767 O O . GLN B 1 101 ? 6.422 13.281 -4.664 1 77.06 101 GLN B O 1
ATOM 3772 N N . SER B 1 102 ? 7.938 11.789 -3.906 1 82.81 102 SER B N 1
ATOM 3773 C CA . SER B 1 102 ? 7.387 10.75 -4.766 1 82.81 102 SER B CA 1
ATOM 3774 C C . SER B 1 102 ? 7.465 9.375 -4.098 1 82.81 102 SER B C 1
ATOM 3776 O O . SER B 1 102 ? 8.375 9.117 -3.309 1 82.81 102 SER B O 1
ATOM 3778 N N . ASN B 1 103 ? 6.488 8.562 -4.359 1 86.69 103 ASN B N 1
ATOM 3779 C CA . ASN B 1 103 ? 6.461 7.207 -3.82 1 86.69 103 ASN B CA 1
ATOM 3780 C C . ASN B 1 103 ? 7.355 6.27 -4.625 1 86.69 103 ASN B C 1
ATOM 3782 O O . ASN B 1 103 ? 7.707 5.184 -4.156 1 86.69 103 ASN B O 1
ATOM 3786 N N . GLY B 1 104 ? 7.836 6.727 -5.82 1 85.75 104 GLY B N 1
ATOM 3787 C CA . GLY B 1 104 ? 8.562 5.824 -6.695 1 85.75 104 GLY B CA 1
ATOM 3788 C C . GLY B 1 104 ? 7.668 5.082 -7.668 1 85.75 104 GLY B C 1
ATOM 3789 O O . GLY B 1 104 ? 6.461 4.98 -7.453 1 85.75 104 GLY B O 1
ATOM 3790 N N . PHE B 1 105 ? 8.258 4.52 -8.594 1 87.69 105 PHE B N 1
ATOM 3791 C CA . PHE B 1 105 ? 7.508 3.879 -9.664 1 87.69 105 PHE B CA 1
ATOM 3792 C C . PHE B 1 105 ? 6.793 2.633 -9.156 1 87.69 105 PHE B C 1
ATOM 3794 O O . PHE B 1 105 ? 5.605 2.441 -9.43 1 87.69 105 PHE B O 1
ATOM 3801 N N . TYR B 1 106 ? 7.504 1.824 -8.438 1 89.06 106 TYR B N 1
ATOM 3802 C CA . TYR B 1 106 ? 6.98 0.544 -7.969 1 89.06 106 TYR B CA 1
ATOM 3803 C C . TYR B 1 106 ? 5.758 0.746 -7.082 1 89.06 106 TYR B C 1
ATOM 3805 O O . TYR B 1 106 ? 4.715 0.131 -7.309 1 89.06 106 TYR B O 1
ATOM 3813 N N . LEU B 1 107 ? 5.836 1.613 -6.117 1 91.44 107 LEU B N 1
ATOM 3814 C CA . LEU B 1 107 ? 4.727 1.854 -5.199 1 91.44 107 LEU B CA 1
ATOM 3815 C C . LEU B 1 107 ? 3.58 2.57 -5.906 1 91.44 107 LEU B C 1
ATOM 3817 O O . LEU B 1 107 ? 2.412 2.352 -5.578 1 91.44 107 LEU B O 1
ATOM 3821 N N . ASN B 1 108 ? 3.945 3.361 -6.863 1 92.38 108 ASN B N 1
ATOM 3822 C CA . ASN B 1 108 ? 2.9 4.031 -7.633 1 92.38 108 ASN B CA 1
ATOM 3823 C C . ASN B 1 108 ? 2.055 3.029 -8.414 1 92.38 108 ASN B C 1
ATOM 3825 O O . ASN B 1 108 ? 0.843 3.211 -8.555 1 92.38 108 ASN B O 1
ATOM 3829 N N . LEU B 1 109 ? 2.756 2.09 -8.844 1 90.31 109 LEU B N 1
ATOM 3830 C CA . LEU B 1 109 ? 2.062 1.062 -9.609 1 90.31 109 LEU B CA 1
ATOM 3831 C C . LEU B 1 109 ? 1.123 0.256 -8.719 1 90.31 109 LEU B C 1
ATOM 3833 O O . LEU B 1 109 ? 0.007 -0.076 -9.125 1 90.31 109 LEU B O 1
ATOM 3837 N N . ILE B 1 110 ? 1.507 -0.004 -7.523 1 91.62 110 ILE B N 1
ATOM 3838 C CA . ILE B 1 110 ? 0.761 -0.896 -6.645 1 91.62 110 ILE B CA 1
ATOM 3839 C C . ILE B 1 110 ? -0.287 -0.099 -5.871 1 91.62 110 ILE B C 1
ATOM 3841 O O . ILE B 1 110 ? -1.429 -0.542 -5.723 1 91.62 110 ILE B O 1
ATOM 3845 N N . LEU B 1 111 ? 0.072 1.105 -5.398 1 91.81 111 LEU B N 1
ATOM 3846 C CA . LEU B 1 111 ? -0.785 1.838 -4.473 1 91.81 111 LEU B CA 1
ATOM 3847 C C . LEU B 1 111 ? -1.37 3.078 -5.141 1 91.81 111 LEU B C 1
ATOM 3849 O O . LEU B 1 111 ? -2.344 3.652 -4.648 1 91.81 111 LEU B O 1
ATOM 3853 N N . GLY B 1 112 ? -0.779 3.518 -6.18 1 89.75 112 GLY B N 1
ATOM 3854 C CA . GLY B 1 112 ? -1.172 4.789 -6.766 1 89.75 112 GLY B CA 1
ATOM 3855 C C . GLY B 1 112 ? -0.239 5.926 -6.398 1 89.75 112 GLY B C 1
ATOM 3856 O O . GLY B 1 112 ? 0.373 5.914 -5.328 1 89.75 112 GLY B O 1
ATOM 3857 N N . SER B 1 113 ? -0.229 6.914 -7.172 1 87.62 113 SER B N 1
ATOM 3858 C CA . SER B 1 113 ? 0.722 8.008 -7.012 1 87.62 113 SER B CA 1
ATOM 3859 C C . SER B 1 113 ? 0.216 9.039 -6.004 1 87.62 113 SER B C 1
ATOM 3861 O O . SER B 1 113 ? 1.005 9.789 -5.426 1 87.62 113 SER B O 1
ATOM 3863 N N . ASN B 1 114 ? -0.996 9.031 -5.738 1 85.12 114 ASN B N 1
ATOM 3864 C CA . ASN B 1 114 ? -1.567 10.109 -4.934 1 85.12 114 ASN B CA 1
ATOM 3865 C C . ASN B 1 114 ? -1.664 9.719 -3.463 1 85.12 114 ASN B C 1
ATOM 3867 O O . ASN B 1 114 ? -2.059 10.531 -2.625 1 85.12 114 ASN B O 1
ATOM 3871 N N . LEU B 1 115 ? -1.328 8.547 -3.15 1 87.69 115 LEU B N 1
ATOM 3872 C CA . LEU B 1 115 ? -1.396 8.117 -1.759 1 87.69 115 LEU B CA 1
ATOM 3873 C C . LEU B 1 115 ? -0.154 8.555 -0.992 1 87.69 115 LEU B C 1
ATOM 3875 O O . LEU B 1 115 ? 0.972 8.328 -1.441 1 87.69 115 LEU B O 1
ATOM 3879 N N . ASN B 1 116 ? -0.413 9.234 0.048 1 83.56 116 ASN B N 1
ATOM 3880 C CA . ASN B 1 116 ? 0.703 9.672 0.881 1 83.56 116 ASN B CA 1
ATOM 3881 C C . ASN B 1 116 ? 1.208 8.547 1.777 1 83.56 116 ASN B C 1
ATOM 3883 O O . ASN B 1 116 ? 0.496 8.094 2.676 1 83.56 116 ASN B O 1
ATOM 3887 N N . ILE B 1 117 ? 2.385 8.148 1.521 1 88.62 117 ILE B N 1
ATOM 3888 C CA . ILE B 1 117 ? 2.945 7.027 2.27 1 88.62 117 ILE B CA 1
ATOM 3889 C C . ILE B 1 117 ? 4.051 7.527 3.197 1 88.62 117 ILE B C 1
ATOM 3891 O O . ILE B 1 117 ? 4.941 6.762 3.582 1 88.62 117 ILE B O 1
ATOM 3895 N N . SER B 1 118 ? 3.994 8.766 3.574 1 87.94 118 SER B N 1
ATOM 3896 C CA . SER B 1 118 ? 5.059 9.359 4.379 1 87.94 118 SER B CA 1
ATOM 3897 C C . SER B 1 118 ? 4.797 9.164 5.871 1 87.94 118 SER B C 1
ATOM 3899 O O . SER B 1 118 ? 3.662 9.305 6.328 1 87.94 118 SER B O 1
ATOM 3901 N N . LEU B 1 119 ? 5.785 8.734 6.52 1 87.38 119 LEU B N 1
ATOM 3902 C CA . LEU B 1 119 ? 5.836 8.68 7.977 1 87.38 119 LEU B CA 1
ATOM 3903 C C . LEU B 1 119 ? 6.566 9.898 8.539 1 87.38 119 LEU B C 1
ATOM 3905 O O . LEU B 1 119 ? 7.793 9.977 8.461 1 87.38 119 LEU B O 1
ATOM 3909 N N . LEU B 1 120 ? 5.871 10.781 9.148 1 82.94 120 LEU B N 1
ATOM 3910 C CA . LEU B 1 120 ? 6.387 12.125 9.398 1 82.94 120 LEU B CA 1
ATOM 3911 C C . LEU B 1 120 ? 7.105 12.188 10.742 1 82.94 120 LEU B C 1
ATOM 3913 O O . LEU B 1 120 ? 7.91 13.094 10.977 1 82.94 120 LEU B O 1
ATOM 3917 N N . THR B 1 121 ? 6.832 11.281 11.625 1 82.38 121 THR B N 1
ATOM 3918 C CA . THR B 1 121 ? 7.469 11.344 12.938 1 82.38 121 THR B CA 1
ATOM 3919 C C . THR B 1 121 ? 8.406 10.156 13.141 1 82.38 121 THR B C 1
ATOM 3921 O O . THR B 1 121 ? 8.227 9.102 12.523 1 82.38 121 THR B O 1
ATOM 3924 N N . LYS B 1 122 ? 9.398 10.367 13.992 1 80.25 122 LYS B N 1
ATOM 3925 C CA . LYS B 1 122 ? 10.336 9.305 14.328 1 80.25 122 LYS B CA 1
ATOM 3926 C C . LYS B 1 122 ? 9.625 8.133 15 1 80.25 122 LYS B C 1
ATOM 3928 O O . LYS B 1 122 ? 9.992 6.973 14.781 1 80.25 122 LYS B O 1
ATOM 3933 N N . THR B 1 123 ? 8.688 8.414 15.734 1 82.62 123 THR B N 1
ATOM 3934 C CA . THR B 1 123 ? 7.926 7.371 16.422 1 82.62 123 THR B CA 1
ATOM 3935 C C . THR B 1 123 ? 7.141 6.527 15.422 1 82.62 123 THR B C 1
ATOM 3937 O O . THR B 1 123 ? 7.078 5.301 15.555 1 82.62 123 THR B O 1
ATOM 3940 N N . GLU B 1 124 ? 6.621 7.215 14.438 1 86 124 GLU B N 1
ATOM 3941 C CA . GLU B 1 124 ? 5.887 6.484 13.406 1 86 124 GLU B CA 1
ATOM 3942 C C . GLU B 1 124 ? 6.816 5.582 12.602 1 86 124 GLU B C 1
ATOM 3944 O O . GLU B 1 124 ? 6.449 4.453 12.266 1 86 124 GLU B O 1
ATOM 3949 N N . LYS B 1 125 ? 7.93 6.059 12.328 1 87.06 125 LYS B N 1
ATOM 3950 C CA . LYS B 1 125 ? 8.914 5.281 11.578 1 87.06 125 LYS B CA 1
ATOM 3951 C C . LYS B 1 125 ? 9.367 4.062 12.383 1 87.06 125 LYS B C 1
ATOM 3953 O O . LYS B 1 125 ? 9.492 2.965 11.836 1 87.06 125 LYS B O 1
ATOM 3958 N N . PHE B 1 126 ? 9.602 4.289 13.641 1 85.94 126 PHE B N 1
ATOM 3959 C CA . PHE B 1 126 ? 10.008 3.197 14.516 1 85.94 126 PHE B CA 1
ATOM 3960 C C . PHE B 1 126 ? 8.922 2.137 14.609 1 85.94 126 PHE B C 1
ATOM 3962 O O . PHE B 1 126 ? 9.195 0.942 14.477 1 85.94 126 PHE B O 1
ATOM 3969 N N . LYS B 1 127 ? 7.754 2.566 14.812 1 88.88 127 LYS B N 1
ATOM 3970 C CA . LYS B 1 127 ? 6.637 1.633 14.93 1 88.88 127 LYS B CA 1
ATOM 3971 C C . LYS B 1 127 ? 6.43 0.856 13.633 1 88.88 127 LYS B C 1
ATOM 3973 O O . LYS B 1 127 ? 6.125 -0.338 13.664 1 88.88 127 LYS B O 1
ATOM 3978 N N . TYR B 1 128 ? 6.531 1.578 12.57 1 91.38 128 TYR B N 1
ATOM 3979 C CA . TYR B 1 128 ? 6.387 0.924 11.281 1 91.38 128 TYR B CA 1
ATOM 3980 C C . TYR B 1 128 ? 7.441 -0.158 11.094 1 91.38 128 TYR B C 1
ATOM 3982 O O . TYR B 1 128 ? 7.141 -1.258 10.625 1 91.38 128 TYR B O 1
ATOM 3990 N N . LYS B 1 129 ? 8.68 0.115 11.422 1 88.94 129 LYS B N 1
ATOM 3991 C CA . LYS B 1 129 ? 9.758 -0.86 11.305 1 88.94 129 LYS B CA 1
ATOM 3992 C C . LYS B 1 129 ? 9.547 -2.027 12.266 1 88.94 129 LYS B C 1
ATOM 3994 O O . LYS B 1 129 ? 9.852 -3.174 11.938 1 88.94 129 LYS B O 1
ATOM 3999 N N . GLU B 1 130 ? 9.047 -1.743 13.391 1 89.81 130 GLU B N 1
ATOM 4000 C CA . GLU B 1 130 ? 8.742 -2.789 14.359 1 89.81 130 GLU B CA 1
ATOM 4001 C C . GLU B 1 130 ? 7.668 -3.738 13.828 1 89.81 130 GLU B C 1
ATOM 4003 O O . GLU B 1 130 ? 7.789 -4.957 13.961 1 89.81 130 GLU B O 1
ATOM 4008 N N . GLU B 1 131 ? 6.707 -3.199 13.234 1 92.44 131 GLU B N 1
ATOM 4009 C CA . GLU B 1 131 ? 5.652 -4.016 12.641 1 92.44 131 GLU B CA 1
ATOM 4010 C C . GLU B 1 131 ? 6.188 -4.844 11.477 1 92.44 131 GLU B C 1
ATOM 4012 O O . GLU B 1 131 ? 5.773 -5.988 11.281 1 92.44 131 GLU B O 1
ATOM 4017 N N . TYR B 1 132 ? 7.027 -4.199 10.711 1 91.75 132 TYR B N 1
ATOM 4018 C CA . TYR B 1 132 ? 7.68 -4.879 9.594 1 91.75 132 TYR B CA 1
ATOM 4019 C C . TYR B 1 132 ? 8.438 -6.109 10.078 1 91.75 132 TYR B C 1
ATOM 4021 O O . TYR B 1 132 ? 8.297 -7.195 9.508 1 91.75 132 TYR B O 1
ATOM 4029 N N . GLU B 1 133 ? 9.195 -5.996 11.148 1 90 133 GLU B N 1
ATOM 4030 C CA . GLU B 1 133 ? 9.945 -7.117 11.703 1 90 133 GLU B CA 1
ATOM 4031 C C . GLU B 1 133 ? 9.023 -8.156 12.32 1 90 133 GLU B C 1
ATOM 4033 O O . GLU B 1 133 ? 9.289 -9.359 12.242 1 90 133 GLU B O 1
ATOM 4038 N N . GLY B 1 134 ? 8.039 -7.688 12.914 1 92.5 134 GLY B N 1
ATOM 4039 C CA . GLY B 1 134 ? 7.059 -8.625 13.445 1 92.5 134 GLY B CA 1
ATOM 4040 C C . GLY B 1 134 ? 6.363 -9.438 12.367 1 92.5 134 GLY B C 1
ATOM 4041 O O . GLY B 1 134 ? 6.148 -10.641 12.531 1 92.5 134 GLY B O 1
ATOM 4042 N N . PHE B 1 135 ? 5.988 -8.781 11.352 1 93.88 135 PHE B N 1
ATOM 4043 C CA . PHE B 1 135 ? 5.402 -9.453 10.203 1 93.88 135 PHE B CA 1
ATOM 4044 C C . PHE B 1 135 ? 6.344 -10.516 9.648 1 93.88 135 PHE B C 1
ATOM 4046 O O . PHE B 1 135 ? 5.934 -11.656 9.406 1 93.88 135 PHE B O 1
ATOM 4053 N N . LYS B 1 136 ? 7.594 -10.141 9.438 1 92.94 136 LYS B N 1
ATOM 4054 C CA . LYS B 1 136 ? 8.602 -11.078 8.961 1 92.94 136 LYS B CA 1
ATOM 4055 C C . LYS B 1 136 ? 8.688 -12.305 9.859 1 92.94 136 LYS B C 1
ATOM 4057 O O . LYS B 1 136 ? 8.703 -13.438 9.375 1 92.94 136 LYS B O 1
ATOM 4062 N N . TRP B 1 137 ? 8.68 -12.047 11.109 1 92.94 137 TRP B N 1
ATOM 4063 C CA . TRP B 1 137 ? 8.812 -13.117 12.094 1 92.94 137 TRP B CA 1
ATOM 4064 C C . TRP B 1 137 ? 7.637 -14.078 12.008 1 92.94 137 TRP B C 1
ATOM 4066 O O . TRP B 1 137 ? 7.828 -15.289 11.883 1 92.94 137 TRP B O 1
ATOM 4076 N N . ASN B 1 138 ? 6.488 -13.594 12.016 1 95.56 138 ASN B N 1
ATOM 4077 C CA . ASN B 1 138 ? 5.281 -14.406 12.055 1 95.56 138 ASN B CA 1
ATOM 4078 C C . ASN B 1 138 ? 5.113 -15.227 10.781 1 95.56 138 ASN B C 1
ATOM 4080 O O . ASN B 1 138 ? 4.809 -16.422 10.836 1 95.56 138 ASN B O 1
ATOM 4084 N N . ILE B 1 139 ? 5.281 -14.594 9.664 1 95.94 139 ILE B N 1
ATOM 4085 C CA . ILE B 1 139 ? 5.062 -15.289 8.406 1 95.94 139 ILE B CA 1
ATOM 4086 C C . ILE B 1 139 ? 6.176 -16.297 8.172 1 95.94 139 ILE B C 1
ATOM 4088 O O . ILE B 1 139 ? 5.941 -17.375 7.617 1 95.94 139 ILE B O 1
ATOM 4092 N N . THR B 1 140 ? 7.41 -15.938 8.57 1 93.69 140 THR B N 1
ATOM 4093 C CA . THR B 1 140 ? 8.508 -16.891 8.438 1 93.69 140 THR B CA 1
ATOM 4094 C C . THR B 1 140 ? 8.234 -18.141 9.258 1 93.69 140 THR B C 1
ATOM 4096 O O . THR B 1 140 ? 8.516 -19.266 8.805 1 93.69 140 THR B O 1
ATOM 4099 N N . ILE B 1 141 ? 7.699 -17.984 10.414 1 96.38 141 ILE B N 1
ATOM 4100 C CA . ILE B 1 141 ? 7.324 -19.141 11.234 1 96.38 141 ILE B CA 1
ATOM 4101 C C . ILE B 1 141 ? 6.277 -19.969 10.5 1 96.38 141 ILE B C 1
ATOM 4103 O O . ILE B 1 141 ? 6.359 -21.203 10.469 1 96.38 141 ILE B O 1
ATOM 4107 N N . LEU B 1 142 ? 5.32 -19.312 9.93 1 97.19 142 LEU B N 1
ATOM 4108 C CA . LEU B 1 142 ? 4.281 -20.016 9.18 1 97.19 142 LEU B CA 1
ATOM 4109 C C . LEU B 1 142 ? 4.879 -20.797 8.016 1 97.19 142 LEU B C 1
ATOM 4111 O O . LEU B 1 142 ? 4.496 -21.938 7.77 1 97.19 142 LEU B O 1
ATOM 4115 N N . ILE B 1 143 ? 5.785 -20.156 7.293 1 96.56 143 ILE B N 1
ATOM 4116 C CA . ILE B 1 143 ? 6.457 -20.812 6.176 1 96.56 143 ILE B CA 1
ATOM 4117 C C . ILE B 1 143 ? 7.223 -22.031 6.684 1 96.56 143 ILE B C 1
ATOM 4119 O O . ILE B 1 143 ? 7.184 -23.094 6.066 1 96.56 143 ILE B O 1
ATOM 4123 N N . CYS B 1 144 ? 7.895 -21.891 7.797 1 95.25 144 CYS B N 1
ATOM 4124 C CA . CYS B 1 144 ? 8.648 -22.984 8.406 1 95.25 144 CYS B CA 1
ATOM 4125 C C . CYS B 1 144 ? 7.738 -24.141 8.766 1 95.25 144 CYS B C 1
ATOM 4127 O O . CYS B 1 144 ? 8.039 -25.297 8.43 1 95.25 144 CYS B O 1
ATOM 4129 N N . VAL B 1 145 ? 6.648 -23.891 9.352 1 97.12 145 VAL B N 1
ATOM 4130 C CA . VAL B 1 145 ? 5.691 -24.922 9.766 1 97.12 145 VAL B CA 1
ATOM 4131 C C . VAL B 1 145 ? 5.105 -25.594 8.531 1 97.12 145 VAL B C 1
ATOM 4133 O O . VAL B 1 145 ? 4.988 -26.828 8.492 1 97.12 145 VAL B O 1
ATOM 4136 N N . LEU B 1 146 ? 4.766 -24.797 7.551 1 96.88 146 LEU B N 1
ATOM 4137 C CA . LEU B 1 146 ? 4.191 -25.359 6.332 1 96.88 146 LEU B CA 1
ATOM 4138 C C . LEU B 1 146 ? 5.215 -26.219 5.59 1 96.88 146 LEU B C 1
ATOM 4140 O O . LEU B 1 146 ? 4.859 -27.219 4.973 1 96.88 146 LEU B O 1
ATOM 4144 N N . ALA B 1 147 ? 6.457 -25.797 5.602 1 95.88 147 ALA B N 1
ATOM 4145 C CA . ALA B 1 147 ? 7.512 -26.609 5 1 95.88 147 ALA B CA 1
ATOM 4146 C C . ALA B 1 147 ? 7.633 -27.953 5.695 1 95.88 147 ALA B C 1
ATOM 4148 O O . ALA B 1 147 ? 7.816 -28.984 5.043 1 95.88 147 ALA B O 1
ATOM 4149 N N . LEU B 1 148 ? 7.484 -28 7.016 1 95.81 148 LEU B N 1
ATOM 4150 C CA . LEU B 1 148 ? 7.527 -29.234 7.785 1 95.81 148 LEU B CA 1
ATOM 4151 C C . LEU B 1 148 ? 6.32 -30.109 7.473 1 95.81 148 LEU B C 1
ATOM 4153 O O . LEU B 1 148 ? 6.453 -31.328 7.316 1 95.81 148 LEU B O 1
ATOM 4157 N N . ILE B 1 149 ? 5.195 -29.516 7.355 1 96.44 149 ILE B N 1
ATOM 4158 C CA . ILE B 1 149 ? 3.977 -30.234 7.027 1 96.44 149 ILE B CA 1
ATOM 4159 C C . ILE B 1 149 ? 4.105 -30.859 5.637 1 96.44 149 ILE B C 1
ATOM 4161 O O . ILE B 1 149 ? 3.744 -32.031 5.434 1 96.44 149 ILE B O 1
ATOM 4165 N N . SER B 1 150 ? 4.598 -30.047 4.73 1 95.31 150 SER B N 1
ATOM 4166 C CA . SER B 1 150 ? 4.805 -30.562 3.377 1 95.31 150 SER B CA 1
ATOM 4167 C C . SER B 1 150 ? 5.801 -31.719 3.363 1 95.31 150 SER B C 1
ATOM 4169 O O . SER B 1 150 ? 5.691 -32.625 2.545 1 95.31 150 SER B O 1
ATOM 4171 N N . TRP B 1 151 ? 6.805 -31.672 4.211 1 94.31 151 TRP B N 1
ATOM 4172 C CA . TRP B 1 151 ? 7.793 -32.75 4.324 1 94.31 151 TRP B CA 1
ATOM 4173 C C . TRP B 1 151 ? 7.156 -34.031 4.84 1 94.31 151 TRP B C 1
ATOM 4175 O O . TRP B 1 151 ? 7.434 -35.125 4.332 1 94.31 151 TRP B O 1
ATOM 4185 N N . MET B 1 152 ? 6.277 -33.906 5.73 1 95.38 152 MET B N 1
ATOM 4186 C CA . MET B 1 152 ? 5.641 -35.062 6.355 1 95.38 152 MET B CA 1
ATOM 4187 C C . MET B 1 152 ? 4.59 -35.688 5.434 1 95.38 152 MET B C 1
ATOM 4189 O O . MET B 1 152 ? 4.426 -36.906 5.391 1 95.38 152 MET B O 1
ATOM 4193 N N . TRP B 1 153 ? 3.795 -34.781 4.777 1 93.25 153 TRP B N 1
ATOM 4194 C CA . TRP B 1 153 ? 2.748 -35.219 3.854 1 93.25 153 TRP B CA 1
ATOM 4195 C C . TRP B 1 153 ? 3.051 -34.75 2.434 1 93.25 153 TRP B C 1
ATOM 4197 O O . TRP B 1 153 ? 2.711 -33.625 2.053 1 93.25 153 TRP B O 1
ATOM 4207 N N . PRO B 1 154 ? 3.58 -35.688 1.716 1 88.94 154 PRO B N 1
ATOM 4208 C CA . PRO B 1 154 ? 4.066 -35.281 0.393 1 88.94 154 PRO B CA 1
ATOM 4209 C C . PRO B 1 154 ? 2.943 -35.156 -0.632 1 88.94 154 PRO B C 1
ATOM 4211 O O . PRO B 1 154 ? 2.914 -35.875 -1.623 1 88.94 154 PRO B O 1
ATOM 4214 N N . PHE B 1 155 ? 2.086 -34.219 -0.388 1 88.06 155 PHE B N 1
ATOM 4215 C CA . PHE B 1 155 ? 1.046 -33.812 -1.338 1 88.06 155 PHE B CA 1
ATOM 4216 C C . PHE B 1 155 ? 1.45 -32.594 -2.115 1 88.06 155 PHE B C 1
ATOM 4218 O O . PHE B 1 155 ? 1.922 -31.609 -1.529 1 88.06 155 PHE B O 1
ATOM 4225 N N . ARG B 1 156 ? 1.232 -32.719 -3.387 1 86.94 156 ARG B N 1
ATOM 4226 C CA . ARG B 1 156 ? 1.615 -31.609 -4.25 1 86.94 156 ARG B CA 1
ATOM 4227 C C . ARG B 1 156 ? 0.857 -30.344 -3.879 1 86.94 156 ARG B C 1
ATOM 4229 O O . ARG B 1 156 ? 1.394 -29.25 -3.99 1 86.94 156 ARG B O 1
ATOM 4236 N N . VAL B 1 157 ? -0.331 -30.531 -3.422 1 86.31 157 VAL B N 1
ATOM 4237 C CA . VAL B 1 157 ? -1.152 -29.391 -3.064 1 86.31 157 VAL B CA 1
ATOM 4238 C C . VAL B 1 157 ? -0.499 -28.625 -1.913 1 86.31 157 VAL B C 1
ATOM 4240 O O . VAL B 1 157 ? -0.535 -27.391 -1.877 1 86.31 157 VAL B O 1
ATOM 4243 N N . LEU B 1 158 ? 0.102 -29.266 -1.047 1 92.12 158 LEU B N 1
ATOM 4244 C CA . LEU B 1 158 ? 0.768 -28.625 0.08 1 92.12 158 LEU B CA 1
ATOM 4245 C C . LEU B 1 158 ? 1.992 -27.844 -0.386 1 92.12 158 LEU B C 1
ATOM 4247 O O . LEU B 1 158 ? 2.262 -26.75 0.112 1 92.12 158 LEU B O 1
ATOM 4251 N N . ASP B 1 159 ? 2.721 -28.391 -1.358 1 92.69 159 ASP B N 1
ATOM 4252 C CA . ASP B 1 159 ? 3.85 -27.672 -1.942 1 92.69 159 ASP B CA 1
ATOM 4253 C C . ASP B 1 159 ? 3.391 -26.391 -2.627 1 92.69 159 ASP B C 1
ATOM 4255 O O . ASP B 1 159 ? 4.055 -25.344 -2.529 1 92.69 159 ASP B O 1
ATOM 4259 N N . SER B 1 160 ? 2.271 -26.516 -3.285 1 90.69 160 SER B N 1
ATOM 4260 C CA . SER B 1 160 ? 1.738 -25.344 -3.984 1 90.69 160 SER B CA 1
ATOM 4261 C C . SER B 1 160 ? 1.329 -24.25 -3.006 1 90.69 160 SER B C 1
ATOM 4263 O O . SER B 1 160 ? 1.6 -23.078 -3.236 1 90.69 160 SER B O 1
ATOM 4265 N N . ILE B 1 161 ? 0.75 -24.625 -1.94 1 92.56 161 ILE B N 1
ATOM 4266 C CA . ILE B 1 161 ? 0.336 -23.672 -0.922 1 92.56 161 ILE B CA 1
ATOM 4267 C C . ILE B 1 161 ? 1.565 -22.984 -0.32 1 92.56 161 ILE B C 1
ATOM 4269 O O . ILE B 1 161 ? 1.575 -21.781 -0.113 1 92.56 161 ILE B O 1
ATOM 4273 N N . LEU B 1 162 ? 2.52 -23.781 -0.067 1 95.56 162 LEU B N 1
ATOM 4274 C CA . LEU B 1 162 ? 3.771 -23.25 0.466 1 95.56 162 LEU B CA 1
ATOM 4275 C C . LEU B 1 162 ? 4.391 -22.234 -0.497 1 95.56 162 LEU B C 1
ATOM 4277 O O . LEU B 1 162 ? 4.77 -21.141 -0.09 1 95.56 162 LEU B O 1
ATOM 4281 N N . CYS B 1 163 ? 4.453 -22.578 -1.756 1 92.94 163 CYS B N 1
ATOM 4282 C CA . CYS B 1 163 ? 5.051 -21.703 -2.76 1 92.94 163 CYS B CA 1
ATOM 4283 C C . CYS B 1 163 ? 4.234 -20.438 -2.93 1 92.94 163 CYS B C 1
ATOM 4285 O O . CYS B 1 163 ? 4.797 -19.344 -3.062 1 92.94 163 CYS B O 1
ATOM 4287 N N . PHE B 1 164 ? 2.945 -20.562 -2.896 1 92.25 164 PHE B N 1
ATOM 4288 C CA . PHE B 1 164 ? 2.096 -19.391 -3 1 92.25 164 PHE B CA 1
ATOM 4289 C C . PHE B 1 164 ? 2.314 -18.453 -1.813 1 92.25 164 PHE B C 1
ATOM 4291 O O . PHE B 1 164 ? 2.361 -17.234 -1.976 1 92.25 164 PHE B O 1
ATOM 4298 N N . LEU B 1 165 ? 2.381 -19.031 -0.659 1 94.75 165 LEU B N 1
ATOM 4299 C CA . LEU B 1 165 ? 2.635 -18.234 0.542 1 94.75 165 LEU B CA 1
ATOM 4300 C C . LEU B 1 165 ? 3.975 -17.516 0.444 1 94.75 165 LEU B C 1
ATOM 4302 O O . LEU B 1 165 ? 4.078 -16.344 0.81 1 94.75 165 LEU B O 1
ATOM 4306 N N . MET B 1 166 ? 4.945 -18.188 -0.021 1 94.69 166 MET B N 1
ATOM 4307 C CA . MET B 1 166 ? 6.273 -17.594 -0.147 1 94.69 166 MET B CA 1
ATOM 4308 C C . MET B 1 166 ? 6.258 -16.453 -1.154 1 94.69 166 MET B C 1
ATOM 4310 O O . MET B 1 166 ? 6.844 -15.398 -0.909 1 94.69 166 MET B O 1
ATOM 4314 N N . VAL B 1 167 ? 5.594 -16.688 -2.25 1 92.31 167 VAL B N 1
ATOM 4315 C CA . VAL B 1 167 ? 5.484 -15.625 -3.244 1 92.31 167 VAL B CA 1
ATOM 4316 C C . VAL B 1 167 ? 4.777 -14.422 -2.633 1 92.31 167 VAL B C 1
ATOM 4318 O O . VAL B 1 167 ? 5.246 -13.289 -2.764 1 92.31 167 VAL B O 1
ATOM 4321 N N . TRP B 1 168 ? 3.674 -14.68 -2.008 1 92.5 168 TRP B N 1
ATOM 4322 C CA . TRP B 1 168 ? 2.914 -13.609 -1.365 1 92.5 168 TRP B CA 1
ATOM 4323 C C . TRP B 1 168 ? 3.762 -12.891 -0.321 1 92.5 168 TRP B C 1
ATOM 4325 O O . TRP B 1 168 ? 3.717 -11.664 -0.214 1 92.5 168 TRP B O 1
ATOM 4335 N N . TYR B 1 169 ? 4.488 -13.648 0.477 1 94.62 169 TYR B N 1
ATOM 4336 C CA . TYR B 1 169 ? 5.344 -13.117 1.529 1 94.62 169 TYR B CA 1
ATOM 4337 C C . TYR B 1 169 ? 6.387 -12.164 0.953 1 94.62 169 TYR B C 1
ATOM 4339 O O . TYR B 1 169 ? 6.516 -11.023 1.411 1 94.62 169 TYR B O 1
ATOM 4347 N N . TYR B 1 170 ? 7.07 -12.57 -0.051 1 92 170 TYR B N 1
ATOM 4348 C CA . TYR B 1 170 ? 8.148 -11.758 -0.603 1 92 170 TYR B CA 1
ATOM 4349 C C . TYR B 1 170 ? 7.594 -10.547 -1.346 1 92 170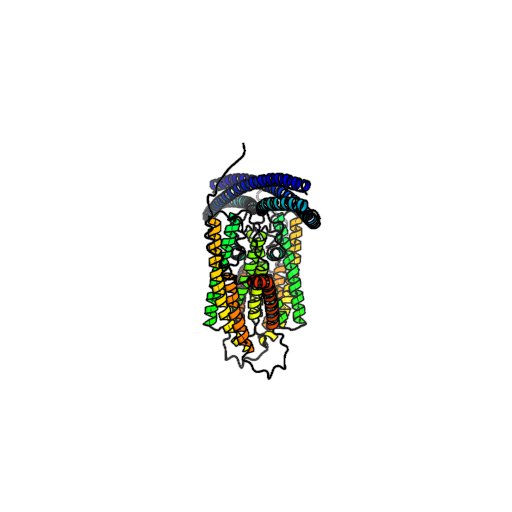 TYR B C 1
ATOM 4351 O O . TYR B 1 170 ? 8.203 -9.477 -1.34 1 92 170 TYR B O 1
ATOM 4359 N N . CYS B 1 171 ? 6.465 -10.703 -1.973 1 90.94 171 CYS B N 1
ATOM 4360 C CA . CYS B 1 171 ? 5.824 -9.547 -2.582 1 90.94 171 CYS B CA 1
ATOM 4361 C C . CYS B 1 171 ? 5.453 -8.508 -1.528 1 90.94 171 CYS B C 1
ATOM 4363 O O . CYS B 1 171 ? 5.707 -7.316 -1.708 1 90.94 171 CYS B O 1
ATOM 4365 N N . THR B 1 172 ? 4.902 -8.953 -0.455 1 93.38 172 THR B N 1
ATOM 4366 C CA . THR B 1 172 ? 4.523 -8.047 0.626 1 93.38 172 THR B CA 1
ATOM 4367 C C . THR B 1 172 ? 5.762 -7.406 1.247 1 93.38 172 THR B C 1
ATOM 4369 O O . THR B 1 172 ? 5.75 -6.215 1.568 1 93.38 172 THR B O 1
ATOM 4372 N N . LEU B 1 173 ? 6.793 -8.172 1.346 1 92.81 173 LEU B N 1
ATOM 4373 C CA . LEU B 1 173 ? 8.039 -7.656 1.892 1 92.81 173 LEU B CA 1
ATOM 4374 C C . LEU B 1 173 ? 8.594 -6.531 1.018 1 92.81 173 LEU B C 1
ATOM 4376 O O . LEU B 1 173 ? 9.023 -5.496 1.529 1 92.81 173 LEU B O 1
ATOM 4380 N N . THR B 1 174 ? 8.578 -6.734 -0.25 1 91.56 174 THR B N 1
ATOM 4381 C CA . THR B 1 174 ? 9.125 -5.73 -1.154 1 91.56 174 THR B CA 1
ATOM 4382 C C . THR B 1 174 ? 8.297 -4.445 -1.103 1 91.56 174 THR B C 1
ATOM 4384 O O . THR B 1 174 ? 8.836 -3.348 -1.243 1 91.56 174 THR B O 1
ATOM 4387 N N . ILE B 1 175 ? 7.02 -4.555 -0.856 1 92.75 175 ILE B N 1
ATOM 4388 C CA . ILE B 1 175 ? 6.164 -3.379 -0.721 1 92.75 175 ILE B CA 1
ATOM 4389 C C . ILE B 1 175 ? 6.535 -2.611 0.545 1 92.75 175 ILE B C 1
ATOM 4391 O O . ILE B 1 175 ? 6.77 -1.401 0.499 1 92.75 175 ILE B O 1
ATOM 4395 N N . ARG B 1 176 ? 6.613 -3.316 1.629 1 92.88 176 ARG B N 1
ATOM 4396 C CA . ARG B 1 176 ? 6.926 -2.674 2.9 1 92.88 176 ARG B CA 1
ATOM 4397 C C . ARG B 1 176 ? 8.336 -2.09 2.887 1 92.88 176 ARG B C 1
ATOM 4399 O O . ARG B 1 176 ? 8.578 -1.024 3.457 1 92.88 176 ARG B O 1
ATOM 4406 N N . GLU B 1 177 ? 9.242 -2.797 2.217 1 91.31 177 GLU B N 1
ATOM 4407 C CA . GLU B 1 177 ? 10.609 -2.299 2.1 1 91.31 177 GLU B CA 1
ATOM 4408 C C . GLU B 1 177 ? 10.664 -1.035 1.246 1 91.31 177 GLU B C 1
ATOM 4410 O O . GLU B 1 177 ? 11.461 -0.134 1.513 1 91.31 177 GLU B O 1
ATOM 4415 N N . SER B 1 178 ? 9.867 -1.007 0.244 1 91.06 178 SER B N 1
ATOM 4416 C CA . SER B 1 178 ? 9.812 0.192 -0.586 1 91.06 178 SER B CA 1
ATOM 4417 C C . SER B 1 178 ? 9.266 1.381 0.196 1 91.06 178 SER B C 1
ATOM 4419 O O . SER B 1 178 ? 9.719 2.512 0.015 1 91.06 178 SER B O 1
ATOM 4421 N N . VAL B 1 179 ? 8.312 1.147 1.067 1 91.81 179 VAL B N 1
ATOM 4422 C CA . VAL B 1 179 ? 7.777 2.203 1.924 1 91.81 179 VAL B CA 1
ATOM 4423 C C . VAL B 1 179 ? 8.867 2.691 2.877 1 91.81 179 VAL B C 1
ATOM 4425 O O . VAL B 1 179 ? 9.023 3.896 3.084 1 91.81 179 VAL B O 1
ATOM 4428 N N . LEU B 1 180 ? 9.594 1.765 3.414 1 90.25 180 LEU B N 1
ATOM 4429 C CA . LEU B 1 180 ? 10.68 2.119 4.324 1 90.25 180 LEU B CA 1
ATOM 4430 C C . LEU B 1 180 ? 11.742 2.939 3.607 1 90.25 180 LEU B C 1
ATOM 4432 O O . LEU B 1 180 ? 12.258 3.918 4.156 1 90.25 180 LEU B O 1
ATOM 4436 N N . ARG B 1 181 ? 11.977 2.582 2.4 1 88.62 181 ARG B N 1
ATOM 4437 C CA . ARG B 1 181 ? 12.992 3.289 1.623 1 88.62 181 ARG B CA 1
ATOM 4438 C C . ARG B 1 181 ? 12.547 4.719 1.317 1 88.62 181 ARG B C 1
ATOM 4440 O O . ARG B 1 181 ? 13.344 5.652 1.404 1 88.62 181 ARG B O 1
ATOM 4447 N N . VAL B 1 182 ? 11.312 4.848 0.976 1 88.06 182 VAL B N 1
ATOM 4448 C CA . VAL B 1 182 ? 10.766 6.168 0.679 1 88.06 182 VAL B CA 1
ATOM 4449 C C . VAL B 1 182 ? 10.82 7.043 1.93 1 88.06 182 VAL B C 1
ATOM 4451 O O . VAL B 1 182 ? 10.977 8.266 1.836 1 88.06 182 VAL B O 1
ATOM 4454 N N . ASN B 1 183 ? 10.766 6.469 3.086 1 87.25 183 ASN B N 1
ATOM 4455 C CA . ASN B 1 183 ? 10.758 7.211 4.344 1 87.25 183 ASN B CA 1
ATOM 4456 C C . ASN B 1 183 ? 12.156 7.289 4.957 1 87.25 183 ASN B C 1
ATOM 4458 O O . ASN B 1 183 ? 12.297 7.527 6.156 1 87.25 183 ASN B O 1
ATOM 4462 N N . GLY B 1 184 ? 13.242 6.969 4.152 1 80.94 184 GLY B N 1
ATOM 4463 C CA . GLY B 1 184 ? 14.594 7.305 4.562 1 80.94 184 GLY B CA 1
ATOM 4464 C C . GLY B 1 184 ? 15.414 6.098 4.98 1 80.94 184 GLY B C 1
ATOM 4465 O O . GLY B 1 184 ? 16.562 6.234 5.383 1 80.94 184 GLY B O 1
ATOM 4466 N N . SER B 1 185 ? 14.781 4.949 4.984 1 82.38 185 SER B N 1
ATOM 4467 C CA . SER B 1 185 ? 15.57 3.768 5.324 1 82.38 185 SER B CA 1
ATOM 4468 C C . SER B 1 185 ? 16.656 3.51 4.289 1 82.38 185 SER B C 1
ATOM 4470 O O . SER B 1 185 ? 16.438 3.697 3.092 1 82.38 185 SER B O 1
ATOM 4472 N N . LYS B 1 186 ? 17.766 3.203 4.699 1 76.94 186 LYS B N 1
ATOM 4473 C CA . LYS B 1 186 ? 18.891 2.959 3.805 1 76.94 186 LYS B CA 1
ATOM 4474 C C . LYS B 1 186 ? 18.969 1.485 3.414 1 76.94 186 LYS B C 1
ATOM 4476 O O . LYS B 1 186 ? 20.047 0.884 3.463 1 76.94 186 LYS B O 1
ATOM 4481 N N . ILE B 1 187 ? 17.891 0.924 3.186 1 76.75 187 ILE B N 1
ATOM 4482 C CA . ILE B 1 187 ? 17.891 -0.447 2.686 1 76.75 187 ILE B CA 1
ATOM 4483 C C . ILE B 1 187 ? 18.641 -0.513 1.363 1 76.75 187 ILE B C 1
ATOM 4485 O O . ILE B 1 187 ? 18.375 0.264 0.445 1 76.75 187 ILE B O 1
ATOM 4489 N N . LYS B 1 188 ? 19.594 -1.306 1.308 1 70.06 188 LYS B N 1
ATOM 4490 C CA . LYS B 1 188 ? 20.453 -1.398 0.13 1 70.06 188 LYS B CA 1
ATOM 4491 C C . LYS B 1 188 ? 19.703 -1.997 -1.055 1 70.06 188 LYS B C 1
ATOM 4493 O O . LYS B 1 188 ? 18.781 -2.805 -0.872 1 70.06 188 LYS B O 1
ATOM 4498 N N . GLY B 1 189 ? 20.047 -1.625 -2.213 1 70.25 189 GLY B N 1
ATOM 4499 C CA . GLY B 1 189 ? 19.391 -2.08 -3.432 1 70.25 189 GLY B CA 1
ATOM 4500 C C . GLY B 1 189 ? 19.5 -3.578 -3.639 1 70.25 189 GLY B C 1
ATOM 4501 O O . GLY B 1 189 ? 18.547 -4.215 -4.09 1 70.25 189 GLY B O 1
ATOM 4502 N N . TRP B 1 190 ? 20.641 -4.137 -3.238 1 69 190 TRP B N 1
ATOM 4503 C CA . TRP B 1 190 ? 20.828 -5.574 -3.428 1 69 190 TRP B CA 1
ATOM 4504 C C . TRP B 1 190 ? 19.844 -6.371 -2.578 1 69 190 TRP B C 1
ATOM 4506 O O . TRP B 1 190 ? 19.391 -7.445 -2.982 1 69 190 TRP B O 1
ATOM 4516 N N . TRP B 1 191 ? 19.484 -5.84 -1.438 1 75.06 191 TRP B N 1
ATOM 4517 C CA . TRP B 1 191 ? 18.516 -6.492 -0.553 1 75.06 191 TRP B CA 1
ATOM 4518 C C . TRP B 1 191 ? 17.141 -6.551 -1.196 1 75.06 191 TRP B C 1
ATOM 4520 O O . TRP B 1 191 ? 16.484 -7.598 -1.184 1 75.06 191 TRP B O 1
ATOM 4530 N N . LEU B 1 192 ? 16.828 -5.473 -1.798 1 77.69 192 LEU B N 1
ATOM 4531 C CA . LEU B 1 192 ? 15.547 -5.414 -2.504 1 77.69 192 LEU B CA 1
ATOM 4532 C C . LEU B 1 192 ? 15.539 -6.371 -3.689 1 77.69 192 LEU B C 1
ATOM 4534 O O . LEU B 1 192 ? 14.562 -7.086 -3.908 1 77.69 192 LEU B O 1
ATOM 4538 N N . SER B 1 193 ? 16.578 -6.395 -4.363 1 75.44 193 SER B N 1
ATOM 4539 C CA . SER B 1 193 ? 16.688 -7.277 -5.52 1 75.44 193 SER B CA 1
ATOM 4540 C C . SER B 1 193 ? 16.625 -8.742 -5.105 1 75.44 193 SER B C 1
ATOM 4542 O O . SER B 1 193 ? 15.992 -9.562 -5.789 1 75.44 193 SER B O 1
ATOM 4544 N N . HIS B 1 194 ? 17.25 -8.992 -4.016 1 74.94 194 HIS B N 1
ATOM 4545 C CA . HIS B 1 194 ? 17.203 -10.352 -3.49 1 74.94 194 HIS B CA 1
ATOM 4546 C C . HIS B 1 194 ? 15.781 -10.789 -3.195 1 74.94 194 HIS B C 1
ATOM 4548 O O . HIS B 1 194 ? 15.398 -11.922 -3.48 1 74.94 194 HIS B O 1
ATOM 4554 N N . HIS B 1 195 ? 15.023 -9.961 -2.664 1 78.75 195 HIS B N 1
ATOM 4555 C CA . HIS B 1 195 ? 13.641 -10.305 -2.344 1 78.75 195 HIS B CA 1
ATOM 4556 C C . HIS B 1 195 ? 12.805 -10.445 -3.609 1 78.75 195 HIS B C 1
ATOM 4558 O O . HIS B 1 195 ? 11.914 -11.297 -3.676 1 78.75 195 HIS B O 1
ATOM 4564 N N . TYR B 1 196 ? 13.156 -9.672 -4.598 1 78.75 196 TYR B N 1
ATOM 4565 C CA . TYR B 1 196 ? 12.477 -9.836 -5.879 1 78.75 196 TYR B CA 1
ATOM 4566 C C . TYR B 1 196 ? 12.781 -11.203 -6.484 1 78.75 196 TYR B C 1
ATOM 4568 O O . TYR B 1 196 ? 11.875 -11.883 -6.98 1 78.75 196 TYR B O 1
ATOM 4576 N N . LEU B 1 197 ? 13.977 -11.547 -6.367 1 78 197 LEU B N 1
ATOM 4577 C CA . LEU B 1 197 ? 14.391 -12.852 -6.883 1 78 197 LEU B CA 1
ATOM 4578 C C . LEU B 1 197 ? 13.781 -13.984 -6.059 1 78 197 LEU B C 1
ATOM 4580 O O . LEU B 1 197 ? 13.383 -15.008 -6.609 1 78 197 LEU B O 1
ATOM 4584 N N . SER B 1 198 ? 13.766 -13.758 -4.785 1 82.12 198 SER B N 1
ATOM 4585 C CA . SER B 1 198 ? 13.195 -14.766 -3.895 1 82.12 198 SER B CA 1
ATOM 4586 C C . SER B 1 198 ? 11.703 -14.953 -4.148 1 82.12 198 SER B C 1
ATOM 4588 O O . SER B 1 198 ? 11.125 -15.969 -3.771 1 82.12 198 SER B O 1
ATOM 4590 N N . CYS B 1 199 ? 11.109 -14 -4.738 1 84.94 199 CYS B N 1
ATOM 4591 C CA . CYS B 1 199 ? 9.711 -14.117 -5.145 1 84.94 199 CYS B CA 1
ATOM 4592 C C . CYS B 1 199 ? 9.57 -15 -6.379 1 84.94 199 CYS B C 1
ATOM 4594 O O . CYS B 1 199 ? 8.617 -15.773 -6.488 1 84.94 199 CYS B O 1
ATOM 4596 N N . ALA B 1 200 ? 10.555 -15 -7.199 1 82.38 200 ALA B N 1
ATOM 4597 C CA . ALA B 1 200 ? 10.477 -15.688 -8.484 1 82.38 200 ALA B CA 1
ATOM 4598 C C . ALA B 1 200 ? 10.688 -17.188 -8.32 1 82.38 200 ALA B C 1
ATOM 4600 O O . ALA B 1 200 ? 10.047 -17.984 -9.008 1 82.38 200 ALA B O 1
ATOM 4601 N N . VAL B 1 201 ? 11.523 -17.578 -7.414 1 81.88 201 VAL B N 1
ATOM 4602 C CA . VAL B 1 201 ? 11.914 -18.969 -7.27 1 81.88 201 VAL B CA 1
ATOM 4603 C C . VAL B 1 201 ? 10.695 -19.812 -6.914 1 81.88 201 VAL B C 1
ATOM 4605 O O . VAL B 1 201 ? 10.359 -20.781 -7.617 1 81.88 201 VAL B O 1
ATOM 4608 N N . PRO B 1 202 ? 10.039 -19.484 -5.836 1 88.25 202 PRO B N 1
ATOM 4609 C CA . PRO B 1 202 ? 8.836 -20.266 -5.566 1 88.25 202 PRO B CA 1
ATOM 4610 C C . PRO B 1 202 ? 7.809 -20.188 -6.691 1 88.25 202 PRO B C 1
ATOM 4612 O O . PRO B 1 202 ? 7.074 -21.141 -6.938 1 88.25 202 PRO B O 1
ATOM 4615 N N . GLY B 1 203 ? 7.777 -19.094 -7.391 1 84.94 203 GLY B N 1
ATOM 4616 C CA . GLY B 1 203 ? 6.91 -19 -8.555 1 84.94 203 GLY B CA 1
ATOM 4617 C C . GLY B 1 203 ? 7.242 -20 -9.633 1 84.94 203 GLY B C 1
ATOM 4618 O O . GLY B 1 203 ? 6.34 -20.609 -10.219 1 84.94 203 GLY B O 1
ATOM 4619 N N . ILE B 1 204 ? 8.484 -20.219 -9.812 1 81.31 204 ILE B N 1
ATOM 4620 C CA . ILE B 1 204 ? 8.938 -21.172 -10.812 1 81.31 204 ILE B CA 1
ATOM 4621 C C . ILE B 1 204 ? 8.641 -22.594 -10.328 1 81.31 204 ILE B C 1
ATOM 4623 O O . ILE B 1 204 ? 8.188 -23.438 -11.109 1 81.31 204 ILE B O 1
ATOM 4627 N N . VAL B 1 205 ? 8.875 -22.812 -9.102 1 84.81 205 VAL B N 1
ATOM 4628 C CA . VAL B 1 205 ? 8.625 -24.141 -8.539 1 84.81 205 VAL B CA 1
ATOM 4629 C C . VAL B 1 205 ? 7.141 -24.484 -8.648 1 84.81 205 VAL B C 1
ATOM 4631 O O . VAL B 1 205 ? 6.773 -25.625 -8.867 1 84.81 205 VAL B O 1
ATOM 4634 N N . LEU B 1 206 ? 6.344 -23.5 -8.539 1 84.12 206 LEU B N 1
ATOM 4635 C CA . LEU B 1 206 ? 4.898 -23.672 -8.633 1 84.12 206 LEU B CA 1
ATOM 4636 C C . LEU B 1 206 ? 4.5 -24.203 -10 1 84.12 206 LEU B C 1
ATOM 4638 O O . LEU B 1 206 ? 3.568 -25 -10.117 1 84.12 206 LEU B O 1
ATOM 4642 N N . THR B 1 207 ? 5.219 -23.859 -11.008 1 80.12 207 THR B N 1
ATOM 4643 C CA . THR B 1 207 ? 4.875 -24.234 -12.375 1 80.12 207 THR B CA 1
ATOM 4644 C C . THR B 1 207 ? 5.551 -25.547 -12.758 1 80.12 207 THR B C 1
ATOM 4646 O O . THR B 1 207 ? 5.281 -26.094 -13.828 1 80.12 207 THR B O 1
ATOM 4649 N N . TRP B 1 208 ? 6.418 -26.016 -11.859 1 78 208 TRP B N 1
ATOM 4650 C CA . TRP B 1 208 ? 7.156 -27.234 -12.125 1 78 208 TRP B CA 1
ATOM 4651 C C . TRP B 1 208 ? 6.23 -28.453 -12.117 1 78 208 TRP B C 1
ATOM 4653 O O . TRP B 1 208 ? 5.465 -28.641 -11.164 1 78 208 TRP B O 1
ATOM 4663 N N . LYS B 1 209 ? 6.371 -29.297 -13.172 1 75.12 209 LYS B N 1
ATOM 4664 C CA . LYS B 1 209 ? 5.535 -30.484 -13.297 1 75.12 209 LYS B CA 1
ATOM 4665 C C . LYS B 1 209 ? 5.914 -31.531 -12.25 1 75.12 209 LYS B C 1
ATOM 4667 O O . LYS B 1 209 ? 7.098 -31.734 -11.969 1 75.12 209 LYS B O 1
ATOM 4672 N N . ASP B 1 210 ? 4.766 -32.156 -11.75 1 77.62 210 ASP B N 1
ATOM 4673 C CA . ASP B 1 210 ? 5 -33.219 -10.758 1 77.62 210 ASP B CA 1
ATOM 4674 C C . ASP B 1 210 ? 5.539 -34.469 -11.414 1 77.62 210 ASP B C 1
ATOM 4676 O O . ASP B 1 210 ? 4.785 -35.406 -11.672 1 77.62 210 ASP B O 1
ATOM 4680 N N . GLY B 1 211 ? 6.738 -34.5 -11.758 1 76.69 211 GLY B N 1
ATOM 4681 C CA . GLY B 1 211 ? 7.402 -35.625 -12.367 1 76.69 211 GLY B CA 1
ATOM 4682 C C . GLY B 1 211 ? 8.586 -36.125 -11.555 1 76.69 211 GLY B C 1
ATOM 4683 O O . GLY B 1 211 ? 8.703 -35.812 -10.367 1 76.69 211 GLY B O 1
ATOM 4684 N N . LEU B 1 212 ? 9.266 -36.969 -12.195 1 74.88 212 LEU B N 1
ATOM 4685 C CA . LEU B 1 212 ? 10.406 -37.594 -11.523 1 74.88 212 LEU B CA 1
ATOM 4686 C C . LEU B 1 212 ? 11.43 -36.531 -11.125 1 74.88 212 LEU B C 1
ATOM 4688 O O . LEU B 1 212 ? 11.984 -36.594 -10.016 1 74.88 212 LEU B O 1
ATOM 4692 N N . CYS B 1 213 ? 11.625 -35.531 -11.992 1 70.94 213 CYS B N 1
ATOM 4693 C CA . CYS B 1 213 ? 12.594 -34.5 -11.711 1 70.94 213 CYS B CA 1
ATOM 4694 C C . CYS B 1 213 ? 12.172 -33.656 -10.5 1 70.94 213 CYS B C 1
ATOM 4696 O O . CYS B 1 213 ? 13 -33.312 -9.656 1 70.94 213 CYS B O 1
ATOM 4698 N N . TYR B 1 214 ? 10.945 -33.344 -10.43 1 78.44 214 TYR B N 1
ATOM 4699 C CA . TYR B 1 214 ? 10.43 -32.594 -9.305 1 78.44 214 TYR B CA 1
ATOM 4700 C C . TYR B 1 214 ? 10.562 -33.375 -8.008 1 78.44 214 TYR B C 1
ATOM 4702 O O . TYR B 1 214 ? 10.961 -32.812 -6.98 1 78.44 214 TYR B O 1
ATOM 4710 N N . GLN B 1 215 ? 10.234 -34.594 -8.078 1 82.75 215 GLN B N 1
ATOM 4711 C CA . GLN B 1 215 ? 10.266 -35.438 -6.871 1 82.75 215 GLN B CA 1
ATOM 4712 C C . GLN B 1 215 ? 11.688 -35.594 -6.348 1 82.75 215 GLN B C 1
ATOM 4714 O O . GLN B 1 215 ? 11.898 -35.719 -5.141 1 82.75 215 GLN B O 1
ATOM 4719 N N . GLU B 1 216 ? 12.617 -35.531 -7.254 1 78.5 216 GLU B N 1
ATOM 4720 C CA . GLU B 1 216 ? 14.016 -35.562 -6.828 1 78.5 216 GLU B CA 1
ATOM 4721 C C . GLU B 1 216 ? 14.445 -34.219 -6.223 1 78.5 216 GLU B C 1
ATOM 4723 O O . GLU B 1 216 ? 15.242 -34.188 -5.289 1 78.5 216 GLU B O 1
ATOM 4728 N N . PHE B 1 217 ? 13.945 -33.219 -6.734 1 79.69 217 PHE B N 1
ATOM 4729 C CA . PHE B 1 217 ? 14.273 -31.859 -6.309 1 79.69 217 PHE B CA 1
ATOM 4730 C C . PHE B 1 217 ? 13.555 -31.5 -5.012 1 79.69 217 PHE B C 1
ATOM 4732 O O . PHE B 1 217 ? 14.078 -30.75 -4.188 1 79.69 217 PHE B O 1
ATOM 4739 N N . ARG B 1 218 ? 12.445 -32.031 -4.75 1 86.88 218 ARG B N 1
ATOM 4740 C CA . ARG B 1 218 ? 11.477 -31.641 -3.727 1 86.88 218 ARG B CA 1
ATOM 4741 C C . ARG B 1 218 ? 12.094 -31.703 -2.334 1 86.88 218 ARG B C 1
ATOM 4743 O O . ARG B 1 218 ? 11.984 -30.75 -1.556 1 86.88 218 ARG B O 1
ATOM 4750 N N . PRO B 1 219 ? 12.781 -32.75 -2.006 1 86.19 219 PRO B N 1
ATOM 4751 C CA . PRO B 1 219 ? 13.344 -32.812 -0.656 1 86.19 219 PRO B CA 1
ATOM 4752 C C . PRO B 1 219 ? 14.398 -31.734 -0.416 1 86.19 219 PRO B C 1
ATOM 4754 O O . PRO B 1 219 ? 14.5 -31.203 0.689 1 86.19 219 PRO B O 1
ATOM 4757 N N . PHE B 1 220 ? 15.141 -31.406 -1.406 1 80.06 220 PHE B N 1
ATOM 4758 C CA . PHE B 1 220 ? 16.141 -30.359 -1.276 1 80.06 220 PHE B CA 1
ATOM 4759 C C . PHE B 1 220 ? 15.492 -28.984 -1.135 1 80.06 220 PHE B C 1
ATOM 4761 O O . PHE B 1 220 ? 15.953 -28.156 -0.355 1 80.06 220 PHE B O 1
ATOM 4768 N N . PHE B 1 221 ? 14.477 -28.812 -1.887 1 86.44 221 PHE B N 1
ATOM 4769 C CA . PHE B 1 221 ? 13.742 -27.562 -1.843 1 86.44 221 PHE B CA 1
ATOM 4770 C C . PHE B 1 221 ? 13.141 -27.328 -0.461 1 86.44 221 PHE B C 1
ATOM 4772 O O . PHE B 1 221 ? 13.281 -26.25 0.111 1 86.44 221 PHE B O 1
ATOM 4779 N N . LEU B 1 222 ? 12.555 -28.328 0.095 1 90.88 222 LEU B N 1
ATOM 4780 C CA . LEU B 1 222 ? 11.906 -28.219 1.396 1 90.88 222 LEU B CA 1
ATOM 4781 C C . LEU B 1 222 ? 12.938 -28.031 2.504 1 90.88 222 LEU B C 1
ATOM 4783 O O . LEU B 1 222 ? 12.734 -27.219 3.412 1 90.88 222 LEU B O 1
ATOM 4787 N N . LEU B 1 223 ? 14 -28.766 2.393 1 86.19 223 LEU B N 1
ATOM 4788 C CA . LEU B 1 223 ? 15.062 -28.609 3.383 1 86.19 223 LEU B CA 1
ATOM 4789 C C . LEU B 1 223 ? 15.672 -27.219 3.324 1 86.19 223 LEU B C 1
ATOM 4791 O O . LEU B 1 223 ? 15.945 -26.609 4.363 1 86.19 223 LEU B O 1
ATOM 4795 N N . PHE B 1 224 ? 15.883 -26.797 2.16 1 83.75 224 PHE B N 1
ATOM 4796 C CA . PHE B 1 224 ? 16.422 -25.469 1.972 1 83.75 224 PHE B CA 1
ATOM 4797 C C . PHE B 1 224 ? 15.484 -24.406 2.535 1 83.75 224 PHE B C 1
ATOM 4799 O O . PHE B 1 224 ? 15.922 -23.484 3.227 1 83.75 224 PHE B O 1
ATOM 4806 N N . THR B 1 225 ? 14.266 -24.5 2.18 1 89.12 225 THR B N 1
ATOM 4807 C CA . THR B 1 225 ? 13.258 -23.562 2.67 1 89.12 225 THR B CA 1
ATOM 4808 C C . THR B 1 225 ? 13.227 -23.547 4.195 1 89.12 225 THR B C 1
ATOM 4810 O O . THR B 1 225 ? 13.164 -22.484 4.812 1 89.12 225 THR B O 1
ATOM 4813 N N . PHE B 1 226 ? 13.297 -24.688 4.754 1 89.44 226 PHE B N 1
ATOM 4814 C CA . PHE B 1 226 ? 13.297 -24.812 6.207 1 89.44 226 PHE B CA 1
ATOM 4815 C C . PHE B 1 226 ? 14.539 -24.156 6.801 1 89.44 226 PHE B C 1
ATOM 4817 O O . PHE B 1 226 ? 14.445 -23.375 7.742 1 89.44 226 PHE B O 1
ATOM 4824 N N . TYR B 1 227 ? 15.648 -24.469 6.223 1 81.69 227 TYR B N 1
ATOM 4825 C CA . TYR B 1 227 ? 16.906 -23.906 6.691 1 81.69 227 TYR B CA 1
ATOM 4826 C C . TYR B 1 227 ? 16.906 -22.391 6.598 1 81.69 227 TYR B C 1
ATOM 4828 O O . TYR B 1 227 ? 17.25 -21.703 7.559 1 81.69 227 TYR B O 1
ATOM 4836 N N . ILE B 1 228 ? 16.531 -21.859 5.434 1 83.69 228 ILE B N 1
ATOM 4837 C CA . ILE B 1 228 ? 16.516 -20.406 5.215 1 83.69 228 ILE B CA 1
ATOM 4838 C C . ILE B 1 228 ? 15.562 -19.75 6.195 1 83.69 228 ILE B C 1
ATOM 4840 O O . ILE B 1 228 ? 15.812 -18.641 6.668 1 83.69 228 ILE B O 1
ATOM 4844 N N . SER B 1 229 ? 14.484 -20.391 6.477 1 88.88 229 SER B N 1
ATOM 4845 C CA . SER B 1 229 ? 13.531 -19.844 7.438 1 88.88 229 SER B CA 1
ATOM 4846 C C . SER B 1 229 ? 14.164 -19.703 8.82 1 88.88 229 SER B C 1
ATOM 4848 O O . SER B 1 229 ? 13.961 -18.703 9.508 1 88.88 229 SER B O 1
ATOM 4850 N N . ILE B 1 230 ? 14.883 -20.625 9.203 1 84.81 230 ILE B N 1
ATOM 4851 C CA . ILE B 1 230 ? 15.547 -20.578 10.5 1 84.81 230 ILE B CA 1
ATOM 4852 C C . ILE B 1 230 ? 16.562 -19.438 10.516 1 84.81 230 ILE B C 1
ATOM 4854 O O . ILE B 1 230 ? 16.625 -18.672 11.484 1 84.81 230 ILE B O 1
ATOM 4858 N N . VAL B 1 231 ? 17.281 -19.344 9.461 1 79.81 231 VAL B N 1
ATOM 4859 C CA . VAL B 1 231 ? 18.266 -18.266 9.352 1 79.81 231 VAL B CA 1
ATOM 4860 C C . VAL B 1 231 ? 17.578 -16.906 9.414 1 79.81 231 VAL B C 1
ATOM 4862 O O . VAL B 1 231 ? 18.047 -15.992 10.086 1 79.81 231 VAL B O 1
ATOM 4865 N N . GLN B 1 232 ? 16.5 -16.812 8.703 1 84.62 232 GLN B N 1
ATOM 4866 C CA . GLN B 1 232 ? 15.758 -15.562 8.672 1 84.62 232 GLN B CA 1
ATOM 4867 C C . GLN B 1 232 ? 15.188 -15.227 10.047 1 84.62 232 GLN B C 1
ATOM 4869 O O . GLN B 1 232 ? 15.125 -14.055 10.43 1 84.62 232 GLN B O 1
ATOM 4874 N N . LEU B 1 233 ? 14.766 -16.234 10.781 1 86.5 233 LEU B N 1
ATOM 4875 C CA . LEU B 1 233 ? 14.258 -16.016 12.133 1 86.5 233 LEU B CA 1
ATOM 4876 C C . LEU B 1 233 ? 15.359 -15.5 13.055 1 86.5 233 LEU B C 1
ATOM 4878 O O . LEU B 1 233 ? 15.141 -14.578 13.836 1 86.5 233 LEU B O 1
ATOM 4882 N N . ALA B 1 234 ? 16.469 -16.062 12.914 1 81 234 ALA B N 1
ATOM 4883 C CA . ALA B 1 234 ? 17.609 -15.594 13.703 1 81 234 ALA B CA 1
ATOM 4884 C C . ALA B 1 234 ? 17.984 -14.156 13.336 1 81 234 ALA B C 1
ATOM 4886 O O . ALA B 1 234 ? 18.25 -13.336 14.219 1 81 234 ALA B O 1
ATOM 4887 N N . GLN B 1 235 ? 17.969 -13.891 12.078 1 77.44 235 GLN B N 1
ATOM 4888 C CA . GLN B 1 235 ? 18.266 -12.547 11.602 1 77.44 235 GLN B CA 1
ATOM 4889 C C . GLN B 1 235 ? 17.25 -11.539 12.133 1 77.44 235 GLN B C 1
ATOM 4891 O O . GLN B 1 235 ? 17.609 -10.43 12.531 1 77.44 235 GLN B O 1
ATOM 4896 N N . ASN B 1 236 ? 16.047 -11.945 12.055 1 84.25 236 ASN B N 1
ATOM 4897 C CA . ASN B 1 236 ? 14.992 -11.07 12.539 1 84.25 236 ASN B CA 1
ATOM 4898 C C . ASN B 1 236 ? 15.133 -10.797 14.039 1 84.25 236 ASN B C 1
ATOM 4900 O O . ASN B 1 236 ? 14.859 -9.688 14.5 1 84.25 236 ASN B O 1
ATOM 4904 N N . GLN B 1 237 ? 15.461 -11.797 14.773 1 82.06 237 GLN B N 1
ATOM 4905 C CA . GLN B 1 237 ? 15.68 -11.617 16.203 1 82.06 237 GLN B CA 1
ATOM 4906 C C . GLN B 1 237 ? 16.812 -10.625 16.469 1 82.06 237 GLN B C 1
ATOM 4908 O O . GLN B 1 237 ? 16.688 -9.758 17.344 1 82.06 237 GLN B O 1
ATOM 4913 N N . TYR B 1 238 ? 17.812 -10.773 15.742 1 76.12 238 TYR B N 1
ATOM 4914 C CA . TYR B 1 238 ? 18.938 -9.852 15.867 1 76.12 238 TYR B CA 1
ATOM 4915 C C . TYR B 1 238 ? 18.516 -8.422 15.516 1 76.12 238 TYR B C 1
ATOM 4917 O O . TYR B 1 238 ? 18.812 -7.484 16.266 1 76.12 238 TYR B O 1
ATOM 4925 N N . GLN B 1 239 ? 17.844 -8.273 14.414 1 78.31 239 GLN B N 1
ATOM 4926 C CA . GLN B 1 239 ? 17.422 -6.957 13.945 1 78.31 239 GLN B CA 1
ATOM 4927 C C . GLN B 1 239 ? 16.453 -6.312 14.938 1 78.31 239 GLN B C 1
ATOM 4929 O O . GLN B 1 239 ? 16.547 -5.113 15.211 1 78.31 239 GLN B O 1
ATOM 4934 N N . SER B 1 240 ? 15.547 -7.133 15.383 1 82.38 240 SER B N 1
ATOM 4935 C CA . SER B 1 240 ? 14.594 -6.617 16.359 1 82.38 240 SER B CA 1
ATOM 4936 C C . SER B 1 240 ? 15.297 -6.164 17.641 1 82.38 240 SER B C 1
ATOM 4938 O O . SER B 1 240 ? 14.914 -5.16 18.234 1 82.38 240 SER B O 1
ATOM 4940 N N . GLY B 1 241 ? 16.234 -6.871 18.062 1 80.94 241 GLY B N 1
ATOM 4941 C CA . GLY B 1 241 ? 17.016 -6.473 19.219 1 80.94 241 GLY B CA 1
ATOM 4942 C C . GLY B 1 241 ? 17.766 -5.168 19.016 1 80.94 241 GLY B C 1
ATOM 4943 O O . GLY B 1 241 ? 17.766 -4.305 19.891 1 80.94 241 GLY B O 1
ATOM 4944 N N . CYS B 1 242 ? 18.312 -5.004 17.906 1 76.12 242 CYS B N 1
ATOM 4945 C CA . CYS B 1 242 ? 19.031 -3.775 17.578 1 76.12 242 CYS B CA 1
ATOM 4946 C C . CYS B 1 242 ? 18.078 -2.586 17.547 1 76.12 242 CYS B C 1
ATOM 4948 O O . CYS B 1 242 ? 18.406 -1.507 18.047 1 76.12 242 CYS B O 1
ATOM 4950 N N . LEU B 1 243 ? 17 -2.832 16.953 1 81.19 243 LEU B N 1
ATOM 4951 C CA . LEU B 1 243 ? 16 -1.771 16.859 1 81.19 243 LEU B CA 1
ATOM 4952 C C . LEU B 1 243 ? 15.57 -1.303 18.25 1 81.19 243 LEU B C 1
ATOM 4954 O O . LEU B 1 243 ? 15.469 -0.099 18.5 1 81.19 243 LEU B O 1
ATOM 4958 N N . ARG B 1 244 ? 15.32 -2.211 19.141 1 79.81 244 ARG B N 1
ATOM 4959 C CA . ARG B 1 244 ? 14.898 -1.874 20.5 1 79.81 244 ARG B CA 1
ATOM 4960 C C . ARG B 1 244 ? 16.016 -1.146 21.25 1 79.81 244 ARG B C 1
ATOM 4962 O O . ARG B 1 244 ? 15.742 -0.214 22 1 79.81 244 ARG B O 1
ATOM 4969 N N . ARG B 1 245 ? 17.172 -1.55 21.031 1 79.62 245 ARG B N 1
ATOM 4970 C CA . ARG B 1 245 ? 18.312 -0.909 21.688 1 79.62 245 ARG B CA 1
ATOM 4971 C C . ARG B 1 245 ? 18.484 0.527 21.188 1 79.62 245 ARG B C 1
ATOM 4973 O O . ARG B 1 245 ? 18.688 1.439 22 1 79.62 245 ARG B O 1
ATOM 4980 N N . LEU B 1 246 ? 18.344 0.666 19.906 1 76.56 246 LEU B N 1
ATOM 4981 C CA . LEU B 1 246 ? 18.5 1.999 19.328 1 76.56 246 LEU B CA 1
ATOM 4982 C C . LEU B 1 246 ? 17.391 2.924 19.797 1 76.56 246 LEU B C 1
ATOM 4984 O O . LEU B 1 246 ? 17.625 4.102 20.078 1 76.56 246 LEU B O 1
ATOM 4988 N N . HIS B 1 247 ? 16.234 2.398 19.844 1 79.56 247 HIS B N 1
ATOM 4989 C CA . HIS B 1 247 ? 15.102 3.195 20.312 1 79.56 247 HIS B CA 1
ATOM 4990 C C . HIS B 1 247 ? 15.289 3.607 21.766 1 79.56 247 HIS B C 1
ATOM 4992 O O . HIS B 1 247 ? 14.977 4.742 22.141 1 79.56 247 HIS B O 1
ATOM 4998 N N . SER B 1 248 ? 15.781 2.764 22.609 1 78.12 248 SER B N 1
ATOM 4999 C CA . SER B 1 248 ? 15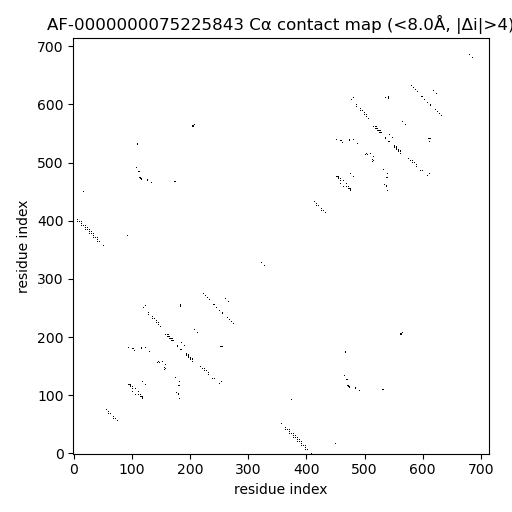.992 3.039 24.031 1 78.12 248 SER B CA 1
ATOM 5000 C C . SER B 1 248 ? 17.078 4.082 24.234 1 78.12 248 SER B C 1
ATOM 5002 O O . SER B 1 248 ? 17.062 4.836 25.203 1 78.12 248 SER B O 1
ATOM 5004 N N . LEU B 1 249 ? 18 4.117 23.297 1 70.88 249 LEU B N 1
ATOM 5005 C CA . LEU B 1 249 ? 19.109 5.062 23.406 1 70.88 249 LEU B CA 1
ATOM 5006 C C . LEU B 1 249 ? 18.719 6.422 22.828 1 70.88 249 LEU B C 1
ATOM 5008 O O . LEU B 1 249 ? 19.469 7.391 22.953 1 70.88 249 LEU B O 1
ATOM 5012 N N . GLY B 1 250 ? 17.469 6.559 22.391 1 65 250 GLY B N 1
ATOM 5013 C CA . GLY B 1 250 ? 17 7.816 21.812 1 65 250 GLY B CA 1
ATOM 5014 C C . GLY B 1 250 ? 17.609 8.109 20.453 1 65 250 GLY B C 1
ATOM 5015 O O . GLY B 1 250 ? 17.562 9.242 19.969 1 65 250 GLY B O 1
ATOM 5016 N N . GLN B 1 251 ? 18.516 7.285 19.984 1 57.84 251 GLN B N 1
ATOM 5017 C CA . GLN B 1 251 ? 19.172 7.438 18.688 1 57.84 251 GLN B CA 1
ATOM 5018 C C . GLN B 1 251 ? 18.281 6.895 17.578 1 57.84 251 GLN B C 1
ATOM 5020 O O . GLN B 1 251 ? 18.797 6.387 16.562 1 57.84 251 GLN B O 1
ATOM 5025 N N . GLY B 1 252 ? 16.953 6.941 17.797 1 55.66 252 GLY B N 1
ATOM 5026 C CA . GLY B 1 252 ? 15.977 6.406 16.875 1 55.66 252 GLY B CA 1
ATOM 5027 C C . GLY B 1 252 ? 15.977 7.117 15.531 1 55.66 252 GLY B C 1
ATOM 5028 O O . GLY B 1 252 ? 15.047 6.949 14.734 1 55.66 252 GLY B O 1
ATOM 5029 N N . HIS B 1 253 ? 16.859 8.188 15.43 1 51.88 253 HIS B N 1
ATOM 5030 C CA . HIS B 1 253 ? 16.781 8.984 14.211 1 51.88 253 HIS B CA 1
ATOM 5031 C C . HIS B 1 253 ? 16.922 8.102 12.977 1 51.88 253 HIS B C 1
ATOM 5033 O O . HIS B 1 253 ? 16.391 8.438 11.906 1 51.88 253 HIS B O 1
ATOM 5039 N N . GLN B 1 254 ? 17.875 7.117 12.984 1 48.94 254 GLN B N 1
ATOM 5040 C CA . GLN B 1 254 ? 18.281 6.504 11.727 1 48.94 254 GLN B CA 1
ATOM 5041 C C . GLN B 1 254 ? 17.469 5.258 11.422 1 48.94 254 GLN B C 1
ATOM 5043 O O . GLN B 1 254 ? 17.453 4.309 12.211 1 48.94 254 GLN B O 1
ATOM 5048 N N . MET B 1 255 ? 16.234 5.539 10.781 1 51.94 255 MET B N 1
ATOM 5049 C CA . MET B 1 255 ? 15.594 4.355 10.219 1 51.94 255 MET B CA 1
ATOM 5050 C C . MET B 1 255 ? 16.641 3.367 9.703 1 51.94 255 MET B C 1
ATOM 5052 O O . MET B 1 255 ? 16.297 2.27 9.266 1 51.94 255 MET B O 1
ATOM 5056 N N . ASP B 1 256 ? 17.875 3.984 9.555 1 47.78 256 ASP B N 1
ATOM 5057 C CA . ASP B 1 256 ? 18.938 3.225 8.906 1 47.78 256 ASP B CA 1
ATOM 5058 C C . ASP B 1 256 ? 19.438 2.104 9.805 1 47.78 256 ASP B C 1
ATOM 5060 O O . ASP B 1 256 ? 20.562 2.164 10.305 1 47.78 256 ASP B O 1
ATOM 5064 N N . ILE B 1 257 ? 18.578 1.751 10.648 1 46.84 257 ILE B N 1
ATOM 5065 C CA . ILE B 1 257 ? 19.156 0.629 11.375 1 46.84 257 ILE B CA 1
ATOM 5066 C C . ILE B 1 257 ? 19.578 -0.457 10.398 1 46.84 257 ILE B C 1
ATOM 5068 O O . ILE B 1 257 ? 18.859 -1.428 10.172 1 46.84 257 ILE B O 1
ATOM 5072 N N . THR B 1 258 ? 19.531 -0.062 9.125 1 40.88 258 THR B N 1
ATOM 5073 C CA . THR B 1 258 ? 20.234 -1.163 8.469 1 40.88 258 THR B CA 1
ATOM 5074 C C . THR B 1 258 ? 21.641 -1.332 9.047 1 40.88 258 THR B C 1
ATOM 5076 O O . THR B 1 258 ? 22.453 -0.406 9 1 40.88 258 THR B O 1
ATOM 5079 N N . VAL B 1 259 ? 21.766 -1.692 10.289 1 36.94 259 VAL B N 1
ATOM 5080 C CA . VAL B 1 259 ? 23.156 -2.055 10.562 1 36.94 259 VAL B CA 1
ATOM 5081 C C . VAL B 1 259 ? 23.875 -2.361 9.25 1 36.94 259 VAL B C 1
ATOM 5083 O O . VAL B 1 259 ? 23.562 -3.344 8.578 1 36.94 259 VAL B O 1
ATOM 5086 N N . GLU B 1 260 ? 24.094 -1.38 8.43 1 36.12 260 GLU B N 1
ATOM 5087 C CA . GLU B 1 260 ? 25.031 -1.678 7.359 1 36.12 260 GLU B CA 1
ATOM 5088 C C . GLU B 1 260 ? 25.984 -2.797 7.766 1 36.12 260 GLU B C 1
ATOM 5090 O O . GLU B 1 260 ? 26.672 -3.375 6.918 1 36.12 260 GLU B O 1
ATOM 5095 N N . GLY B 1 261 ? 26.672 -2.629 8.984 1 31.56 261 GLY B N 1
ATOM 5096 C CA . GLY B 1 261 ? 27.609 -3.662 9.367 1 31.56 261 GLY B CA 1
ATOM 5097 C C . GLY B 1 261 ? 27.016 -5.055 9.383 1 31.56 261 GLY B C 1
ATOM 5098 O O . GLY B 1 261 ? 26.234 -5.383 10.273 1 31.56 261 GLY B O 1
ATOM 5099 N N . PHE B 1 262 ? 26.531 -5.492 8.305 1 33.72 262 PHE B N 1
ATOM 5100 C CA . PHE B 1 262 ? 26.594 -6.949 8.273 1 33.72 262 PHE B CA 1
ATOM 5101 C C . PHE B 1 262 ? 27.641 -7.477 9.242 1 33.72 262 PHE B C 1
ATOM 5103 O O . PHE B 1 262 ? 28.828 -7.176 9.094 1 33.72 262 PHE B O 1
ATOM 5110 N N . THR B 1 263 ? 27.531 -7.465 10.477 1 35.44 263 THR B N 1
ATOM 5111 C CA . THR B 1 263 ? 28.516 -8.25 11.195 1 35.44 263 THR B CA 1
ATOM 5112 C C . THR B 1 263 ? 29 -9.43 10.352 1 35.44 263 THR B C 1
ATOM 5114 O O . THR B 1 263 ? 28.25 -9.93 9.508 1 35.44 263 THR B O 1
ATOM 5117 N N . SER B 1 264 ? 30.25 -9.656 10.117 1 38.56 264 SER B N 1
ATOM 5118 C CA . SER B 1 264 ? 30.891 -10.781 9.453 1 38.56 264 SER B CA 1
ATOM 5119 C C . SER B 1 264 ? 30.031 -12.031 9.5 1 38.56 264 SER B C 1
ATOM 5121 O O . SER B 1 264 ? 29.984 -12.797 8.539 1 38.56 264 SER B O 1
ATOM 5123 N N . TRP B 1 265 ? 29.359 -12.25 10.555 1 36.12 265 TRP B N 1
ATOM 5124 C CA . TRP B 1 265 ? 28.594 -13.484 10.766 1 36.12 265 TRP B CA 1
ATOM 5125 C C . TRP B 1 265 ? 27.281 -13.453 10.016 1 36.12 265 TRP B C 1
ATOM 5127 O O . TRP B 1 265 ? 26.781 -14.492 9.578 1 36.12 265 TRP B O 1
ATOM 5137 N N . GLN B 1 266 ? 26.625 -12.383 9.891 1 38.91 266 GLN B N 1
ATOM 5138 C CA . GLN B 1 266 ? 25.391 -12.375 9.125 1 38.91 266 GLN B CA 1
ATOM 5139 C C . GLN B 1 266 ? 25.641 -12.695 7.656 1 38.91 266 GLN B C 1
ATOM 5141 O O . GLN B 1 266 ? 24.812 -13.328 7 1 38.91 266 GLN B O 1
ATOM 5146 N N . PHE B 1 267 ? 26.594 -12.156 7.055 1 38.56 267 PHE B N 1
ATOM 5147 C CA . PHE B 1 267 ? 27.109 -12.695 5.797 1 38.56 267 PHE B CA 1
ATOM 5148 C C . PHE B 1 267 ? 27.516 -14.156 5.961 1 38.56 267 PHE B C 1
ATOM 5150 O O . PHE B 1 267 ? 27.422 -14.938 5.008 1 38.56 267 PHE B O 1
ATOM 5157 N N . LYS B 1 268 ? 28.047 -14.633 7.094 1 38.53 268 LYS B N 1
ATOM 5158 C CA . LYS B 1 268 ? 28.266 -16.047 7.375 1 38.53 268 LYS B CA 1
ATOM 5159 C C . LYS B 1 268 ? 26.969 -16.828 7.316 1 38.53 268 LYS B C 1
ATOM 5161 O O . LYS B 1 268 ? 26.953 -18 6.93 1 38.53 268 LYS B O 1
ATOM 5166 N N . GLY B 1 269 ? 25.984 -16.312 7.809 1 35.09 269 GLY B N 1
ATOM 5167 C CA . GLY B 1 269 ? 24.75 -17.047 7.645 1 35.09 269 GLY B CA 1
ATOM 5168 C C . GLY B 1 269 ? 24.328 -17.203 6.195 1 35.09 269 GLY B C 1
ATOM 5169 O O . GLY B 1 269 ? 23.859 -18.266 5.785 1 35.09 269 GLY B O 1
ATOM 5170 N N . LEU B 1 270 ? 24.359 -16.094 5.48 1 37.41 270 LEU B N 1
ATOM 5171 C CA . LEU B 1 270 ? 24.094 -16.391 4.078 1 37.41 270 LEU B CA 1
ATOM 5172 C C . LEU B 1 270 ? 25.266 -17.141 3.445 1 37.41 270 LEU B C 1
ATOM 5174 O O . LEU B 1 270 ? 25.078 -17.875 2.484 1 37.41 270 LEU B O 1
ATOM 5178 N N . THR B 1 271 ? 26.484 -17.062 3.875 1 39.72 271 THR B N 1
ATOM 5179 C CA . THR B 1 271 ? 27.578 -17.922 3.434 1 39.72 271 THR B CA 1
ATOM 5180 C C . THR B 1 271 ? 27.328 -19.375 3.842 1 39.72 271 THR B C 1
ATOM 5182 O O . THR B 1 271 ? 27.766 -20.297 3.166 1 39.72 271 THR B O 1
ATOM 5185 N N . PHE B 1 272 ? 26.672 -19.594 4.941 1 37.34 272 PHE B N 1
ATOM 5186 C CA . PHE B 1 272 ? 26.281 -20.953 5.32 1 37.34 272 PHE B CA 1
ATOM 5187 C C . PHE B 1 272 ? 25.219 -21.5 4.375 1 37.34 272 PHE B C 1
ATOM 5189 O O . PHE B 1 272 ? 25.125 -22.719 4.172 1 37.34 272 PHE B O 1
ATOM 5196 N N . LEU B 1 273 ? 24.375 -20.688 3.955 1 37.09 273 LEU B N 1
ATOM 5197 C CA . LEU B 1 273 ? 23.453 -21.219 2.955 1 37.09 273 LEU B CA 1
ATOM 5198 C C . LEU B 1 273 ? 24.188 -21.547 1.658 1 37.09 273 LEU B C 1
ATOM 5200 O O . LEU B 1 273 ? 23.719 -22.359 0.862 1 37.09 273 LEU B O 1
ATOM 5204 N N . LEU B 1 274 ? 25.266 -21.047 1.44 1 41 274 LEU B N 1
ATOM 5205 C CA . LEU B 1 274 ? 26.016 -21.297 0.221 1 41 274 LEU B CA 1
ATOM 5206 C C . LEU B 1 274 ? 26.422 -22.766 0.126 1 41 274 LEU B C 1
ATOM 5208 O O . LEU B 1 274 ? 26.266 -23.391 -0.926 1 41 274 LEU B O 1
ATOM 5212 N N . PRO B 1 275 ? 26.969 -23.406 1.122 1 41.78 275 PRO B N 1
ATOM 5213 C CA . PRO B 1 275 ? 27.156 -24.844 0.989 1 41.78 275 PRO B CA 1
ATOM 5214 C C . PRO B 1 275 ? 25.859 -25.609 0.805 1 41.78 275 PRO B C 1
ATOM 5216 O O . PRO B 1 275 ? 25.812 -26.594 0.053 1 41.78 275 PRO B O 1
ATOM 5219 N N . PHE B 1 276 ? 24.844 -25.219 1.438 1 39.09 276 PHE B N 1
ATOM 5220 C CA . PHE B 1 276 ? 23.594 -25.938 1.233 1 39.09 276 PHE B CA 1
ATOM 5221 C C . PHE B 1 276 ? 23.016 -25.656 -0.147 1 39.09 276 PHE B C 1
ATOM 5223 O O . PHE B 1 276 ? 22.516 -26.562 -0.813 1 39.09 276 PHE B O 1
ATOM 5230 N N . LEU B 1 277 ? 23.109 -24.516 -0.639 1 37.41 277 LEU B N 1
ATOM 5231 C CA . LEU B 1 277 ? 22.766 -24.297 -2.039 1 37.41 277 LEU B CA 1
ATOM 5232 C C . LEU B 1 277 ? 23.797 -24.938 -2.961 1 37.41 277 LEU B C 1
ATOM 5234 O O . LEU B 1 277 ? 23.453 -25.469 -4.016 1 37.41 277 LEU B O 1
ATOM 5238 N N . THR B 1 278 ? 25.047 -24.938 -2.598 1 38.09 278 THR B N 1
ATOM 5239 C CA . THR B 1 278 ? 26.031 -25.703 -3.359 1 38.09 278 THR B CA 1
ATOM 5240 C C . THR B 1 278 ? 25.797 -27.203 -3.205 1 38.09 278 THR B C 1
ATOM 5242 O O . THR B 1 278 ? 25.953 -27.953 -4.164 1 38.09 278 THR B O 1
ATOM 5245 N N . ILE B 1 279 ? 25.516 -27.672 -2.049 1 40.62 279 ILE B N 1
ATOM 5246 C CA . ILE B 1 279 ? 25.203 -29.078 -1.882 1 40.62 279 ILE B CA 1
ATOM 5247 C C . ILE B 1 279 ? 23.953 -29.438 -2.662 1 40.62 279 ILE B C 1
ATOM 5249 O O . ILE B 1 279 ? 23.891 -30.484 -3.312 1 40.62 279 ILE B O 1
ATOM 5253 N N . GLY B 1 280 ? 22.969 -28.734 -2.611 1 36.75 280 GLY B N 1
ATOM 5254 C CA . GLY B 1 280 ? 21.844 -29.031 -3.484 1 36.75 280 GLY B CA 1
ATOM 5255 C C . GLY B 1 280 ? 22.203 -28.953 -4.957 1 36.75 280 GLY B C 1
ATOM 5256 O O . GLY B 1 280 ? 21.75 -29.781 -5.754 1 36.75 280 GLY B O 1
ATOM 5257 N N . TYR B 1 281 ? 23 -28.078 -5.363 1 34.84 281 TYR B N 1
ATOM 5258 C CA . TYR B 1 281 ? 23.5 -28.016 -6.73 1 34.84 281 TYR B CA 1
ATOM 5259 C C . TYR B 1 281 ? 24.391 -29.219 -7.043 1 34.84 281 TYR B C 1
ATOM 5261 O O . TYR B 1 281 ? 24.406 -29.703 -8.18 1 34.84 281 TYR B O 1
ATOM 5269 N N . ILE B 1 282 ? 25.297 -29.594 -6.27 1 37.5 282 ILE B N 1
ATOM 5270 C CA . ILE B 1 282 ? 26.141 -30.766 -6.504 1 37.5 282 ILE B CA 1
ATOM 5271 C C . ILE B 1 282 ? 25.281 -32.031 -6.547 1 37.5 282 ILE B C 1
ATOM 5273 O O . ILE B 1 282 ? 25.562 -32.938 -7.316 1 37.5 282 ILE B O 1
ATOM 5277 N N . ILE B 1 283 ? 24.359 -32.031 -5.793 1 34.78 283 ILE B N 1
ATOM 5278 C CA . ILE B 1 283 ? 23.625 -33.281 -5.797 1 34.78 283 ILE B CA 1
ATOM 5279 C C . ILE B 1 283 ? 22.781 -33.375 -7.062 1 34.78 283 ILE B C 1
ATOM 5281 O O . ILE B 1 283 ? 22.609 -34.469 -7.613 1 34.78 283 ILE B O 1
ATOM 5285 N N . VAL B 1 284 ? 22.375 -32.344 -7.691 1 34.53 284 VAL B N 1
ATOM 5286 C CA . VAL B 1 284 ? 21.516 -32.625 -8.836 1 34.53 284 VAL B CA 1
ATOM 5287 C C . VAL B 1 284 ? 22.359 -33.094 -10.023 1 34.53 284 VAL B C 1
ATOM 5289 O O . VAL B 1 284 ? 21.969 -34 -10.758 1 34.53 284 VAL B O 1
ATOM 5292 N N . PRO B 1 285 ? 23.5 -32.438 -10.453 1 34.22 285 PRO B N 1
ATOM 5293 C CA . PRO B 1 285 ? 24.125 -33.094 -11.609 1 34.22 285 PRO B CA 1
ATOM 5294 C C . PRO B 1 285 ? 24.531 -34.531 -11.344 1 34.22 285 PRO B C 1
ATOM 5296 O O . PRO B 1 285 ? 24.75 -35.281 -12.281 1 34.22 285 PRO B O 1
ATOM 5299 N N . VAL B 1 286 ? 25.156 -34.781 -10.18 1 35 286 VAL B N 1
ATOM 5300 C CA . VAL B 1 286 ? 25.969 -35.969 -10.125 1 35 286 VAL B CA 1
ATOM 530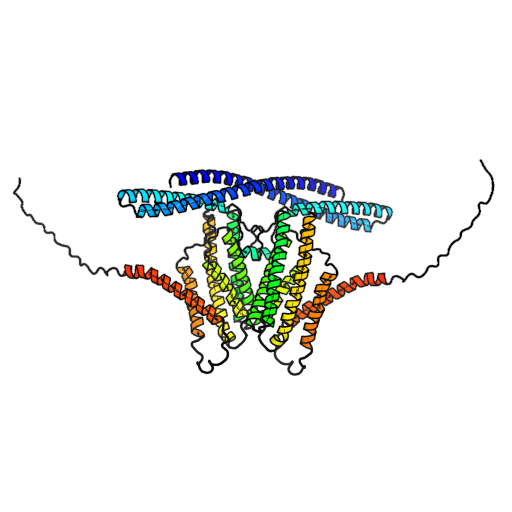1 C C . VAL B 1 286 ? 25.141 -37.188 -10.578 1 35 286 VAL B C 1
ATOM 5303 O O . VAL B 1 286 ? 25.641 -38.062 -11.266 1 35 286 VAL B O 1
ATOM 5306 N N . ARG B 1 287 ? 24 -37.562 -10.156 1 32.84 287 ARG B N 1
ATOM 5307 C CA . ARG B 1 287 ? 23.688 -38.969 -10.414 1 32.84 287 ARG B CA 1
ATOM 5308 C C . ARG B 1 287 ? 23.234 -39.156 -11.859 1 32.84 287 ARG B C 1
ATOM 5310 O O . ARG B 1 287 ? 23.281 -40.281 -12.383 1 32.84 287 ARG B O 1
ATOM 5317 N N . ARG B 1 288 ? 22.281 -38.438 -12.664 1 36.53 288 ARG B N 1
ATOM 5318 C CA . ARG B 1 288 ? 22.016 -39.156 -13.891 1 36.53 288 ARG B CA 1
ATOM 5319 C C . ARG B 1 288 ? 23.219 -39.125 -14.828 1 36.53 288 ARG B C 1
ATOM 5321 O O . ARG B 1 288 ? 23.953 -38.125 -14.867 1 36.53 288 ARG B O 1
ATOM 5328 N N . ASN B 1 289 ? 23.734 -40.281 -15.477 1 31.33 289 ASN B N 1
ATOM 5329 C CA . ASN B 1 289 ? 24.203 -40.875 -16.719 1 31.33 289 ASN B CA 1
ATOM 5330 C C . ASN B 1 289 ? 23.703 -40.125 -17.938 1 31.33 289 ASN B C 1
ATOM 5332 O O . ASN B 1 289 ? 22.547 -39.719 -18 1 31.33 289 ASN B O 1
ATOM 5336 N N . TYR B 1 290 ? 24.578 -39.469 -19.047 1 33.31 290 TYR B N 1
ATOM 5337 C CA . TYR B 1 290 ? 24.844 -38.906 -20.359 1 33.31 290 TYR B CA 1
ATOM 5338 C C . TYR B 1 290 ? 23.906 -39.5 -21.406 1 33.31 290 TYR B C 1
ATOM 5340 O O . TYR B 1 290 ? 23.891 -39.062 -22.562 1 33.31 290 TYR B O 1
ATOM 5348 N N . ASN B 1 291 ? 23.484 -40.781 -21.562 1 32.38 291 ASN B N 1
ATOM 5349 C CA . ASN B 1 291 ? 23.031 -41.375 -22.812 1 32.38 291 ASN B CA 1
ATOM 5350 C C . ASN B 1 291 ? 21.891 -40.562 -23.438 1 32.38 291 ASN B C 1
ATOM 5352 O O . ASN B 1 291 ? 21.812 -40.406 -24.656 1 32.38 291 ASN B O 1
ATOM 5356 N N . ASP B 1 292 ? 20.594 -40.5 -23 1 31.28 292 ASP B N 1
ATOM 5357 C CA . ASP B 1 292 ? 19.5 -39.969 -23.828 1 31.28 292 ASP B CA 1
ATOM 5358 C C . ASP B 1 292 ? 19.5 -38.438 -23.781 1 31.28 292 ASP B C 1
ATOM 5360 O O . ASP B 1 292 ? 18.641 -37.812 -23.141 1 31.28 292 ASP B O 1
ATOM 5364 N N . ILE B 1 293 ? 20.625 -37.562 -23.719 1 32.47 293 ILE B N 1
ATOM 5365 C CA . ILE B 1 293 ? 20.828 -36.125 -23.828 1 32.47 293 ILE B CA 1
ATOM 5366 C C . ILE B 1 293 ? 20.125 -35.594 -25.078 1 32.47 293 ILE B C 1
ATOM 5368 O O . ILE B 1 293 ? 20.172 -34.406 -25.359 1 32.47 293 ILE B O 1
ATOM 5372 N N . GLY B 1 294 ? 19.891 -36.281 -26.25 1 31.11 294 GLY B N 1
ATOM 5373 C CA . GLY B 1 294 ? 19.469 -35.781 -27.547 1 31.11 294 GLY B CA 1
ATOM 5374 C C . GLY B 1 294 ? 18.25 -34.906 -27.469 1 31.11 294 GLY B C 1
ATOM 5375 O O . GLY B 1 294 ? 18.078 -34 -28.297 1 31.11 294 GLY B O 1
ATOM 5376 N N . SER B 1 295 ? 17.062 -35.5 -27.094 1 29.5 295 SER B N 1
ATOM 5377 C CA . SER B 1 295 ? 15.852 -34.812 -27.562 1 29.5 295 SER B CA 1
ATOM 5378 C C . SER B 1 295 ? 15.773 -33.406 -27.047 1 29.5 295 SER B C 1
ATOM 5380 O O . SER B 1 295 ? 15.617 -32.469 -27.828 1 29.5 295 SER B O 1
ATOM 5382 N N . ASN B 1 296 ? 14.547 -32.844 -26.438 1 29.36 296 ASN B N 1
ATOM 5383 C CA . ASN B 1 296 ? 13.945 -31.531 -26.422 1 29.36 296 ASN B CA 1
ATOM 5384 C C . ASN B 1 296 ? 14.711 -30.578 -25.5 1 29.36 296 ASN B C 1
ATOM 5386 O O . ASN B 1 296 ? 15.133 -30.969 -24.422 1 29.36 296 ASN B O 1
ATOM 5390 N N . LEU B 1 297 ? 15.547 -29.609 -26.016 1 31.41 297 LEU B N 1
ATOM 5391 C CA . LEU B 1 297 ? 16.094 -28.359 -25.516 1 31.41 297 LEU B CA 1
ATOM 5392 C C . LEU B 1 297 ? 15.211 -27.766 -24.438 1 31.41 297 LEU B C 1
ATOM 5394 O O . LEU B 1 297 ? 14.438 -26.844 -24.688 1 31.41 297 LEU B O 1
ATOM 5398 N N . ASP B 1 298 ? 14.305 -28.531 -23.844 1 31.39 298 ASP B N 1
ATOM 5399 C CA . ASP B 1 298 ? 13.523 -27.906 -22.781 1 31.39 298 ASP B CA 1
ATOM 5400 C C . ASP B 1 298 ? 14.414 -27.062 -21.859 1 31.39 298 ASP B C 1
ATOM 5402 O O . ASP B 1 298 ? 15.297 -27.609 -21.188 1 31.39 298 ASP B O 1
ATOM 5406 N N . TYR B 1 299 ? 14.859 -25.828 -22.359 1 34.44 299 TYR B N 1
ATOM 5407 C CA . TYR B 1 299 ? 15.5 -24.672 -21.734 1 34.44 299 TYR B CA 1
ATOM 5408 C C . TYR B 1 299 ? 15.141 -24.578 -20.266 1 34.44 299 TYR B C 1
ATOM 5410 O O . TYR B 1 299 ? 14.016 -24.219 -19.922 1 34.44 299 TYR B O 1
ATOM 5418 N N . ASN B 1 300 ? 15.547 -25.469 -19.562 1 33.28 300 ASN B N 1
ATOM 5419 C CA . ASN B 1 300 ? 15.289 -25.484 -18.125 1 33.28 300 ASN B CA 1
ATOM 5420 C C . ASN B 1 300 ? 15.703 -24.172 -17.469 1 33.28 300 ASN B C 1
ATOM 5422 O O . ASN B 1 300 ? 16.875 -23.797 -17.5 1 33.28 300 ASN B O 1
ATOM 5426 N N . PRO B 1 301 ? 14.906 -23.141 -17.547 1 34.91 301 PRO B N 1
ATOM 5427 C CA . PRO B 1 301 ? 15.156 -21.859 -16.875 1 34.91 301 PRO B CA 1
ATOM 5428 C C . PRO B 1 301 ? 15.961 -22.016 -15.586 1 34.91 301 PRO B C 1
ATOM 5430 O O . PRO B 1 301 ? 16.594 -21.062 -15.133 1 34.91 301 PRO B O 1
ATOM 5433 N N . PHE B 1 302 ? 16.047 -23.172 -15.141 1 35.31 302 PHE B N 1
ATOM 5434 C CA . PHE B 1 302 ? 16.922 -23.375 -13.984 1 35.31 302 PHE B CA 1
ATOM 5435 C C . PHE B 1 302 ? 18.375 -23.094 -14.352 1 35.31 302 PHE B C 1
ATOM 5437 O O . PHE B 1 302 ? 19.125 -22.562 -13.539 1 35.31 302 PHE B O 1
ATOM 5444 N N . TYR B 1 303 ? 18.75 -23.219 -15.641 1 38.66 303 TYR B N 1
ATOM 5445 C CA . TYR B 1 303 ? 20.125 -22.906 -16.031 1 38.66 303 TYR B CA 1
ATOM 5446 C C . TYR B 1 303 ? 20.375 -21.406 -16.016 1 38.66 303 TYR B C 1
ATOM 5448 O O . TYR B 1 303 ? 21.453 -20.953 -15.656 1 38.66 303 TYR B O 1
ATOM 5456 N N . ILE B 1 304 ? 19.328 -20.703 -16.453 1 39.56 304 ILE B N 1
ATOM 5457 C CA . ILE B 1 304 ? 19.547 -19.25 -16.516 1 39.56 304 ILE B CA 1
ATOM 5458 C C . ILE B 1 304 ? 19.641 -18.688 -15.094 1 39.56 304 ILE B C 1
ATOM 5460 O O . ILE B 1 304 ? 20.516 -17.891 -14.789 1 39.56 304 ILE B O 1
ATOM 5464 N N . ILE B 1 305 ? 18.797 -19.047 -14.289 1 39.09 305 ILE B N 1
ATOM 5465 C CA . ILE B 1 305 ? 18.875 -18.516 -12.93 1 39.09 305 ILE B CA 1
ATOM 5466 C C . ILE B 1 305 ? 20.141 -19.016 -12.242 1 39.09 305 ILE B C 1
ATOM 5468 O O . ILE B 1 305 ? 20.812 -18.266 -11.539 1 39.09 305 ILE B O 1
ATOM 5472 N N . LYS B 1 306 ? 20.641 -20.141 -12.672 1 38.12 306 LYS B N 1
ATOM 5473 C CA . LYS B 1 306 ? 21.891 -20.719 -12.219 1 38.12 306 LYS B CA 1
ATOM 5474 C C . LYS B 1 306 ? 23.094 -19.938 -12.734 1 38.12 306 LYS B C 1
ATOM 5476 O O . LYS B 1 306 ? 24.047 -19.672 -11.992 1 38.12 306 LYS B O 1
ATOM 5481 N N . SER B 1 307 ? 23.062 -19.516 -14.016 1 39.16 307 SER B N 1
ATOM 5482 C CA . SER B 1 307 ? 24.125 -18.719 -14.609 1 39.16 307 SER B CA 1
ATOM 5483 C C . SER B 1 307 ? 24.188 -17.328 -13.984 1 39.16 307 SER B C 1
ATOM 5485 O O . SER B 1 307 ? 25.281 -16.812 -13.734 1 39.16 307 SER B O 1
ATOM 5487 N N . VAL B 1 308 ? 23.078 -16.844 -13.75 1 41.06 308 VAL B N 1
ATOM 5488 C CA . VAL B 1 308 ? 23.125 -15.492 -13.188 1 41.06 308 VAL B CA 1
ATOM 5489 C C . VAL B 1 308 ? 23.609 -15.547 -11.742 1 41.06 308 VAL B C 1
ATOM 5491 O O . VAL B 1 308 ? 24.406 -14.719 -11.312 1 41.06 308 VAL B O 1
ATOM 5494 N N . GLY B 1 309 ? 23.266 -16.516 -11 1 37.31 309 GLY B N 1
ATOM 5495 C CA . GLY B 1 309 ? 23.828 -16.688 -9.672 1 37.31 309 GLY B CA 1
ATOM 5496 C C . GLY B 1 309 ? 25.312 -16.969 -9.688 1 37.31 309 GLY B C 1
ATOM 5497 O O . GLY B 1 309 ? 26.078 -16.391 -8.898 1 37.31 309 GLY B O 1
ATOM 5498 N N . ILE B 1 310 ? 25.812 -17.703 -10.719 1 41.66 310 ILE B N 1
ATOM 5499 C CA . ILE B 1 310 ? 27.234 -17.953 -10.898 1 41.66 310 ILE B CA 1
ATOM 5500 C C . ILE B 1 310 ? 27.969 -16.672 -11.258 1 41.66 310 ILE B C 1
ATOM 5502 O O . ILE B 1 310 ? 29.047 -16.391 -10.734 1 41.66 310 ILE B O 1
ATOM 5506 N N . THR B 1 311 ? 27.391 -15.984 -12.109 1 37.19 311 THR B N 1
ATOM 5507 C CA . THR B 1 311 ? 28.062 -14.766 -12.539 1 37.19 311 THR B CA 1
ATOM 5508 C C . THR B 1 311 ? 28.109 -13.742 -11.406 1 37.19 311 THR B C 1
ATOM 5510 O O . THR B 1 311 ? 29.141 -13.094 -11.188 1 37.19 311 THR B O 1
ATOM 5513 N N . VAL B 1 312 ? 27.125 -13.656 -10.742 1 39.66 312 VAL B N 1
ATOM 5514 C CA . VAL B 1 312 ? 27.141 -12.648 -9.688 1 39.66 312 VAL B CA 1
ATOM 5515 C C . VAL B 1 312 ? 28 -13.133 -8.523 1 39.66 312 VAL B C 1
ATOM 5517 O O . VAL B 1 312 ? 28.781 -12.367 -7.969 1 39.66 312 VAL B O 1
ATOM 5520 N N . GLU B 1 313 ? 27.969 -14.438 -8.297 1 37.19 313 GLU B N 1
ATOM 5521 C CA . GLU B 1 313 ? 28.875 -15 -7.301 1 37.19 313 GLU B CA 1
ATOM 5522 C C . GLU B 1 313 ? 30.328 -14.914 -7.766 1 37.19 313 GLU B C 1
ATOM 5524 O O . GLU B 1 313 ? 31.203 -14.578 -6.977 1 37.19 313 GLU B O 1
ATOM 5529 N N . THR B 1 314 ? 30.625 -15.203 -9.031 1 36.41 314 THR B N 1
ATOM 5530 C CA . THR B 1 314 ? 31.953 -15.016 -9.586 1 36.41 314 THR B CA 1
ATOM 5531 C C . THR B 1 314 ? 32.344 -13.539 -9.594 1 36.41 314 THR B C 1
ATOM 5533 O O . THR B 1 314 ? 33.469 -13.188 -9.258 1 36.41 314 THR B O 1
ATOM 5536 N N . ALA B 1 315 ? 31.469 -12.781 -9.875 1 38.12 315 ALA B N 1
ATOM 5537 C CA . ALA B 1 315 ? 31.797 -11.359 -9.922 1 38.12 315 ALA B CA 1
ATOM 5538 C C . ALA B 1 315 ? 32.031 -10.805 -8.516 1 38.12 315 ALA B C 1
ATOM 5540 O O . ALA B 1 315 ? 32.938 -10.008 -8.297 1 38.12 315 ALA B O 1
ATOM 5541 N N . GLN B 1 316 ? 31.266 -11.281 -7.617 1 37.06 316 GLN B N 1
ATOM 5542 C CA . GLN B 1 316 ? 31.453 -10.82 -6.25 1 37.06 316 GLN B CA 1
ATOM 5543 C C . GLN B 1 316 ? 32.656 -11.492 -5.609 1 37.06 316 GLN B C 1
ATOM 5545 O O . GLN B 1 316 ? 33.406 -10.867 -4.84 1 37.06 316 GLN B O 1
ATOM 5550 N N . SER B 1 317 ? 32.938 -12.758 -5.922 1 34.81 317 SER B N 1
ATOM 5551 C CA . SER B 1 317 ? 34.188 -13.398 -5.5 1 34.81 317 SER B CA 1
ATOM 5552 C C . SER B 1 317 ? 35.406 -12.688 -6.09 1 34.81 317 SER B C 1
ATOM 5554 O O . SER B 1 317 ? 36.438 -12.594 -5.445 1 34.81 317 SER B O 1
ATOM 5556 N N . VAL B 1 318 ? 35.312 -12.25 -7.258 1 33.53 318 VAL B N 1
ATOM 5557 C CA . VAL B 1 318 ? 36.438 -11.539 -7.863 1 33.53 318 VAL B CA 1
ATOM 5558 C C . VAL B 1 318 ? 36.562 -10.141 -7.258 1 33.53 318 VAL B C 1
ATOM 5560 O O . VAL B 1 318 ? 37.656 -9.633 -7.047 1 33.53 318 VAL B O 1
ATOM 5563 N N . LYS B 1 319 ? 35.438 -9.617 -6.922 1 33.75 319 LYS B N 1
ATOM 5564 C CA . LYS B 1 319 ? 35.625 -8.281 -6.348 1 33.75 319 LYS B CA 1
ATOM 5565 C C . LYS B 1 319 ? 36.188 -8.359 -4.93 1 33.75 319 LYS B C 1
ATOM 5567 O O . LYS B 1 319 ? 36.969 -7.504 -4.516 1 33.75 319 LYS B O 1
ATOM 5572 N N . ILE B 1 320 ? 35.75 -9.438 -4.137 1 31.83 320 ILE B N 1
ATOM 5573 C CA . ILE B 1 320 ? 36.438 -9.562 -2.865 1 31.83 320 ILE B CA 1
ATOM 5574 C C . ILE B 1 320 ? 37.906 -9.844 -3.113 1 31.83 320 ILE B C 1
ATOM 5576 O O . ILE B 1 320 ? 38.781 -9.422 -2.338 1 31.83 320 ILE B O 1
ATOM 5580 N N . ARG B 1 321 ? 38.219 -10.594 -4.184 1 30.59 321 ARG B N 1
ATOM 5581 C CA . ARG B 1 321 ? 39.656 -10.836 -4.363 1 30.59 321 ARG B CA 1
ATOM 5582 C C . ARG B 1 321 ? 40.406 -9.539 -4.656 1 30.59 321 ARG B C 1
ATOM 5584 O O . ARG B 1 321 ? 41.562 -9.383 -4.262 1 30.59 321 ARG B O 1
ATOM 5591 N N . ASN B 1 322 ? 39.75 -8.727 -5.387 1 29.58 322 ASN B N 1
ATOM 5592 C CA . ASN B 1 322 ? 40.594 -7.57 -5.637 1 29.58 322 ASN B CA 1
ATOM 5593 C C . ASN B 1 322 ? 40.812 -6.746 -4.371 1 29.58 322 ASN B C 1
ATOM 5595 O O . ASN B 1 322 ? 41.906 -6.18 -4.168 1 29.58 322 ASN B O 1
ATOM 5599 N N . ASP B 1 323 ? 39.812 -6.664 -3.461 1 31.14 323 ASP B N 1
ATOM 5600 C CA . ASP B 1 323 ? 40.25 -5.836 -2.346 1 31.14 323 ASP B CA 1
ATOM 5601 C C . ASP B 1 323 ? 41.094 -6.648 -1.37 1 31.14 323 ASP B C 1
ATOM 5603 O O . ASP B 1 323 ? 41.781 -6.082 -0.504 1 31.14 323 ASP B O 1
ATOM 5607 N N . ASP B 1 324 ? 41 -8.055 -1.354 1 29.81 324 ASP B N 1
ATOM 5608 C CA . ASP B 1 324 ? 42.094 -8.664 -0.589 1 29.81 324 ASP B CA 1
ATOM 5609 C C . ASP B 1 324 ? 43.406 -8.516 -1.32 1 29.81 324 ASP B C 1
ATOM 5611 O O . ASP B 1 324 ? 44.469 -8.758 -0.742 1 29.81 324 ASP B O 1
ATOM 5615 N N . PHE B 1 325 ? 43.469 -8.414 -2.652 1 27.66 325 PHE B N 1
ATOM 5616 C CA . PHE B 1 325 ? 44.812 -8.25 -3.193 1 27.66 325 PHE B CA 1
ATOM 5617 C C . PHE B 1 325 ? 45.469 -6.996 -2.635 1 27.66 325 PHE B C 1
ATOM 5619 O O . PHE B 1 325 ? 46.688 -6.961 -2.441 1 27.66 325 PHE B O 1
ATOM 5626 N N . GLY B 1 326 ? 44.719 -5.98 -2.273 1 27.33 326 GLY B N 1
ATOM 5627 C CA . GLY B 1 326 ? 45.594 -4.969 -1.687 1 27.33 326 GLY B CA 1
ATOM 5628 C C . GLY B 1 326 ? 46.062 -5.324 -0.29 1 27.33 326 GLY B C 1
ATOM 5629 O O . GLY B 1 326 ? 47.25 -5.184 0.025 1 27.33 326 GLY B O 1
ATOM 5630 N N . THR B 1 327 ? 45.156 -5.703 0.658 1 27.55 327 THR B N 1
ATOM 5631 C CA . THR B 1 327 ? 45.75 -5.875 1.971 1 27.55 327 THR B CA 1
ATOM 5632 C C . THR B 1 327 ? 46.312 -7.289 2.129 1 27.55 327 THR B C 1
ATOM 5634 O O . THR B 1 327 ? 47 -7.582 3.096 1 27.55 327 THR B O 1
ATOM 5637 N N . VAL B 1 328 ? 45.969 -8.414 1.304 1 26.42 328 VAL B N 1
ATOM 5638 C CA . VAL B 1 328 ? 46.938 -9.523 1.386 1 26.42 328 VAL B CA 1
ATOM 5639 C C . VAL B 1 328 ? 48.312 -9.062 0.934 1 26.42 328 VAL B C 1
ATOM 5641 O O . VAL B 1 328 ? 49.312 -9.555 1.426 1 26.42 328 VAL B O 1
ATOM 5644 N N . LEU B 1 329 ? 48.406 -8.156 -0.053 1 23.55 329 LEU B N 1
ATOM 5645 C CA . LEU B 1 329 ? 49.75 -7.652 -0.228 1 23.55 329 LEU B CA 1
ATOM 5646 C C . LEU B 1 329 ? 50.25 -6.996 1.053 1 23.55 329 LEU B C 1
ATOM 5648 O O . LEU B 1 329 ? 51.438 -7.102 1.384 1 23.55 329 LEU B O 1
ATOM 5652 N N . ALA B 1 330 ? 49.375 -6.25 1.783 1 23.72 330 ALA B N 1
ATOM 5653 C CA . ALA B 1 330 ? 50.031 -5.625 2.932 1 23.72 330 ALA B CA 1
ATOM 5654 C C . ALA B 1 330 ? 50.156 -6.605 4.09 1 23.72 330 ALA B C 1
ATOM 5656 O O . ALA B 1 330 ? 50.719 -6.281 5.129 1 23.72 330 ALA B O 1
ATOM 5657 N N . SER B 1 331 ? 49.375 -7.672 4.137 1 23.92 331 SER B N 1
ATOM 5658 C CA . SER B 1 331 ? 49.688 -8.422 5.344 1 23.92 331 SER B CA 1
ATOM 5659 C C . SER B 1 331 ? 51.094 -9.031 5.258 1 23.92 331 SER B C 1
ATOM 5661 O O . SER B 1 331 ? 51.562 -9.641 6.219 1 23.92 331 SER B O 1
ATOM 5663 N N . CYS B 1 332 ? 51.438 -9.344 4.023 1 22.03 332 CYS B N 1
ATOM 5664 C CA . CYS B 1 332 ? 52.75 -9.977 3.953 1 22.03 332 CYS B CA 1
ATOM 5665 C C . CYS B 1 332 ? 53.812 -9.07 4.551 1 22.03 332 CYS B C 1
ATOM 5667 O O . CYS B 1 332 ? 55 -9.102 4.133 1 22.03 332 CYS B O 1
ATOM 5669 N N . GLY B 1 333 ? 53.281 -7.973 5.207 1 20.34 333 GLY B N 1
ATOM 5670 C CA . GLY B 1 333 ? 54.438 -7.297 5.789 1 20.34 333 GLY B CA 1
ATOM 5671 C C . GLY B 1 333 ? 55.25 -8.188 6.711 1 20.34 333 GLY B C 1
ATOM 5672 O O . GLY B 1 333 ? 54.75 -9.211 7.188 1 20.34 333 GLY B O 1
ATOM 5673 N N . PRO B 1 334 ? 56.562 -8.016 6.758 1 19.95 334 PRO B N 1
ATOM 5674 C CA . PRO B 1 334 ? 57.594 -8.789 7.445 1 19.95 334 PRO B CA 1
ATOM 5675 C C . PRO B 1 334 ? 57.188 -9.164 8.875 1 19.95 334 PRO B C 1
ATOM 5677 O O . PRO B 1 334 ? 56.375 -8.492 9.484 1 19.95 334 PRO B O 1
ATOM 5680 N N . SER B 1 335 ? 57.031 -10.453 9.258 1 20.38 335 SER B N 1
ATOM 5681 C CA . SER B 1 335 ? 57.344 -10.984 10.578 1 20.38 335 SER B CA 1
ATOM 5682 C C . SER B 1 335 ? 58.531 -10.234 11.195 1 20.38 335 SER B C 1
ATOM 5684 O O . SER B 1 335 ? 59.656 -10.422 10.797 1 20.38 335 SER B O 1
ATOM 5686 N N . THR B 1 336 ? 58.469 -8.828 11.203 1 19.52 336 THR B N 1
ATOM 5687 C CA . THR B 1 336 ? 59.688 -8.266 11.773 1 19.52 336 THR B CA 1
ATOM 5688 C C . THR B 1 336 ? 60.062 -8.969 13.07 1 19.52 336 THR B C 1
ATOM 5690 O O . THR B 1 336 ? 59.219 -9.164 13.945 1 19.52 336 THR B O 1
ATOM 5693 N N . VAL B 1 337 ? 61.156 -9.719 13.07 1 18.89 337 VAL B N 1
ATOM 5694 C CA . VAL B 1 337 ? 62.219 -10.305 13.891 1 18.89 337 VAL B CA 1
ATOM 5695 C C . VAL B 1 337 ? 62.469 -9.438 15.125 1 18.89 337 VAL B C 1
ATOM 5697 O O . VAL B 1 337 ? 62.094 -8.266 15.148 1 18.89 337 VAL B O 1
ATOM 5700 N N . SER B 1 338 ? 63.219 -10.047 16.109 1 18.75 338 SER B N 1
ATOM 5701 C CA . SER B 1 338 ? 64 -9.781 17.328 1 18.75 338 SER B CA 1
ATOM 5702 C C . SER B 1 338 ? 64.812 -8.508 17.188 1 18.75 338 SER B C 1
ATOM 5704 O O . SER B 1 338 ? 66 -8.562 16.734 1 18.75 338 SER B O 1
ATOM 5706 N N . SER B 1 339 ? 64.5 -7.383 16.578 1 16.5 339 SER B N 1
ATOM 5707 C CA . SER B 1 339 ? 65.688 -6.613 16.953 1 16.5 339 SER B CA 1
ATOM 5708 C C . SER B 1 339 ? 65.938 -6.641 18.453 1 16.5 339 SER B C 1
ATOM 5710 O O . SER B 1 339 ? 65 -6.465 19.234 1 16.5 339 SER B O 1
ATOM 5712 N N . SER B 1 340 ? 67.062 -7.301 18.922 1 16.81 340 SER B N 1
ATOM 5713 C CA . SER B 1 340 ? 68.188 -7.258 19.891 1 16.81 340 SER B CA 1
ATOM 5714 C C . SER B 1 340 ? 68.438 -5.828 20.328 1 16.81 340 SER B C 1
ATOM 5716 O O . SER B 1 340 ? 69.5 -5.566 20.984 1 16.81 340 SER B O 1
ATOM 5718 N N . LYS B 1 341 ? 67.688 -4.812 19.906 1 19.78 341 LYS B N 1
ATOM 5719 C CA . LYS B 1 341 ? 68.438 -3.752 20.562 1 19.78 341 LYS B CA 1
ATOM 5720 C C . LYS B 1 341 ? 68.562 -4.023 22.062 1 19.78 341 LYS B C 1
ATOM 5722 O O . LYS B 1 341 ? 67.562 -4.387 22.719 1 19.78 341 LYS B O 1
ATOM 5727 N N . LEU B 1 342 ? 69.812 -4.207 22.5 1 16.66 342 LEU B N 1
ATOM 5728 C CA . LEU B 1 342 ? 70.875 -4.125 23.516 1 16.66 342 LEU B CA 1
ATOM 5729 C C . LEU B 1 342 ? 70.5 -3.066 24.562 1 16.66 342 LEU B C 1
ATOM 5731 O O . LEU B 1 342 ? 69.938 -2.051 24.25 1 16.66 342 LEU B O 1
ATOM 5735 N N . CYS B 1 343 ? 70.688 -3.451 25.812 1 17.33 343 CYS B N 1
ATOM 5736 C CA . CYS B 1 343 ? 70.812 -2.859 27.141 1 17.33 343 CYS B CA 1
ATOM 5737 C C . CYS B 1 343 ? 71.688 -1.596 27.062 1 17.33 343 CYS B C 1
ATOM 5739 O O . CYS B 1 343 ? 72.938 -1.654 27.203 1 17.33 343 CYS B O 1
ATOM 5741 N N . THR B 1 344 ? 71.625 -0.708 25.922 1 16.53 344 THR B N 1
ATOM 5742 C CA . THR B 1 344 ? 72.625 0.247 26.25 1 16.53 344 THR B CA 1
ATOM 5743 C C . THR B 1 344 ? 72.5 0.736 27.688 1 16.53 344 THR B C 1
ATOM 5745 O O . THR B 1 344 ? 71.438 1.224 28.078 1 16.53 344 THR B O 1
ATOM 5748 N N . ASN B 1 345 ? 73.312 0.175 28.656 1 16.28 345 ASN B N 1
ATOM 5749 C CA . ASN B 1 345 ? 74.062 0.535 29.875 1 16.28 345 ASN B CA 1
ATOM 5750 C C . ASN B 1 345 ? 74.625 1.943 29.766 1 16.28 345 ASN B C 1
ATOM 5752 O O . ASN B 1 345 ? 75.5 2.297 30.516 1 16.28 345 ASN B O 1
ATOM 5756 N N . SER B 1 346 ? 74.188 2.861 28.766 1 16.25 346 SER B N 1
ATOM 5757 C CA . SER B 1 346 ? 75.188 3.941 28.906 1 16.25 346 SER B CA 1
ATOM 5758 C C . SER B 1 346 ? 75.25 4.426 30.344 1 16.25 346 SER B C 1
ATOM 5760 O O . SER B 1 346 ? 74.25 4.715 30.969 1 16.25 346 SER B O 1
ATOM 5762 N N . ILE B 1 347 ? 76.5 4.336 31.125 1 17.08 347 ILE B N 1
ATOM 5763 C CA . ILE B 1 347 ? 77.562 4.688 32.094 1 17.08 347 ILE B CA 1
ATOM 5764 C C . ILE B 1 347 ? 77.75 6.199 32.094 1 17.08 347 ILE B C 1
ATOM 5766 O O . ILE B 1 347 ? 78.188 6.777 33.094 1 17.08 347 ILE B O 1
ATOM 5770 N N . GLY B 1 348 ? 78 7.012 30.984 1 18.48 348 GLY B N 1
ATOM 5771 C CA . GLY B 1 348 ? 78.938 8.031 31.391 1 18.48 348 GLY B CA 1
ATOM 5772 C C . GLY B 1 348 ? 78.5 8.797 32.625 1 18.48 348 GLY B C 1
ATOM 5773 O O . GLY B 1 348 ? 77.312 8.789 32.969 1 18.48 348 GLY B O 1
ATOM 5774 N N . TYR B 1 349 ? 79.625 9.469 33.25 1 15.59 349 TYR B N 1
ATOM 5775 C CA . TYR B 1 349 ? 80.688 10.25 33.844 1 15.59 349 TYR B CA 1
ATOM 5776 C C . TYR B 1 349 ? 80.375 11.742 33.812 1 15.59 349 TYR B C 1
ATOM 5778 O O . TYR B 1 349 ? 80 12.289 32.781 1 15.59 349 TYR B O 1
ATOM 5786 N N . LYS B 1 350 ? 80.062 12.227 35 1 18.86 350 LYS B N 1
ATOM 5787 C CA . LYS B 1 350 ? 80.25 13.5 35.688 1 18.86 350 LYS B CA 1
ATOM 5788 C C . LYS B 1 350 ? 81.562 14.141 35.312 1 18.86 350 LYS B C 1
ATOM 5790 O O . LYS B 1 350 ? 82.438 14.328 36.188 1 18.86 350 LYS B O 1
ATOM 5795 N N . LEU B 1 351 ? 82.25 13.977 34.094 1 16.16 351 LEU B N 1
ATOM 5796 C CA . LEU B 1 351 ? 83.438 14.75 34.219 1 16.16 351 LEU B CA 1
ATOM 5797 C C . LEU B 1 351 ? 83.125 16.188 34.625 1 16.16 351 LEU B C 1
ATOM 5799 O O . LEU B 1 351 ? 82.062 16.672 34.406 1 16.16 351 LEU B O 1
ATOM 5803 N N . PRO B 1 352 ? 84.312 17.031 34.562 1 18.28 352 PRO B N 1
ATOM 5804 C CA . PRO B 1 352 ? 85.062 18.141 35.188 1 18.28 352 PRO B CA 1
ATOM 5805 C C . PRO B 1 352 ? 84.438 19.5 34.938 1 18.28 352 PRO B C 1
ATOM 5807 O O . PRO B 1 352 ? 83.5 19.594 34.094 1 18.28 352 PRO B O 1
ATOM 5810 N N . GLY B 1 353 ? 85.312 20.297 34.281 1 17.78 353 GLY B N 1
ATOM 5811 C CA . GLY B 1 353 ? 85.875 21.516 34.812 1 17.78 353 GLY B CA 1
ATOM 5812 C C . GLY B 1 353 ? 84.938 22.672 34.844 1 17.78 353 GLY B C 1
ATOM 5813 O O . GLY B 1 353 ? 84.5 23.094 35.938 1 17.78 353 GLY B O 1
ATOM 5814 N N . SER B 1 354 ? 85.375 23.703 34.094 1 17.12 354 SER B N 1
ATOM 5815 C CA . SER B 1 354 ? 86 25 34.125 1 17.12 354 SER B CA 1
ATOM 5816 C C . SER B 1 354 ? 85 26.125 33.969 1 17.12 354 SER B C 1
ATOM 5818 O O . SER B 1 354 ? 84.812 26.969 34.875 1 17.12 354 SER B O 1
ATOM 5820 N N . PHE B 1 355 ? 85.25 26.922 32.844 1 18.69 355 PHE B N 1
ATOM 5821 C CA . PHE B 1 355 ? 85.688 28.312 32.719 1 18.69 355 PHE B CA 1
ATOM 5822 C C . PHE B 1 355 ? 84.438 29.234 32.656 1 18.69 355 PHE B C 1
ATOM 5824 O O . PHE B 1 355 ? 84.375 30.234 33.375 1 18.69 355 PHE B O 1
ATOM 5831 N N . LEU B 1 356 ? 84.062 30.047 31.516 1 19.53 356 LEU B N 1
ATOM 5832 C CA . LEU B 1 356 ? 84 31.5 31.656 1 19.53 356 LEU B CA 1
ATOM 5833 C C . LEU B 1 356 ? 82.688 31.875 32.344 1 19.53 356 LEU B C 1
ATOM 5835 O O . LEU B 1 356 ? 81.688 31.109 32.344 1 19.53 356 LEU B O 1
ATOM 5839 N N . MET B 1 357 ? 82.375 33.344 32.438 1 18.97 357 MET B N 1
ATOM 5840 C CA . MET B 1 357 ? 81.625 34.406 33.062 1 18.97 357 MET B CA 1
ATOM 5841 C C . MET B 1 357 ? 80.188 34.312 32.688 1 18.97 357 MET B C 1
ATOM 5843 O O . MET B 1 357 ? 79.812 34.094 31.516 1 18.97 357 MET B O 1
#

Solvent-accessible surface area (backbone atoms only — not comparable to full-atom values): 39412 Å² total; per-residue (Å²): 108,69,67,55,49,50,50,49,52,54,50,47,55,52,40,50,52,45,42,50,52,33,52,54,45,44,54,50,35,50,52,36,47,52,51,34,50,51,44,49,52,51,50,50,52,50,50,53,52,49,53,53,50,50,53,53,50,52,55,50,46,73,67,48,82,52,66,70,60,32,51,55,52,50,51,53,49,50,52,49,51,52,52,47,51,55,51,46,54,53,48,51,54,54,52,46,53,40,73,58,90,62,70,51,69,70,46,25,70,51,65,36,74,77,58,55,71,52,49,58,42,61,68,50,45,49,51,42,51,51,49,51,51,48,49,52,46,56,51,39,50,51,52,33,51,44,35,52,49,29,66,75,46,83,41,69,67,45,50,42,50,48,24,51,48,45,27,51,49,27,52,36,47,54,51,44,49,47,46,39,39,56,56,62,23,61,71,53,67,68,59,55,50,47,37,54,50,57,22,46,51,33,51,52,57,38,57,52,54,93,42,72,69,40,62,66,46,44,63,52,50,40,50,46,52,36,52,51,31,52,54,52,46,53,50,45,52,52,51,52,50,49,50,54,51,34,49,74,69,68,57,46,80,52,66,41,64,46,63,75,67,58,51,76,58,60,54,40,52,58,50,54,45,42,53,54,53,46,48,51,56,53,57,62,64,66,68,82,88,79,80,91,74,75,78,82,83,72,76,51,62,65,53,54,60,49,49,53,52,47,49,52,48,50,50,49,52,48,51,52,45,51,60,41,48,52,47,55,58,55,61,67,47,76,80,80,69,82,82,71,78,81,71,81,66,90,62,83,75,70,86,63,94,77,72,83,131,110,68,67,57,47,51,49,50,51,53,50,47,54,52,41,50,53,46,42,49,52,32,52,54,45,46,53,50,36,52,54,38,47,53,51,36,50,52,43,50,52,52,51,51,53,49,50,52,51,47,53,52,50,51,53,54,50,53,54,51,45,73,67,49,83,53,67,68,62,32,51,55,52,50,51,53,50,50,51,50,51,54,52,47,51,55,52,47,54,54,48,49,52,55,54,45,52,39,74,58,90,62,69,50,69,71,46,25,70,52,65,38,76,76,59,55,71,52,48,57,41,61,66,51,46,49,51,44,52,49,49,52,51,48,49,52,46,54,52,39,50,50,51,33,52,44,36,51,49,29,67,74,45,83,42,68,68,46,50,43,52,47,24,50,48,46,27,52,50,29,52,35,46,53,51,42,49,47,45,40,39,57,56,62,24,60,71,53,67,68,60,54,50,48,37,54,51,57,21,47,51,35,51,52,58,39,56,51,55,94,42,71,69,39,63,65,45,44,62,53,51,39,50,45,52,37,51,52,31,51,51,49,47,54,49,45,52,51,51,50,50,49,51,52,50,34,48,74,68,68,59,45,78,54,65,41,64,44,64,74,67,56,52,74,57,58,54,41,52,56,52,53,46,42,54,53,54,45,48,53,53,52,54,60,63,64,70,74,86,79,79,88,73,75,75,81,83,70,75,53,62,65,54,54,60,47,48,52,52,48,46,51,48,50,50,49,51,48,52,52,45,53,59,42,52,55,52,55,59,56,60,67,51,74,83,78,71,77,78,66,87,68,80,79,67,88,68,92,77,87,75,86,85,84,76,92,134

Organism: NCBI:txid1561998